Protein AF-0000000072479530 (afdb_homodimer)

Sequence (568 aa):
MLFSSVISYLTLASSVSAIYIDSSFDYGTLELKRDSVELDTSFFRIPDNATKDDYFDANKNWATNLNKTESLVLETSGKGQKPHTLVITCSDSRVSSAAFGVYPGEIFEHKDIANVIVPTDINSQAVIQYAVENLKVKKIIVVGHTGCGGVNAAMESTPVGGVLDLWLNPVRSLRVSHFDDFKKIKSKDDRARHLSELNAVQSAQVVKTLPPVAKALNSKDIEVWAFLYDTATGLMSDLEIPETKHSAIYLLNGDNDKDEEKKEKEKKEKEKKERKEKKEKEKKMLFSSVISYLTLASSVSAIYIDSSFDYGTLELKRDSVELDTSFFRIPDNATKDDYFDANKNWATNLNKTESLVLETSGKGQKPHTLVITCSDSRVSSAAFGVYPGEIFEHKDIANVIVPTDINSQAVIQYAVENLKVKKIIVVGHTGCGGVNAAMESTPVGGVLDLWLNPVRSLRVSHFDDFKKIKSKDDRARHLSELNAVQSAQVVKTLPPVAKALNSKDIEVWAFLYDTATGLMSDLEIPETKHSAIYLLNGDNDKDEEKKEKEKKEKEKKERKEKKEKEKK

Secondary structure (DSSP, 8-state):
----------------------TT-----------------TT-SS-TT--HHHHHHHHHHHHHHHHHH-THHHHHHTT----SEEEEEES-TT--GGGGTPPTTSEEEEEEGGG---TT-HHHHHHHHIIIIIS--SEEEEEEETT-HHHHHHHSSS---THHHHHTHHHHHHHHHTHHHHHT---HHHHHHHHHHHHHHHHHHHHHHSHHHHHHHHTT--EEEEEEE-TTT--EEEEPPPPPTTGGGGG-SS-HHHHHHHHHHHHHHHHHHHHHHHHHHHH-/----------------------TT-----------------TT-SS-TT--HHHHHHHHHHHHHHHHHH-THHHHHHTT----SEEEEEES-TT--GGGGTPPTTSEEEEEEGGG---TT-HHHHHHHHIIIIIS--SEEEEEEETT-HHHHHHHSSS---HHHHHHTHHHHHHHHHTHHHHHT---HHHHHHHHHHHHHHHHHHHHHHSHHHHHHHHTT--EEEEEEE-TTT--EEEEPPPPPTTGGGGG-SS-HHHHHHHHHHHHHHHHHHHHHHHHHHHH-

Radius of gyration: 27.33 Å; Cα contacts (8 Å, |Δi|>4): 852; chains: 2; bounding box: 67×108×103 Å

Solvent-accessible surface area (backbone atoms only — not comparable to full-atom values): 31601 Å² total; per-residue (Å²): 138,79,87,70,77,74,78,77,76,78,76,77,76,74,79,73,73,75,75,71,71,68,79,73,63,71,74,61,78,69,61,77,72,59,77,72,67,82,74,77,63,83,81,56,75,70,60,72,85,58,51,70,65,53,48,45,51,32,12,47,52,32,32,53,51,44,42,72,75,42,56,60,47,35,61,39,36,52,75,50,80,66,24,35,28,38,38,34,24,29,21,50,28,66,54,61,75,63,48,44,57,55,58,66,29,44,46,28,38,38,25,32,64,62,30,70,58,57,95,85,41,58,64,65,49,29,40,51,42,44,38,50,75,71,49,55,26,34,32,36,36,22,34,24,42,44,87,39,65,55,50,50,49,44,72,47,93,61,85,83,53,78,58,42,52,64,69,39,40,68,57,33,51,49,48,60,75,41,44,75,65,49,69,72,45,81,49,69,67,57,39,44,39,50,49,25,49,52,41,16,35,51,21,38,53,46,50,50,49,37,55,68,43,25,47,33,46,72,70,63,56,40,48,80,43,26,31,38,34,34,39,47,70,48,41,64,44,84,45,86,68,79,82,67,79,74,58,38,65,36,51,72,76,88,48,45,70,64,42,42,52,51,50,54,51,50,49,51,49,48,51,49,48,53,50,48,55,53,52,57,55,68,74,96,138,79,86,70,77,77,79,78,78,78,76,78,77,75,78,72,74,74,76,74,72,67,79,75,62,70,73,59,79,68,61,77,73,58,77,71,66,80,72,75,63,84,81,55,74,68,60,71,83,58,52,71,66,53,50,46,50,33,12,46,51,33,33,53,52,43,45,72,76,43,56,61,48,36,62,38,37,53,76,52,80,66,26,35,28,36,38,36,23,29,20,50,27,66,54,61,74,63,50,43,56,54,57,67,28,44,46,28,39,39,26,33,64,62,29,70,58,57,96,83,41,59,64,63,47,29,40,51,44,44,39,48,74,71,51,54,25,35,32,36,36,22,35,24,40,46,89,40,66,54,51,50,49,43,72,46,93,62,84,83,53,78,60,42,52,64,69,39,40,68,56,32,50,52,48,61,77,40,42,75,65,48,67,73,44,83,48,67,66,56,40,42,39,51,48,25,50,51,42,16,35,51,22,38,53,47,52,49,47,36,54,69,42,24,47,32,46,72,71,64,54,38,48,81,44,26,31,36,34,34,38,48,70,47,42,64,42,85,46,85,66,79,83,67,79,73,58,37,65,38,50,74,75,87,47,46,72,65,44,42,51,51,51,53,51,51,49,52,49,48,53,50,48,52,51,50,56,52,52,55,55,68,73,96

Foldseek 3Di:
DPCPPPPPPPPPPPPPPPPPPPPPPPPPPPPVPPVCPPDPPVVPPADPPHDPVSVVVVVVVVVVVCCVVPVVQVVVVVVHAQAQEEEQEEPDPLDDPCLVVDGPRHYHYHYHQLSADDQPPVVVVVSLCCCCPPNLHAEYEYEFEFPRPLLLQLVDPDDPDDCSNVVSVVLVVQCVVCVVVLVVPDDPRVSSQVSSLVRQLVRQVNSCLAQSNVQCVLVSSYYYFYWYAYSVPSDIDGRDRDDDQLSLVSNPPPCSVVVNVVVVVVVVVVVVVVVVVVVVVVVD/DPCPPPPPPPPPPPPPPPPPPPPPPPLPPPPVPPVCPPDDPVVPPADPPHDPVSVVVVVVVVVVVCCVVPVVQVVVVVVHAQAQEEEQEEPDPLDDPCLVVDGPRHYHYHYHQLSADDQPPVVVVVSLCCCCPPNLHAEYEYEFEFPRPLLLQLVDPRDPDDCSNVVSVVLVVQCVVCVVVLVVPDDPRVSSQVSSLVRQLVRQVNSCLAQSNVQCVLVSSYYYFYWYAYSVPSDIDGRDRDDDQLSLVSNPPPPSVVVNVVVVVVVVVVVVVVVVVVVVVVVD

Structure (mmCIF, N/CA/C/O backbone):
data_AF-0000000072479530-model_v1
#
loop_
_entity.id
_entity.type
_entity.pdbx_description
1 polymer 'Carbonic anhydrase'
#
loop_
_atom_site.group_PDB
_atom_site.id
_atom_site.type_symbol
_atom_site.label_atom_id
_atom_site.label_alt_id
_atom_site.label_comp_id
_atom_site.label_asym_id
_atom_site.label_entity_id
_atom_site.label_seq_id
_atom_site.pdbx_PDB_ins_code
_atom_site.Cartn_x
_atom_site.Cartn_y
_atom_site.Cartn_z
_atom_site.occupancy
_atom_site.B_iso_or_equiv
_atom_site.auth_seq_id
_atom_site.auth_comp_id
_atom_site.auth_asym_id
_atom_site.auth_atom_id
_atom_site.pdbx_PDB_model_num
ATOM 1 N N . MET A 1 1 ? 8.133 4.512 68.688 1 27.66 1 MET A N 1
ATOM 2 C CA . MET A 1 1 ? 6.707 4.789 68.562 1 27.66 1 MET A CA 1
ATOM 3 C C . MET A 1 1 ? 6.34 4.926 67.062 1 27.66 1 MET A C 1
ATOM 5 O O . MET A 1 1 ? 6.676 5.93 66.438 1 27.66 1 MET A O 1
ATOM 9 N N . LEU A 1 2 ? 6.402 3.84 66.25 1 30.53 2 LEU A N 1
ATOM 10 C CA . LEU A 1 2 ? 6.336 3.502 64.875 1 30.53 2 LEU A CA 1
ATOM 11 C C . LEU A 1 2 ? 4.977 3.871 64.25 1 30.53 2 LEU A C 1
ATOM 13 O O . LEU A 1 2 ? 3.938 3.6 64.875 1 30.53 2 LEU A O 1
ATOM 17 N N . PHE A 1 3 ? 4.867 5.031 63.469 1 29.8 3 PHE A N 1
ATOM 18 C CA . PHE A 1 3 ? 3.734 5.727 62.875 1 29.8 3 PHE A CA 1
ATOM 19 C C . PHE A 1 3 ? 2.832 4.75 62.125 1 29.8 3 PHE A C 1
ATOM 21 O O . PHE A 1 3 ? 3.227 4.188 61.094 1 29.8 3 PHE A O 1
ATOM 28 N N . SER A 1 4 ? 1.941 3.98 62.75 1 28.3 4 SER A N 1
ATOM 29 C CA . SER A 1 4 ? 0.88 3.053 62.375 1 28.3 4 SER A CA 1
ATOM 30 C C . SER A 1 4 ? -0.164 3.732 61.469 1 28.3 4 SER A C 1
ATOM 32 O O . SER A 1 4 ? -1.355 3.713 61.812 1 28.3 4 SER A O 1
ATOM 34 N N . SER A 1 5 ? 0.08 4.945 61 1 30 5 SER A N 1
ATOM 35 C CA . SER A 1 5 ? -1.13 5.531 60.406 1 30 5 SER A CA 1
ATOM 36 C C . SER A 1 5 ? -1.768 4.594 59.406 1 30 5 SER A C 1
ATOM 38 O O . SER A 1 5 ? -1.107 4.152 58.438 1 30 5 SER A O 1
ATOM 40 N N . VAL A 1 6 ? -2.758 3.799 59.781 1 28.25 6 VAL A N 1
ATOM 41 C CA . VAL A 1 6 ? -3.701 2.914 59.125 1 28.25 6 VAL A CA 1
ATOM 42 C C . VAL A 1 6 ? -4.359 3.65 57.938 1 28.25 6 VAL A C 1
ATOM 44 O O . VAL A 1 6 ? -5.02 4.672 58.156 1 28.25 6 VAL A O 1
ATOM 47 N N . ILE A 1 7 ? -3.762 3.787 56.781 1 27.02 7 ILE A N 1
ATOM 48 C CA . ILE A 1 7 ? -4.316 4.312 55.531 1 27.02 7 ILE A CA 1
ATOM 49 C C . ILE A 1 7 ? -5.668 3.662 55.25 1 27.02 7 ILE A C 1
ATOM 51 O O . ILE A 1 7 ? -5.762 2.441 55.094 1 27.02 7 ILE A O 1
ATOM 55 N N . SER A 1 8 ? -6.773 4.141 55.812 1 25.08 8 SER A N 1
ATOM 56 C CA . SER A 1 8 ? -8.156 3.775 55.531 1 25.08 8 SER A CA 1
ATOM 57 C C . SER A 1 8 ? -8.414 3.689 54.031 1 25.08 8 SER A C 1
ATOM 59 O O . SER A 1 8 ? -8.227 4.672 53.312 1 25.08 8 SER A O 1
ATOM 61 N N . TYR A 1 9 ? -8.258 2.572 53.438 1 26.41 9 TYR A N 1
ATOM 62 C CA . TYR A 1 9 ? -8.656 2.164 52.094 1 26.41 9 TYR A CA 1
ATOM 63 C C . TYR A 1 9 ? -10.133 2.436 51.844 1 26.41 9 TYR A C 1
ATOM 65 O O . TYR A 1 9 ? -10.992 1.788 52.438 1 26.41 9 TYR A O 1
ATOM 73 N N . LEU A 1 10 ? -10.602 3.719 51.812 1 25.47 10 LEU A N 1
ATOM 74 C CA . LEU A 1 10 ? -11.961 3.99 51.375 1 25.47 10 LEU A CA 1
ATOM 75 C C . LEU A 1 10 ? -12.312 3.154 50.125 1 25.47 10 LEU A C 1
ATOM 77 O O . LEU A 1 10 ? -11.648 3.254 49.094 1 25.47 10 LEU A O 1
ATOM 81 N N . THR A 1 11 ? -12.969 2.018 50.281 1 25.61 11 THR A N 1
ATOM 82 C CA . THR A 1 11 ? -13.664 1.129 49.344 1 25.61 11 THR A CA 1
ATOM 83 C C . THR A 1 11 ? -14.68 1.907 48.531 1 25.61 11 THR A C 1
ATOM 85 O O . THR A 1 11 ? -15.719 2.328 49.031 1 25.61 11 THR A O 1
ATOM 88 N N . LEU A 1 12 ? -14.352 2.971 47.844 1 24.98 12 LEU A N 1
ATOM 89 C CA . LEU A 1 12 ? -15.344 3.51 46.906 1 24.98 12 LEU A CA 1
ATOM 90 C C . LEU A 1 12 ? -16 2.393 46.125 1 24.98 12 LEU A C 1
ATOM 92 O O . LEU A 1 12 ? -15.336 1.706 45.344 1 24.98 12 LEU A O 1
ATOM 96 N N . ALA A 1 13 ? -16.984 1.69 46.594 1 25.91 13 ALA A N 1
ATOM 97 C CA . ALA A 1 13 ? -17.969 0.819 45.969 1 25.91 13 ALA A CA 1
ATOM 98 C C . ALA A 1 13 ? -18.531 1.459 44.688 1 25.91 13 ALA A C 1
ATOM 100 O O . ALA A 1 13 ? -19.266 2.443 44.75 1 25.91 13 ALA A O 1
ATOM 101 N N . SER A 1 14 ? -17.812 1.741 43.688 1 25.73 14 SER A N 1
ATOM 102 C CA . SER A 1 14 ? -18.359 2.195 42.406 1 25.73 14 SER A CA 1
ATOM 103 C C . SER A 1 14 ? -19.531 1.312 41.969 1 25.73 14 SER A C 1
ATOM 105 O O . SER A 1 14 ? -19.375 0.092 41.844 1 25.73 14 SER A O 1
ATOM 107 N N . SER A 1 15 ? -20.75 1.486 42.375 1 28.27 15 SER A N 1
ATOM 108 C CA . SER A 1 15 ? -21.969 0.954 41.781 1 28.27 15 SER A CA 1
ATOM 109 C C . SER A 1 15 ? -21.938 1.059 40.25 1 28.27 15 SER A C 1
ATOM 111 O O . SER A 1 15 ? -22.203 2.125 39.688 1 28.27 15 SER A O 1
ATOM 113 N N . VAL A 1 16 ? -21.047 0.522 39.531 1 28.78 16 VAL A N 1
ATOM 114 C CA . VAL A 1 16 ? -21.188 0.371 38.094 1 28.78 16 VAL A CA 1
ATOM 115 C C . VAL A 1 16 ? -22.5 -0.331 37.781 1 28.78 16 VAL A C 1
ATOM 117 O O . VAL A 1 16 ? -22.688 -1.503 38.094 1 28.78 16 VAL A O 1
ATOM 120 N N . SER A 1 17 ? -23.609 0.347 37.875 1 28.27 17 SER A N 1
ATOM 121 C CA . SER A 1 17 ? -24.812 -0.225 37.281 1 28.27 17 SER A CA 1
ATOM 122 C C . SER A 1 17 ? -24.516 -0.84 35.906 1 28.27 17 SER A C 1
ATOM 124 O O . SER A 1 17 ? -23.969 -0.179 35.031 1 28.27 17 SER A O 1
ATOM 126 N N . ALA A 1 18 ? -24.406 -2.08 35.844 1 29.31 18 ALA A N 1
ATOM 127 C CA . ALA A 1 18 ? -24.406 -2.887 34.625 1 29.31 18 ALA A CA 1
ATOM 128 C C . ALA A 1 18 ? -25.547 -2.484 33.688 1 29.31 18 ALA A C 1
ATOM 130 O O . ALA A 1 18 ? -26.719 -2.643 34.031 1 29.31 18 ALA A O 1
ATOM 131 N N . ILE A 1 19 ? -25.438 -1.38 33 1 29.94 19 ILE A N 1
ATOM 132 C CA . ILE A 1 19 ? -26.406 -1.204 31.922 1 29.94 19 ILE A CA 1
ATOM 133 C C . ILE A 1 19 ? -26.594 -2.518 31.172 1 29.94 19 ILE A C 1
ATOM 135 O O . ILE A 1 19 ? -25.641 -3.035 30.578 1 29.94 19 ILE A O 1
ATOM 139 N N . TYR A 1 20 ? -27.422 -3.35 31.641 1 28.27 20 TYR A N 1
ATOM 140 C CA . TYR A 1 20 ? -27.938 -4.48 30.891 1 28.27 20 TYR A CA 1
ATOM 141 C C . TYR A 1 20 ? -28.344 -4.055 29.484 1 28.27 20 TYR A C 1
ATOM 143 O O . TYR A 1 20 ? -29.281 -3.279 29.312 1 28.27 20 TYR A O 1
ATOM 151 N N . ILE A 1 21 ? -27.375 -3.838 28.641 1 29.64 21 ILE A N 1
ATOM 152 C CA . ILE A 1 21 ? -27.781 -3.77 27.234 1 29.64 21 ILE A CA 1
ATOM 153 C C . ILE A 1 21 ? -28.656 -4.969 26.891 1 29.64 21 ILE A C 1
ATOM 155 O O . ILE A 1 21 ? -28.266 -6.117 27.125 1 29.64 21 ILE A O 1
ATOM 159 N N . ASP A 1 22 ? -29.922 -4.797 26.969 1 30.83 22 ASP A N 1
ATOM 160 C CA . ASP A 1 22 ? -30.938 -5.734 26.516 1 30.83 22 ASP A CA 1
ATOM 161 C C . ASP A 1 22 ? -30.484 -6.488 25.266 1 30.83 22 ASP A C 1
ATOM 163 O O . ASP A 1 22 ? -30 -5.879 24.312 1 30.83 22 ASP A O 1
ATOM 167 N N . SER A 1 23 ? -30.156 -7.715 25.375 1 34.47 23 SER A N 1
ATOM 168 C CA . SER A 1 23 ? -29.781 -8.773 24.438 1 34.47 23 SER A CA 1
ATOM 169 C C . SER A 1 23 ? -30.734 -8.797 23.25 1 34.47 23 SER A C 1
ATOM 171 O O . SER A 1 23 ? -30.5 -9.547 22.281 1 34.47 23 SER A O 1
ATOM 173 N N . SER A 1 24 ? -31.953 -8.312 23.469 1 34 24 SER A N 1
ATOM 174 C CA . SER A 1 24 ? -32.906 -8.523 22.406 1 34 24 SER A CA 1
ATOM 175 C C . SER A 1 24 ? -32.625 -7.613 21.219 1 34 24 SER A C 1
ATOM 177 O O . SER A 1 24 ? -33.469 -7.457 20.328 1 34 24 SER A O 1
ATOM 179 N N . PHE A 1 25 ? -31.703 -6.668 21.453 1 30.47 25 PHE A N 1
ATOM 180 C CA . PHE A 1 25 ? -31.531 -5.898 20.219 1 30.47 25 PHE A CA 1
ATOM 181 C C . PHE A 1 25 ? -31.125 -6.805 19.062 1 30.47 25 PHE A C 1
ATOM 183 O O . PHE A 1 25 ? -30.109 -7.5 19.125 1 30.47 25 PHE A O 1
ATOM 190 N N . ASP A 1 26 ? -32.125 -7.324 18.406 1 30.38 26 ASP A N 1
ATOM 191 C CA . ASP A 1 26 ? -31.938 -7.938 17.094 1 30.38 26 ASP A CA 1
ATOM 192 C C . ASP A 1 26 ? -30.938 -7.145 16.25 1 30.38 26 ASP A C 1
ATOM 194 O O . ASP A 1 26 ? -31.188 -5.988 15.906 1 30.38 26 ASP A O 1
ATOM 198 N N . TYR A 1 27 ? -29.719 -7.27 16.625 1 29.73 27 TYR A N 1
ATOM 199 C CA . TYR A 1 27 ? -28.719 -6.727 15.727 1 29.73 27 TYR A CA 1
ATOM 200 C C . TYR A 1 27 ? -29.062 -7.027 14.273 1 29.73 27 TYR A C 1
ATOM 202 O O . TYR A 1 27 ? -28.812 -8.125 13.773 1 29.73 27 TYR A O 1
ATOM 210 N N . GLY A 1 28 ? -30.266 -6.641 13.875 1 29.77 28 GLY A N 1
ATOM 211 C CA . GLY A 1 28 ? -30.438 -6.715 12.43 1 29.77 28 GLY A CA 1
ATOM 212 C C . GLY A 1 28 ? -29.156 -6.414 11.664 1 29.77 28 GLY A C 1
ATOM 213 O O . GLY A 1 28 ? -28.328 -5.621 12.117 1 29.77 28 GLY A O 1
ATOM 214 N N . THR A 1 29 ? -28.609 -7.426 11.062 1 33.19 29 THR A N 1
ATOM 215 C CA . THR A 1 29 ? -27.562 -7.207 10.07 1 33.19 29 THR A CA 1
ATOM 216 C C . THR A 1 29 ? -27.734 -5.852 9.391 1 33.19 29 THR A C 1
ATOM 218 O O . THR A 1 29 ? -28.656 -5.668 8.586 1 33.19 29 THR A O 1
ATOM 221 N N . LEU A 1 30 ? -27.734 -4.836 10.141 1 29.19 30 LEU A N 1
ATOM 222 C CA . LEU A 1 30 ? -27.703 -3.59 9.383 1 29.19 30 LEU A CA 1
ATOM 223 C C . LEU A 1 30 ? -26.797 -3.725 8.156 1 29.19 30 LEU A C 1
ATOM 225 O O . LEU A 1 30 ? -25.578 -3.824 8.289 1 29.19 30 LEU A O 1
ATOM 229 N N . GLU A 1 31 ? -27.266 -4.418 7.215 1 33.91 31 GLU A N 1
ATOM 230 C CA . GLU A 1 31 ? -26.672 -4.16 5.906 1 33.91 31 GLU A CA 1
ATOM 231 C C . GLU A 1 31 ? -26.344 -2.68 5.734 1 33.91 31 GLU A C 1
ATOM 233 O O . GLU A 1 31 ? -27.188 -1.816 5.941 1 33.91 31 GLU A O 1
ATOM 238 N N . LEU A 1 32 ? -25.297 -2.211 6.207 1 35.81 32 LEU A N 1
ATOM 239 C CA . LEU A 1 32 ? -24.906 -0.891 5.723 1 35.81 32 LEU A CA 1
ATOM 240 C C . LEU A 1 32 ? -25.641 -0.552 4.43 1 35.81 32 LEU A C 1
ATOM 242 O O . LEU A 1 32 ? -25.359 -1.14 3.381 1 35.81 32 LEU A O 1
ATOM 246 N N . LYS A 1 33 ? -26.938 -0.365 4.598 1 34.97 33 LYS A N 1
ATOM 247 C CA . LYS A 1 33 ? -27.688 0.136 3.443 1 34.97 33 LYS A CA 1
ATOM 248 C C . LYS A 1 33 ? -26.953 1.295 2.779 1 34.97 33 LYS A C 1
ATOM 250 O O . LYS A 1 33 ? -27.078 2.445 3.205 1 34.97 33 LYS A O 1
ATOM 255 N N . ARG A 1 34 ? -25.719 1.114 2.404 1 37.81 34 ARG A N 1
ATOM 256 C CA . ARG A 1 34 ? -25.281 2.145 1.47 1 37.81 34 ARG A CA 1
ATOM 257 C C . ARG A 1 34 ? -26.297 2.338 0.347 1 37.81 34 ARG A C 1
ATOM 259 O O . ARG A 1 34 ? -26.734 1.367 -0.27 1 37.81 34 ARG A O 1
ATOM 266 N N . ASP A 1 35 ? -27.172 3.127 0.474 1 39.19 35 ASP A N 1
ATOM 267 C CA . ASP A 1 35 ? -27.859 3.543 -0.74 1 39.19 35 ASP A CA 1
ATOM 268 C C . ASP A 1 35 ? -27 3.303 -1.977 1 39.19 35 ASP A C 1
ATOM 270 O O . ASP A 1 35 ? -25.922 3.893 -2.115 1 39.19 35 ASP A O 1
ATOM 274 N N . SER A 1 36 ? -26.859 2.127 -2.428 1 48.03 36 SER A N 1
ATOM 275 C CA . SER A 1 36 ? -26.109 1.656 -3.584 1 48.03 36 SER A CA 1
ATOM 276 C C . SER A 1 36 ? -26.203 2.641 -4.746 1 48.03 36 SER A C 1
ATOM 278 O O . SER A 1 36 ? -27.188 2.654 -5.477 1 48.03 36 SER A O 1
ATOM 280 N N . VAL A 1 37 ? -26 3.902 -4.516 1 55.91 37 VAL A N 1
ATOM 281 C CA . VAL A 1 37 ? -25.891 4.695 -5.738 1 55.91 37 VAL A CA 1
ATOM 282 C C . VAL A 1 37 ? -25.125 3.912 -6.801 1 55.91 37 VAL A C 1
ATOM 284 O O . VAL A 1 37 ? -24.047 3.377 -6.531 1 55.91 37 VAL A O 1
ATOM 287 N N . GLU A 1 38 ? -25.828 3.471 -7.727 1 76.44 38 GLU A N 1
ATOM 288 C CA . GLU A 1 38 ? -25.219 2.811 -8.875 1 76.44 38 GLU A CA 1
ATOM 289 C C . GLU A 1 38 ? -24.078 3.646 -9.453 1 76.44 38 GLU A C 1
ATOM 291 O O . GLU A 1 38 ? -24.312 4.762 -9.93 1 76.44 38 GLU A O 1
ATOM 296 N N . LEU A 1 39 ? -22.875 3.309 -9.102 1 88 39 LEU A N 1
ATOM 297 C CA . LEU A 1 39 ? -21.719 4.004 -9.641 1 88 39 LEU A CA 1
ATOM 298 C C . LEU A 1 39 ? -21.516 3.658 -11.117 1 88 39 LEU A C 1
ATOM 300 O O . LEU A 1 39 ? -21.547 2.486 -11.492 1 88 39 LEU A O 1
ATOM 304 N N . ASP A 1 40 ? -21.453 4.676 -11.914 1 88.5 40 ASP A N 1
ATOM 305 C CA . ASP A 1 40 ? -21.109 4.457 -13.32 1 88.5 40 ASP A CA 1
ATOM 306 C C . ASP A 1 40 ? -19.641 4.086 -13.469 1 88.5 40 ASP A C 1
ATOM 308 O O . ASP A 1 40 ? -18.75 4.926 -13.281 1 88.5 40 ASP A O 1
ATOM 312 N N . THR A 1 41 ? -19.359 2.846 -13.789 1 90.56 41 THR A N 1
ATOM 313 C CA . THR A 1 41 ? -17.984 2.383 -13.93 1 90.56 41 THR A CA 1
ATOM 314 C C . THR A 1 41 ? -17.672 2.002 -15.375 1 90.56 41 THR A C 1
ATOM 316 O O . THR A 1 41 ? -16.781 1.197 -15.641 1 90.56 41 THR A O 1
ATOM 319 N N . SER A 1 42 ? -18.438 2.559 -16.312 1 91.56 42 SER A N 1
ATOM 320 C CA . SER A 1 42 ? -18.312 2.201 -17.719 1 91.56 42 SER A CA 1
ATOM 321 C C . SER A 1 42 ? -16.969 2.621 -18.281 1 91.56 42 SER A C 1
ATOM 323 O O . SER A 1 42 ? -16.531 2.109 -19.312 1 91.56 42 SER A O 1
ATOM 325 N N . PHE A 1 43 ? -16.25 3.561 -17.609 1 93.75 43 PHE A N 1
ATOM 326 C CA . PHE A 1 43 ? -14.984 4.066 -18.094 1 93.75 43 PHE A CA 1
ATOM 327 C C . PHE A 1 43 ? -13.836 3.168 -17.656 1 93.75 43 PHE A C 1
ATOM 329 O O . PHE A 1 43 ? -12.688 3.363 -18.078 1 93.75 43 PHE A O 1
ATOM 336 N N . PHE A 1 44 ? -14.109 2.123 -16.875 1 95.94 44 PHE A N 1
ATOM 337 C CA . PHE A 1 44 ? -13.047 1.233 -16.406 1 95.94 44 PHE A CA 1
ATOM 338 C C . PHE A 1 44 ? -12.312 0.607 -17.578 1 95.94 44 PHE A C 1
ATOM 340 O O . PHE A 1 44 ? -12.93 0.224 -18.578 1 95.94 44 PHE A O 1
ATOM 347 N N . ARG A 1 45 ? -11.023 0.493 -17.453 1 96.38 45 ARG A N 1
ATOM 348 C CA . ARG A 1 45 ? -10.188 -0.034 -18.531 1 96.38 45 ARG A CA 1
ATOM 349 C C . ARG A 1 45 ? -10.195 -1.56 -18.516 1 96.38 45 ARG A C 1
ATOM 351 O O . ARG A 1 45 ? -10.109 -2.188 -19.578 1 96.38 45 ARG A O 1
ATOM 358 N N . ILE A 1 46 ? -10.195 -2.133 -17.328 1 96.62 46 ILE A N 1
ATOM 359 C CA . ILE A 1 46 ? -10.273 -3.582 -17.188 1 96.62 46 ILE A CA 1
ATOM 360 C C . ILE A 1 46 ? -11.648 -3.975 -16.656 1 96.62 46 ILE A C 1
ATOM 362 O O . ILE A 1 46 ? -12.062 -3.5 -15.594 1 96.62 46 ILE A O 1
ATOM 366 N N . PRO A 1 47 ? -12.344 -4.789 -17.328 1 93.75 47 PRO A N 1
ATOM 367 C CA . PRO A 1 47 ? -13.68 -5.172 -16.875 1 93.75 47 PRO A CA 1
ATOM 368 C C . PRO A 1 47 ? -13.641 -6.137 -15.688 1 93.75 47 PRO A C 1
ATOM 370 O O . PRO A 1 47 ? -12.602 -6.75 -15.422 1 93.75 47 PRO A O 1
ATOM 373 N N . ASP A 1 48 ? -14.75 -6.273 -15.016 1 90.81 48 ASP A N 1
ATOM 374 C CA . ASP A 1 48 ? -14.844 -7.086 -13.805 1 90.81 48 ASP A CA 1
ATOM 375 C C . ASP A 1 48 ? -14.672 -8.57 -14.125 1 90.81 48 ASP A C 1
ATOM 377 O O . ASP A 1 48 ? -14.258 -9.352 -13.266 1 90.81 48 ASP A O 1
ATOM 381 N N . ASN A 1 49 ? -15.023 -8.977 -15.344 1 93.75 49 ASN A N 1
ATOM 382 C CA . ASN A 1 49 ? -14.914 -10.383 -15.719 1 93.75 49 ASN A CA 1
ATOM 383 C C . ASN A 1 49 ? -13.656 -10.648 -16.547 1 93.75 49 ASN A C 1
ATOM 385 O O . ASN A 1 49 ? -13.578 -11.641 -17.266 1 93.75 49 ASN A O 1
ATOM 389 N N . ALA A 1 50 ? -12.688 -9.766 -16.422 1 96.81 50 ALA A N 1
ATOM 390 C CA . ALA A 1 50 ? -11.453 -9.875 -17.188 1 96.81 50 ALA A CA 1
ATOM 391 C C . ALA A 1 50 ? -10.688 -11.148 -16.828 1 96.81 50 ALA A C 1
ATOM 393 O O . ALA A 1 50 ? -10.695 -11.578 -15.672 1 96.81 50 ALA A O 1
ATOM 394 N N . THR A 1 51 ? -9.984 -11.719 -17.797 1 97.5 51 THR A N 1
ATOM 395 C CA . THR A 1 51 ? -9.133 -12.883 -17.625 1 97.5 51 THR A CA 1
ATOM 396 C C . THR A 1 51 ? -7.695 -12.469 -17.312 1 97.5 51 THR A C 1
ATOM 398 O O . THR A 1 51 ? -7.371 -11.281 -17.344 1 97.5 51 THR A O 1
ATOM 401 N N . LYS A 1 52 ? -6.875 -13.438 -17.016 1 97.94 52 LYS A N 1
ATOM 402 C CA . LYS A 1 52 ? -5.457 -13.156 -16.812 1 97.94 52 LYS A CA 1
ATOM 403 C C . LYS A 1 52 ? -4.848 -12.5 -18.047 1 97.94 52 LYS A C 1
ATOM 405 O O . LYS A 1 52 ? -4.047 -11.57 -17.938 1 97.94 52 LYS A O 1
ATOM 410 N N . ASP A 1 53 ? -5.254 -13.031 -19.188 1 97.69 53 ASP A N 1
ATOM 411 C CA . ASP A 1 53 ? -4.723 -12.5 -20.438 1 97.69 53 ASP A CA 1
ATOM 412 C C . ASP A 1 53 ? -5.07 -11.023 -20.594 1 97.69 53 ASP A C 1
ATOM 414 O O . ASP A 1 53 ? -4.266 -10.242 -21.125 1 97.69 53 ASP A O 1
ATOM 418 N N . ASP A 1 54 ? -6.23 -10.641 -20.203 1 97.94 54 ASP A N 1
ATOM 419 C CA . ASP A 1 54 ? -6.625 -9.234 -20.266 1 97.94 54 ASP A CA 1
ATOM 420 C C . ASP A 1 54 ? -5.699 -8.375 -19.406 1 97.94 54 ASP A C 1
ATOM 422 O O . ASP A 1 54 ? -5.305 -7.281 -19.812 1 97.94 54 ASP A O 1
ATOM 426 N N . TYR A 1 55 ? -5.348 -8.828 -18.25 1 98.38 55 TYR A N 1
ATOM 427 C CA . TYR A 1 55 ? -4.441 -8.102 -17.359 1 98.38 55 TYR A CA 1
ATOM 428 C C . TYR A 1 55 ? -3.043 -8.016 -17.969 1 98.38 55 TYR A C 1
ATOM 430 O O . TYR A 1 55 ? -2.389 -6.969 -17.875 1 98.38 55 TYR A O 1
ATOM 438 N N . PHE A 1 56 ? -2.598 -9.109 -18.578 1 98.5 56 PHE A N 1
ATOM 439 C CA . PHE A 1 56 ? -1.273 -9.109 -19.188 1 98.5 56 PHE A CA 1
ATOM 440 C C . PHE A 1 56 ? -1.229 -8.164 -20.375 1 98.5 56 PHE A C 1
ATOM 442 O O . PHE A 1 56 ? -0.227 -7.48 -20.594 1 98.5 56 PHE A O 1
ATOM 449 N N . ASP A 1 57 ? -2.291 -8.164 -21.172 1 98.31 57 ASP A N 1
ATOM 450 C CA . ASP A 1 57 ? -2.363 -7.23 -22.297 1 98.31 57 ASP A CA 1
ATOM 451 C C . ASP A 1 57 ? -2.322 -5.785 -21.797 1 98.31 57 ASP A C 1
ATOM 453 O O . ASP A 1 57 ? -1.626 -4.945 -22.375 1 98.31 57 ASP A O 1
ATOM 457 N N . ALA A 1 58 ? -3.084 -5.516 -20.781 1 98.31 58 ALA A N 1
ATOM 458 C CA . ALA A 1 58 ? -3.08 -4.18 -20.188 1 98.31 58 ALA A CA 1
ATOM 459 C C . ALA A 1 58 ? -1.686 -3.801 -19.703 1 98.31 58 ALA A C 1
ATOM 461 O O . ALA A 1 58 ? -1.224 -2.682 -19.938 1 98.31 58 ALA A O 1
ATOM 462 N N . ASN A 1 59 ? -1.032 -4.68 -19.062 1 98.69 59 ASN A N 1
ATOM 463 C CA . ASN A 1 59 ? 0.326 -4.465 -18.578 1 98.69 59 ASN A CA 1
ATOM 464 C C . ASN A 1 59 ? 1.298 -4.207 -19.719 1 98.69 59 ASN A C 1
ATOM 466 O O . ASN A 1 59 ? 2.133 -3.303 -19.641 1 98.69 59 ASN A O 1
ATOM 470 N N . LYS A 1 60 ? 1.188 -5.02 -20.703 1 98.5 60 LYS A N 1
ATOM 471 C CA . LYS A 1 60 ? 2.057 -4.863 -21.859 1 98.5 60 LYS A CA 1
ATOM 472 C C . LYS A 1 60 ? 1.877 -3.488 -22.5 1 98.5 60 LYS A C 1
ATOM 474 O O . LYS A 1 60 ? 2.855 -2.834 -22.859 1 98.5 60 LYS A O 1
ATOM 479 N N . ASN A 1 61 ? 0.682 -3.09 -22.688 1 98.44 61 ASN A N 1
ATOM 480 C CA . ASN A 1 61 ? 0.4 -1.765 -23.219 1 98.44 61 ASN A CA 1
ATOM 481 C C . ASN A 1 61 ? 0.988 -0.665 -22.344 1 98.44 61 ASN A C 1
ATOM 483 O O . ASN A 1 61 ? 1.564 0.299 -22.859 1 98.44 61 ASN A O 1
ATOM 487 N N . TRP A 1 62 ? 0.791 -0.802 -21.078 1 98.06 62 TRP A N 1
ATOM 488 C CA . TRP A 1 62 ? 1.334 0.169 -20.125 1 98.06 62 TRP A CA 1
ATOM 489 C C . TRP A 1 62 ? 2.852 0.259 -20.25 1 98.06 62 TRP A C 1
ATOM 491 O O . TRP A 1 62 ? 3.408 1.355 -20.328 1 98.06 62 TRP A O 1
ATOM 501 N N . ALA A 1 63 ? 3.486 -0.882 -20.234 1 98.31 63 ALA A N 1
ATOM 502 C CA . ALA A 1 63 ? 4.945 -0.923 -20.297 1 98.31 63 ALA A CA 1
ATOM 503 C C . ALA A 1 63 ? 5.453 -0.298 -21.594 1 98.31 63 ALA A C 1
ATOM 505 O O . ALA A 1 63 ? 6.434 0.451 -21.594 1 98.31 63 ALA A O 1
ATOM 506 N N . THR A 1 64 ? 4.809 -0.61 -22.672 1 98.12 64 THR A N 1
ATOM 507 C CA . THR A 1 64 ? 5.172 -0.054 -23.969 1 98.12 64 THR A CA 1
ATOM 508 C C . THR A 1 64 ? 5.043 1.467 -23.953 1 98.12 64 THR A C 1
ATOM 510 O O . THR A 1 64 ? 5.945 2.174 -24.406 1 98.12 64 THR A O 1
ATOM 513 N N . ASN A 1 65 ? 3.947 1.965 -23.438 1 97.31 65 ASN A N 1
ATOM 514 C CA . ASN A 1 65 ? 3.709 3.402 -23.391 1 97.31 65 ASN A CA 1
ATOM 515 C C . ASN A 1 65 ? 4.707 4.098 -22.469 1 97.31 65 ASN A C 1
ATOM 517 O O . ASN A 1 65 ? 5.148 5.215 -22.75 1 97.31 65 ASN A O 1
ATOM 521 N N . LEU A 1 66 ? 5.031 3.465 -21.375 1 97 66 LEU A N 1
ATOM 522 C CA . LEU A 1 66 ? 6.02 4.012 -20.453 1 97 66 LEU A CA 1
ATOM 523 C C . LEU A 1 66 ? 7.375 4.164 -21.141 1 97 66 LEU A C 1
ATOM 525 O O . LEU A 1 66 ? 8.023 5.203 -21.016 1 97 66 LEU A O 1
ATOM 529 N N . ASN A 1 67 ? 7.75 3.137 -21.797 1 96.38 67 ASN A N 1
ATOM 530 C CA . ASN A 1 67 ? 9.031 3.164 -22.5 1 96.38 67 ASN A CA 1
ATOM 531 C C . ASN A 1 67 ? 9.062 4.23 -23.594 1 96.38 67 ASN A C 1
ATOM 533 O O . ASN A 1 67 ? 10.094 4.855 -23.828 1 96.38 67 ASN A O 1
ATOM 537 N N . LYS A 1 68 ? 7.98 4.438 -24.281 1 96.75 68 LYS A N 1
ATOM 538 C CA . LYS A 1 68 ? 7.871 5.473 -25.297 1 96.75 68 LYS A CA 1
ATOM 539 C C . LYS A 1 68 ? 7.953 6.867 -24.672 1 96.75 68 LYS A C 1
ATOM 541 O O . LYS A 1 68 ? 8.562 7.773 -25.25 1 96.75 68 LYS A O 1
ATOM 546 N N . THR A 1 69 ? 7.332 7.004 -23.547 1 95.62 69 THR A N 1
ATOM 547 C CA . THR A 1 69 ? 7.262 8.305 -22.891 1 95.62 69 THR A CA 1
ATOM 548 C C . THR A 1 69 ? 8.594 8.648 -22.219 1 95.62 69 THR A C 1
ATOM 550 O O . THR A 1 69 ? 9.047 9.789 -22.297 1 95.62 69 THR A O 1
ATOM 553 N N . GLU A 1 70 ? 9.172 7.656 -21.516 1 96.5 70 GLU A N 1
ATOM 554 C CA . GLU A 1 70 ? 10.453 7.848 -20.844 1 96.5 70 GLU A CA 1
ATOM 555 C C . GLU A 1 70 ? 11.242 6.543 -20.781 1 96.5 70 GLU A C 1
ATOM 557 O O . GLU A 1 70 ? 11.094 5.766 -19.828 1 96.5 70 GLU A O 1
ATOM 562 N N . SER A 1 71 ? 12.18 6.367 -21.609 1 94.06 71 SER A N 1
ATOM 563 C CA . SER A 1 71 ? 12.883 5.102 -21.797 1 94.06 71 SER A CA 1
ATOM 564 C C . SER A 1 71 ? 13.836 4.824 -20.625 1 94.06 71 SER A C 1
ATOM 566 O O . SER A 1 71 ? 14.203 3.672 -20.391 1 94.06 71 SER A O 1
ATOM 568 N N . LEU A 1 72 ? 14.188 5.832 -19.922 1 95.81 72 LEU A N 1
ATOM 569 C CA . LEU A 1 72 ? 15.148 5.668 -18.844 1 95.81 72 LEU A CA 1
ATOM 570 C C . LEU A 1 72 ? 14.508 4.996 -17.625 1 95.81 72 LEU A C 1
ATOM 572 O O . LEU A 1 72 ? 15.203 4.477 -16.75 1 95.81 72 LEU A O 1
ATOM 576 N N . VAL A 1 73 ? 13.188 5.02 -17.531 1 96.81 73 VAL A N 1
ATOM 577 C CA . VAL A 1 73 ? 12.5 4.539 -16.344 1 96.81 73 VAL A CA 1
ATOM 578 C C . VAL A 1 73 ? 12.766 3.049 -16.156 1 96.81 73 VAL A C 1
ATOM 580 O O . VAL A 1 73 ? 13.273 2.631 -15.109 1 96.81 73 VAL A O 1
ATOM 583 N N . LEU A 1 74 ? 12.484 2.256 -17.141 1 96.06 74 LEU A N 1
ATOM 584 C CA . LEU A 1 74 ? 12.633 0.81 -17 1 96.06 74 LEU A CA 1
ATOM 585 C C . LEU A 1 74 ? 14.109 0.416 -16.969 1 96.06 74 LEU A C 1
ATOM 587 O O . LEU A 1 74 ? 14.492 -0.514 -16.25 1 96.06 74 LEU A O 1
ATOM 591 N N . GLU A 1 75 ? 14.922 1.156 -17.703 1 94.38 75 GLU A N 1
ATOM 592 C CA . GLU A 1 75 ? 16.359 0.917 -17.688 1 94.38 75 GLU A CA 1
ATOM 593 C C . GLU A 1 75 ? 16.922 1.089 -16.281 1 94.38 75 GLU A C 1
ATOM 595 O O . GLU A 1 75 ? 17.719 0.263 -15.812 1 94.38 75 GLU A O 1
ATOM 600 N N . THR A 1 76 ? 16.531 2.111 -15.664 1 95.75 76 THR A N 1
ATOM 601 C CA . THR A 1 76 ? 17 2.406 -14.312 1 95.75 76 THR A CA 1
ATOM 602 C C . THR A 1 76 ? 16.359 1.449 -13.305 1 95.75 76 THR A C 1
ATOM 604 O O . THR A 1 76 ? 17.016 1.001 -12.367 1 95.75 76 THR A O 1
ATOM 607 N N . SER A 1 77 ? 15.102 1.078 -13.523 1 96.25 77 SER A N 1
ATOM 608 C CA . SER A 1 77 ? 14.352 0.223 -12.609 1 96.25 77 SER A CA 1
ATOM 609 C C . SER A 1 77 ? 14.984 -1.16 -12.5 1 96.25 77 SER A C 1
ATOM 611 O O . SER A 1 77 ? 14.914 -1.796 -11.445 1 96.25 77 SER A O 1
ATOM 613 N N . GLY A 1 78 ? 15.555 -1.625 -13.531 1 94.75 78 GLY A N 1
ATOM 614 C CA . GLY A 1 78 ? 16.203 -2.926 -13.508 1 94.75 78 GLY A CA 1
ATOM 615 C C . GLY A 1 78 ? 17.453 -2.957 -12.648 1 94.75 78 GLY A C 1
ATOM 616 O O . GLY A 1 78 ? 17.906 -4.027 -12.242 1 94.75 78 GLY A O 1
ATOM 617 N N . LYS A 1 79 ? 17.984 -1.787 -12.281 1 94.62 79 LYS A N 1
ATOM 618 C CA . LYS A 1 79 ? 19.266 -1.696 -11.57 1 94.62 79 LYS A CA 1
ATOM 619 C C . LYS A 1 79 ? 19.047 -1.449 -10.086 1 94.62 79 LYS A C 1
ATOM 621 O O . LYS A 1 79 ? 19.969 -1.651 -9.273 1 94.62 79 LYS A O 1
ATOM 626 N N . GLY A 1 80 ? 17.906 -0.958 -9.742 1 95.56 80 GLY A N 1
ATOM 627 C CA . GLY A 1 80 ? 17.609 -0.666 -8.352 1 95.56 80 GLY A CA 1
ATOM 628 C C . GLY A 1 80 ? 16.594 0.449 -8.18 1 95.56 80 GLY A C 1
ATOM 629 O O . GLY A 1 80 ? 15.859 0.77 -9.109 1 95.56 80 GLY A O 1
ATOM 630 N N . GLN A 1 81 ? 16.5 0.92 -6.922 1 96.69 81 GLN A N 1
ATOM 631 C CA . GLN A 1 81 ? 15.578 2.018 -6.633 1 96.69 81 GLN A CA 1
ATOM 632 C C . GLN A 1 81 ? 16.219 3.025 -5.68 1 96.69 81 GLN A C 1
ATOM 634 O O . GLN A 1 81 ? 17.047 2.66 -4.84 1 96.69 81 GLN A O 1
ATOM 639 N N . LYS A 1 82 ? 15.773 4.281 -5.852 1 96.88 82 LYS A N 1
ATOM 640 C CA . LYS A 1 82 ? 16.172 5.367 -4.965 1 96.88 82 LYS A CA 1
ATOM 641 C C . LYS A 1 82 ? 15.062 6.398 -4.824 1 96.88 82 LYS A C 1
ATOM 643 O O . LYS A 1 82 ? 15.242 7.57 -5.168 1 96.88 82 LYS A O 1
ATOM 648 N N . PRO A 1 83 ? 13.914 5.973 -4.316 1 98.31 83 PRO A N 1
ATOM 649 C CA . PRO A 1 83 ? 12.82 6.93 -4.141 1 98.31 83 PRO A CA 1
ATOM 650 C C . PRO A 1 83 ? 13.188 8.07 -3.193 1 98.31 83 PRO A C 1
ATOM 652 O O . PRO A 1 83 ? 13.922 7.867 -2.227 1 98.31 83 PRO A O 1
ATOM 655 N N . HIS A 1 84 ? 12.625 9.211 -3.48 1 97.94 84 HIS A N 1
ATOM 656 C CA . HIS A 1 84 ? 12.914 10.375 -2.654 1 97.94 84 HIS A CA 1
ATOM 657 C C . HIS A 1 84 ? 11.875 10.547 -1.552 1 97.94 84 HIS A C 1
ATOM 659 O O . HIS A 1 84 ? 12.086 11.312 -0.609 1 97.94 84 HIS A O 1
ATOM 665 N N . THR A 1 85 ? 10.742 9.812 -1.633 1 98.69 85 THR A N 1
ATOM 666 C CA . THR A 1 85 ? 9.625 10.047 -0.724 1 98.69 85 THR A CA 1
ATOM 667 C C . THR A 1 85 ? 8.938 8.734 -0.365 1 98.69 85 THR A C 1
ATOM 669 O O . THR A 1 85 ? 8.766 7.863 -1.22 1 98.69 85 THR A O 1
ATOM 672 N N . LEU A 1 86 ? 8.586 8.523 0.879 1 98.88 86 LEU A N 1
ATOM 673 C CA . LEU A 1 86 ? 7.609 7.52 1.308 1 98.88 86 LEU A CA 1
ATOM 674 C C . LEU A 1 86 ? 6.223 8.133 1.442 1 98.88 86 LEU A C 1
ATOM 676 O O . LEU A 1 86 ? 6.043 9.133 2.146 1 98.88 86 LEU A O 1
ATOM 680 N N . VAL A 1 87 ? 5.27 7.555 0.737 1 98.94 87 VAL A N 1
ATOM 681 C CA . VAL A 1 87 ? 3.879 7.977 0.882 1 98.94 87 VAL A CA 1
ATOM 682 C C . VAL A 1 87 ? 3.076 6.875 1.569 1 98.94 87 VAL A C 1
ATOM 684 O O . VAL A 1 87 ? 3.182 5.699 1.204 1 98.94 87 VAL A O 1
ATOM 687 N N . ILE A 1 88 ? 2.355 7.23 2.596 1 98.88 88 ILE A N 1
ATOM 688 C CA . ILE A 1 88 ? 1.44 6.348 3.312 1 98.88 88 ILE A CA 1
ATOM 689 C C . ILE A 1 88 ? -0.001 6.789 3.061 1 98.88 88 ILE A C 1
ATOM 691 O O . ILE A 1 88 ? -0.379 7.914 3.393 1 98.88 88 ILE A O 1
ATOM 695 N N . THR A 1 89 ? -0.766 5.965 2.434 1 98.56 89 THR A N 1
ATOM 696 C CA . THR A 1 89 ? -2.152 6.312 2.143 1 98.56 89 THR A CA 1
ATOM 697 C C . THR A 1 89 ? -3.062 5.102 2.316 1 98.56 89 THR A C 1
ATOM 699 O O . THR A 1 89 ? -2.6 4.02 2.688 1 98.56 89 THR A O 1
ATOM 702 N N . CYS A 1 90 ? -4.344 5.324 2.188 1 98.81 90 CYS A N 1
ATOM 703 C CA . CYS A 1 90 ? -5.328 4.258 2.332 1 98.81 90 CYS A CA 1
ATOM 704 C C . CYS A 1 90 ? -5.266 3.295 1.153 1 98.81 90 CYS A C 1
ATOM 706 O O . CYS A 1 90 ? -4.949 3.697 0.033 1 98.81 90 CYS A O 1
ATOM 708 N N . SER A 1 91 ? -5.617 2.068 1.373 1 98.81 91 SER A N 1
ATOM 709 C CA . SER A 1 91 ? -5.738 1.06 0.326 1 98.81 91 SER A CA 1
ATOM 710 C C . SER A 1 91 ? -6.789 1.458 -0.707 1 98.81 91 SER A C 1
ATOM 712 O O . SER A 1 91 ? -6.859 0.865 -1.785 1 98.81 91 SER A O 1
ATOM 714 N N . ASP A 1 92 ? -7.559 2.48 -0.504 1 98.75 92 ASP A N 1
ATOM 715 C CA . ASP A 1 92 ? -8.648 2.971 -1.341 1 98.75 92 ASP A CA 1
ATOM 716 C C . ASP A 1 92 ? -8.227 3.035 -2.807 1 98.75 92 ASP A C 1
ATOM 718 O O . ASP A 1 92 ? -7.113 3.455 -3.121 1 98.75 92 ASP A O 1
ATOM 722 N N . SER A 1 93 ? -9.102 2.6 -3.666 1 98.56 93 SER A N 1
ATOM 723 C CA . SER A 1 93 ? -8.797 2.492 -5.09 1 98.56 93 SER A CA 1
ATOM 724 C C . SER A 1 93 ? -8.672 3.869 -5.734 1 98.56 93 SER A C 1
ATOM 726 O O . SER A 1 93 ? -8.148 3.996 -6.844 1 98.56 93 SER A O 1
ATOM 728 N N . ARG A 1 94 ? -9.164 4.887 -5.141 1 97.94 94 ARG A N 1
ATOM 729 C CA . ARG A 1 94 ? -9.266 6.215 -5.738 1 97.94 94 ARG A CA 1
ATOM 730 C C . ARG A 1 94 ? -8.031 7.051 -5.418 1 97.94 94 ARG A C 1
ATOM 732 O O . ARG A 1 94 ? -7.789 8.078 -6.055 1 97.94 94 ARG A O 1
ATOM 739 N N . VAL A 1 95 ? -7.184 6.594 -4.438 1 96.88 95 VAL A N 1
ATOM 740 C CA . VAL A 1 95 ? -6.055 7.414 -4.008 1 96.88 95 VAL A CA 1
ATOM 741 C C . VAL A 1 95 ? -4.777 6.578 -4.023 1 96.88 95 VAL A C 1
ATOM 743 O O . VAL A 1 95 ? -4.758 5.449 -3.525 1 96.88 95 VAL A O 1
ATOM 746 N N . SER A 1 96 ? -3.695 7.09 -4.637 1 96.56 96 SER A N 1
ATOM 747 C CA . SER A 1 96 ? -2.357 6.504 -4.656 1 96.56 96 SER A CA 1
ATOM 748 C C . SER A 1 96 ? -1.298 7.562 -4.953 1 96.56 96 SER A C 1
ATOM 750 O O . SER A 1 96 ? -1.626 8.711 -5.246 1 96.56 96 SER A O 1
ATOM 752 N N . SER A 1 97 ? -0.09 7.18 -4.883 1 95.69 97 SER A N 1
ATOM 753 C CA . SER A 1 97 ? 1.015 8.086 -5.191 1 95.69 97 SER A CA 1
ATOM 754 C C . SER A 1 97 ? 0.969 8.531 -6.648 1 95.69 97 SER A C 1
ATOM 756 O O . SER A 1 97 ? 1.604 9.523 -7.02 1 95.69 97 SER A O 1
ATOM 758 N N . ALA A 1 98 ? 0.211 7.812 -7.488 1 95.5 98 ALA A N 1
ATOM 759 C CA . ALA A 1 98 ? 0.043 8.219 -8.883 1 95.5 98 ALA A CA 1
ATOM 760 C C . ALA A 1 98 ? -0.542 9.625 -8.977 1 95.5 98 ALA A C 1
ATOM 762 O O . ALA A 1 98 ? -0.363 10.312 -9.984 1 95.5 98 ALA A O 1
ATOM 763 N N . ALA A 1 99 ? -1.146 10.07 -7.938 1 97.94 99 ALA A N 1
ATOM 764 C CA . ALA A 1 99 ? -1.81 11.375 -7.926 1 97.94 99 ALA A CA 1
ATOM 765 C C . ALA A 1 99 ? -0.791 12.508 -7.934 1 97.94 99 ALA A C 1
ATOM 767 O O . ALA A 1 99 ? -1.148 13.672 -8.141 1 97.94 99 ALA A O 1
ATOM 768 N N . PHE A 1 100 ? 0.447 12.133 -7.746 1 98 100 PHE A N 1
ATOM 769 C CA . PHE A 1 100 ? 1.509 13.125 -7.871 1 98 100 PHE A CA 1
ATOM 770 C C . PHE A 1 100 ? 2.07 13.148 -9.289 1 98 100 PHE A C 1
ATOM 772 O O . PHE A 1 100 ? 2.963 13.938 -9.594 1 98 100 PHE A O 1
ATOM 779 N N . GLY A 1 101 ? 1.638 12.242 -10.172 1 96.12 101 GLY A N 1
ATOM 780 C CA . GLY A 1 101 ? 2.078 12.203 -11.555 1 96.12 101 GLY A CA 1
ATOM 781 C C . GLY A 1 101 ? 3.521 11.758 -11.711 1 96.12 101 GLY A C 1
ATOM 782 O O . GLY A 1 101 ? 4.227 12.227 -12.609 1 96.12 101 GLY A O 1
ATOM 783 N N . VAL A 1 102 ? 3.957 10.906 -10.859 1 97 102 VAL A N 1
ATOM 784 C CA . VAL A 1 102 ? 5.367 10.531 -10.828 1 97 102 VAL A CA 1
ATOM 785 C C . VAL A 1 102 ? 5.59 9.266 -11.648 1 97 102 VAL A C 1
ATOM 787 O O . VAL A 1 102 ? 4.641 8.539 -11.953 1 97 102 VAL A O 1
ATOM 790 N N . TYR A 1 103 ? 6.844 9.023 -12.047 1 97 103 TYR A N 1
ATOM 791 C CA . TYR A 1 103 ? 7.242 7.77 -12.672 1 97 103 TYR A CA 1
ATOM 792 C C . TYR A 1 103 ? 7.512 6.699 -11.625 1 97 103 TYR A C 1
ATOM 794 O O . TYR A 1 103 ? 7.82 7.012 -10.477 1 97 103 TYR A O 1
ATOM 802 N N . PRO A 1 104 ? 7.359 5.379 -12.039 1 97.25 104 PRO A N 1
ATOM 803 C CA . PRO A 1 104 ? 7.871 4.328 -11.164 1 97.25 104 PRO A CA 1
ATOM 804 C C . PRO A 1 104 ? 9.312 4.578 -10.719 1 97.25 104 PRO A C 1
ATOM 806 O O . PRO A 1 104 ? 10.141 5 -11.531 1 97.25 104 PRO A O 1
ATOM 809 N N . GLY A 1 105 ? 9.562 4.453 -9.445 1 97.5 105 GLY A N 1
ATOM 810 C CA . GLY A 1 105 ? 10.898 4.652 -8.906 1 97.5 105 GLY A CA 1
ATOM 811 C C . GLY A 1 105 ? 11.008 5.859 -7.996 1 97.5 105 GLY A C 1
ATOM 812 O O . GLY A 1 105 ? 11.945 5.969 -7.207 1 97.5 105 GLY A O 1
ATOM 813 N N . GLU A 1 106 ? 10.023 6.777 -8 1 98 106 GLU A N 1
ATOM 814 C CA . GLU A 1 106 ? 10.148 8.055 -7.301 1 98 106 GLU A CA 1
ATOM 815 C C . GLU A 1 106 ? 9.609 7.957 -5.879 1 98 106 GLU A C 1
ATOM 817 O O . GLU A 1 106 ? 10.078 8.656 -4.98 1 98 106 GLU A O 1
ATOM 822 N N . ILE A 1 107 ? 8.539 7.156 -5.746 1 98.56 107 ILE A N 1
ATOM 823 C CA . ILE A 1 107 ? 7.852 7.145 -4.461 1 98.56 107 ILE A CA 1
ATOM 824 C C . ILE A 1 107 ? 7.723 5.711 -3.955 1 98.56 107 ILE A C 1
ATOM 826 O O . ILE A 1 107 ? 7.254 4.832 -4.68 1 98.56 107 ILE A O 1
ATOM 830 N N . PHE A 1 108 ? 8.328 5.457 -2.771 1 98.81 108 PHE A N 1
ATOM 831 C CA . PHE A 1 108 ? 8.023 4.273 -1.972 1 98.81 108 PHE A CA 1
ATOM 832 C C . PHE A 1 108 ? 6.672 4.414 -1.286 1 98.81 108 PHE A C 1
ATOM 834 O O . PHE A 1 108 ? 6.332 5.484 -0.778 1 98.81 108 PHE A O 1
ATOM 841 N N . GLU A 1 109 ? 5.77 3.314 -1.283 1 98.88 109 GLU A N 1
ATOM 842 C CA . GLU A 1 109 ? 4.391 3.541 -0.861 1 98.88 109 GLU A CA 1
ATOM 843 C C . GLU A 1 109 ? 3.906 2.43 0.065 1 98.88 109 GLU A C 1
ATOM 845 O O . GLU A 1 109 ? 4.184 1.251 -0.173 1 98.88 109 GLU A O 1
ATOM 850 N N . HIS A 1 110 ? 3.264 2.785 1.144 1 98.88 110 HIS A N 1
ATOM 851 C CA . HIS A 1 110 ? 2.525 1.885 2.021 1 98.88 110 HIS A CA 1
ATOM 852 C C . HIS A 1 110 ? 1.028 2.172 1.974 1 98.88 110 HIS A C 1
ATOM 854 O O . HIS A 1 110 ? 0.612 3.332 2.041 1 98.88 110 HIS A O 1
ATOM 860 N N . LYS A 1 111 ? 0.222 1.119 1.78 1 98.88 111 LYS A N 1
ATOM 861 C CA . LYS A 1 111 ? -1.227 1.28 1.696 1 98.88 111 LYS A CA 1
ATOM 862 C C . LYS A 1 111 ? -1.943 0.302 2.623 1 98.88 111 LYS A C 1
ATOM 864 O O . LYS A 1 111 ? -1.74 -0.91 2.529 1 98.88 111 LYS A O 1
ATOM 869 N N . ASP A 1 112 ? -2.75 0.844 3.477 1 98.75 112 ASP A N 1
ATOM 870 C CA . ASP A 1 112 ? -3.6 0.063 4.371 1 98.75 112 ASP A CA 1
ATOM 871 C C . ASP A 1 112 ? -4.969 0.721 4.539 1 98.75 112 ASP A C 1
ATOM 873 O O . ASP A 1 112 ? -5.332 1.617 3.775 1 98.75 112 ASP A O 1
ATOM 877 N N . ILE A 1 113 ? -5.797 0.163 5.469 1 98.81 113 ILE A N 1
ATOM 878 C CA . ILE A 1 113 ? -7.125 0.734 5.672 1 98.81 113 ILE A CA 1
ATOM 879 C C . ILE A 1 113 ? -7.012 2.047 6.445 1 98.81 113 ILE A C 1
ATOM 881 O O . ILE A 1 113 ? -6.547 2.062 7.586 1 98.81 113 ILE A O 1
ATOM 885 N N . ALA A 1 114 ? -7.312 3.205 5.789 1 98.81 114 ALA A N 1
ATOM 886 C CA . ALA A 1 114 ? -7.496 4.52 6.402 1 98.81 114 ALA A CA 1
ATOM 887 C C . ALA A 1 114 ? -6.156 5.117 6.82 1 98.81 114 ALA A C 1
ATOM 889 O O . ALA A 1 114 ? -6.105 5.988 7.695 1 98.81 114 ALA A O 1
ATOM 890 N N . ASN A 1 115 ? -5.074 4.547 6.254 1 98.75 115 ASN A N 1
ATOM 891 C CA . ASN A 1 115 ? -3.748 5.094 6.52 1 98.75 115 ASN A CA 1
ATOM 892 C C . ASN A 1 115 ? -3.465 5.172 8.016 1 98.75 115 ASN A C 1
ATOM 894 O O . ASN A 1 115 ? -2.934 6.176 8.5 1 98.75 115 ASN A O 1
ATOM 898 N N . VAL A 1 116 ? -3.814 4.164 8.727 1 98.75 116 VAL A N 1
ATOM 899 C CA . VAL A 1 116 ? -3.592 4.109 10.164 1 98.75 116 VAL A CA 1
ATOM 900 C C . VAL A 1 116 ? -2.174 3.623 10.453 1 98.75 116 VAL A C 1
ATOM 902 O O . VAL A 1 116 ? -1.729 2.617 9.891 1 98.75 116 VAL A O 1
ATOM 905 N N . ILE A 1 117 ? -1.472 4.352 11.305 1 98.62 117 ILE A N 1
ATOM 906 C CA . ILE A 1 117 ? -0.158 3.93 11.781 1 98.62 117 ILE A CA 1
ATOM 907 C C . ILE A 1 117 ? -0.188 3.762 13.297 1 98.62 117 ILE A C 1
ATOM 909 O O . ILE A 1 117 ? -0.552 4.691 14.023 1 98.62 117 ILE A O 1
ATOM 913 N N . VAL A 1 118 ? 0.145 2.582 13.719 1 96.62 118 VAL A N 1
ATOM 914 C CA . VAL A 1 118 ? 0.285 2.291 15.148 1 96.62 118 VAL A CA 1
ATOM 915 C C . VAL A 1 118 ? 1.666 1.699 15.422 1 96.62 118 VAL A C 1
ATOM 917 O O . VAL A 1 118 ? 2.186 0.923 14.609 1 96.62 118 VAL A O 1
ATOM 920 N N . PRO A 1 119 ? 2.266 2.039 16.531 1 94.75 119 PRO A N 1
ATOM 921 C CA . PRO A 1 119 ? 3.656 1.664 16.797 1 94.75 119 PRO A CA 1
ATOM 922 C C . PRO A 1 119 ? 3.855 0.152 16.875 1 94.75 119 PRO A C 1
ATOM 924 O O . PRO A 1 119 ? 4.961 -0.342 16.641 1 94.75 119 PRO A O 1
ATOM 927 N N . THR A 1 120 ? 2.848 -0.622 17.141 1 94.56 120 THR A N 1
ATOM 928 C CA . THR A 1 120 ? 3.014 -2.055 17.359 1 94.56 120 THR A CA 1
ATOM 929 C C . THR A 1 120 ? 2.682 -2.84 16.094 1 94.56 120 THR A C 1
ATOM 931 O O . THR A 1 120 ? 2.725 -4.07 16.094 1 94.56 120 THR A O 1
ATOM 934 N N . ASP A 1 121 ? 2.281 -2.168 15.047 1 97.5 121 ASP A N 1
ATOM 935 C CA . ASP A 1 121 ? 2.047 -2.822 13.766 1 97.5 121 ASP A CA 1
ATOM 936 C C . ASP A 1 121 ? 3.363 -3.102 13.047 1 97.5 121 ASP A C 1
ATOM 938 O O . ASP A 1 121 ? 3.918 -2.219 12.383 1 97.5 121 ASP A O 1
ATOM 942 N N . ILE A 1 122 ? 3.832 -4.289 13 1 97.38 122 ILE A N 1
ATOM 943 C CA . ILE A 1 122 ? 5.125 -4.668 12.438 1 97.38 122 ILE A CA 1
ATOM 944 C C . ILE A 1 122 ? 5.113 -4.441 10.93 1 97.38 122 ILE A C 1
ATOM 946 O O . ILE A 1 122 ? 6.133 -4.062 10.344 1 97.38 122 ILE A O 1
ATOM 950 N N . ASN A 1 123 ? 3.977 -4.57 10.297 1 98.56 123 ASN A N 1
ATOM 951 C CA . ASN A 1 123 ? 3.826 -4.371 8.859 1 98.56 123 ASN A CA 1
ATOM 952 C C . ASN A 1 123 ? 4.238 -2.963 8.445 1 98.56 123 ASN A C 1
ATOM 954 O O . ASN A 1 123 ? 5.246 -2.783 7.762 1 98.56 123 ASN A O 1
ATOM 958 N N . SER A 1 124 ? 3.596 -1.935 8.969 1 98.69 124 SER A N 1
ATOM 959 C CA . SER A 1 124 ? 3.922 -0.555 8.625 1 98.69 124 SER A CA 1
ATOM 960 C C . SER A 1 124 ? 5.301 -0.164 9.148 1 98.69 124 SER A C 1
ATOM 962 O O . SER A 1 124 ? 6.008 0.621 8.516 1 98.69 124 SER A O 1
ATOM 964 N N . GLN A 1 125 ? 5.727 -0.742 10.289 1 98.25 125 GLN A N 1
ATOM 965 C CA . GLN A 1 125 ? 7.039 -0.421 10.844 1 98.25 125 GLN A CA 1
ATOM 966 C C . GLN A 1 125 ? 8.156 -0.909 9.93 1 98.25 125 GLN A C 1
ATOM 968 O O . GLN A 1 125 ? 9.18 -0.24 9.781 1 98.25 125 GLN A O 1
ATOM 973 N N . ALA A 1 126 ? 7.957 -2.074 9.398 1 98.56 126 ALA A N 1
ATOM 974 C CA . ALA A 1 126 ? 8.953 -2.605 8.469 1 98.56 126 ALA A CA 1
ATOM 975 C C . ALA A 1 126 ? 9.109 -1.697 7.25 1 98.56 126 ALA A C 1
ATOM 977 O O . ALA A 1 126 ? 10.227 -1.44 6.797 1 98.56 126 ALA A O 1
ATOM 978 N N . VAL A 1 127 ? 7.988 -1.203 6.758 1 98.81 127 VAL A N 1
ATOM 979 C CA . VAL A 1 127 ? 7.996 -0.312 5.602 1 98.81 127 VAL A CA 1
ATOM 980 C C . VAL A 1 127 ? 8.742 0.975 5.945 1 98.81 127 VAL A C 1
ATOM 982 O O . VAL A 1 127 ? 9.625 1.407 5.199 1 98.81 127 VAL A O 1
ATOM 985 N N . ILE A 1 128 ? 8.414 1.525 7.066 1 98.81 128 ILE A N 1
ATOM 986 C CA . ILE A 1 128 ? 8.977 2.811 7.473 1 98.81 128 ILE A CA 1
ATOM 987 C C . ILE A 1 128 ? 10.469 2.654 7.762 1 98.81 128 ILE A C 1
ATOM 989 O O . ILE A 1 128 ? 11.281 3.484 7.344 1 98.81 128 ILE A O 1
ATOM 993 N N . GLN A 1 129 ? 10.875 1.607 8.414 1 98.31 129 GLN A N 1
ATOM 994 C CA . GLN A 1 129 ? 12.281 1.354 8.688 1 98.31 129 GLN A CA 1
ATOM 995 C C . GLN A 1 129 ? 13.086 1.255 7.395 1 98.31 129 GLN A C 1
ATOM 997 O O . GLN A 1 129 ? 14.133 1.896 7.254 1 98.31 129 GLN A O 1
ATOM 1002 N N . TYR A 1 130 ? 12.578 0.449 6.508 1 98.62 130 TYR A N 1
ATOM 1003 C CA . TYR A 1 130 ? 13.297 0.264 5.25 1 98.62 130 TYR A CA 1
ATOM 1004 C C . TYR A 1 130 ? 13.422 1.583 4.496 1 98.62 130 TYR A C 1
ATOM 1006 O O . TYR A 1 130 ? 14.492 1.899 3.965 1 98.62 130 TYR A O 1
ATOM 1014 N N . ALA A 1 131 ? 12.336 2.318 4.43 1 98.69 131 ALA A N 1
ATOM 1015 C CA . ALA A 1 131 ? 12.32 3.59 3.711 1 98.69 131 ALA A CA 1
ATOM 1016 C C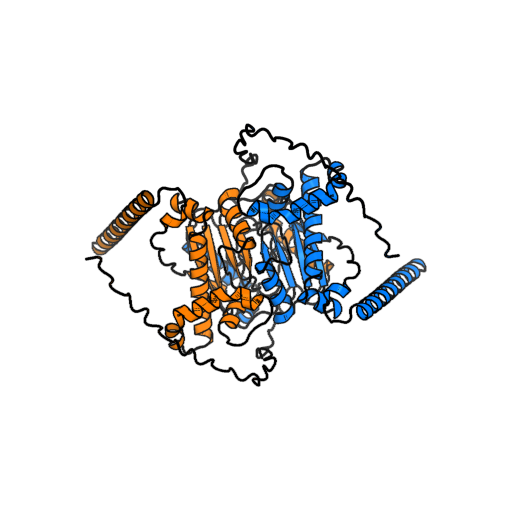 . ALA A 1 131 ? 13.352 4.559 4.285 1 98.69 131 ALA A C 1
ATOM 1018 O O . ALA A 1 131 ? 14.078 5.215 3.537 1 98.69 131 ALA A O 1
ATOM 1019 N N . VAL A 1 132 ? 13.445 4.625 5.582 1 98.44 132 VAL A N 1
ATOM 1020 C CA . VAL A 1 132 ? 14.258 5.641 6.242 1 98.44 132 VAL A CA 1
ATOM 1021 C C . VAL A 1 132 ? 15.703 5.172 6.328 1 98.44 132 VAL A C 1
ATOM 1023 O O . VAL A 1 132 ? 16.625 5.914 5.977 1 98.44 132 VAL A O 1
ATOM 1026 N N . GLU A 1 133 ? 15.945 3.932 6.668 1 96.94 133 GLU A N 1
ATOM 1027 C CA . GLU A 1 133 ? 17.297 3.479 6.984 1 96.94 133 GLU A CA 1
ATOM 1028 C C . GLU A 1 133 ? 17.984 2.908 5.75 1 96.94 133 GLU A C 1
ATOM 1030 O O . GLU A 1 133 ? 19.219 2.998 5.625 1 96.94 133 GLU A O 1
ATOM 1035 N N . ASN A 1 134 ? 17.234 2.344 4.855 1 95.81 134 ASN A N 1
ATOM 1036 C CA . ASN A 1 134 ? 17.844 1.677 3.719 1 95.81 134 ASN A CA 1
ATOM 1037 C C . ASN A 1 134 ? 17.75 2.518 2.449 1 95.81 134 ASN A C 1
ATOM 1039 O O . ASN A 1 134 ? 18.734 2.674 1.722 1 95.81 134 ASN A O 1
ATOM 1043 N N . LEU A 1 135 ? 16.578 3.082 2.223 1 97.12 135 LEU A N 1
ATOM 1044 C CA . LEU A 1 135 ? 16.375 3.854 1 1 97.12 135 LEU A CA 1
ATOM 1045 C C . LEU A 1 135 ? 16.734 5.32 1.219 1 97.12 135 LEU A C 1
ATOM 1047 O O . LEU A 1 135 ? 16.938 6.062 0.256 1 97.12 135 LEU A O 1
ATOM 1051 N N . LYS A 1 136 ? 16.75 5.777 2.494 1 97.38 136 LYS A N 1
ATOM 1052 C CA . LYS A 1 136 ? 17.125 7.133 2.879 1 97.38 136 LYS A CA 1
ATOM 1053 C C . LYS A 1 136 ? 16.234 8.164 2.203 1 97.38 136 LYS A C 1
ATOM 1055 O O . LYS A 1 136 ? 16.719 9.148 1.634 1 97.38 136 LYS A O 1
ATOM 1060 N N . VAL A 1 137 ? 14.953 7.918 2.232 1 98.38 137 VAL A N 1
ATOM 1061 C CA . VAL A 1 137 ? 14 8.883 1.697 1 98.38 137 VAL A CA 1
ATOM 1062 C C . VAL A 1 137 ? 14.156 10.219 2.42 1 98.38 137 VAL A C 1
ATOM 1064 O O . VAL A 1 137 ? 14.617 10.266 3.562 1 98.38 137 VAL A O 1
ATOM 1067 N N . LYS A 1 138 ? 13.664 11.25 1.762 1 98.25 138 LYS A N 1
ATOM 1068 C CA . LYS A 1 138 ? 13.836 12.594 2.299 1 98.25 138 LYS A CA 1
ATOM 1069 C C . LYS A 1 138 ? 12.531 13.125 2.877 1 98.25 138 LYS A C 1
ATOM 1071 O O . LYS A 1 138 ? 12.539 14.07 3.672 1 98.25 138 LYS A O 1
ATOM 1076 N N . LYS A 1 139 ? 11.445 12.492 2.432 1 98.56 139 LYS A N 1
ATOM 1077 C CA . LYS A 1 139 ? 10.125 12.906 2.893 1 98.56 139 LYS A CA 1
ATOM 1078 C C . LYS A 1 139 ? 9.25 11.695 3.201 1 98.56 139 LYS A C 1
ATOM 1080 O O . LYS A 1 139 ? 9.344 10.664 2.529 1 98.56 139 LYS A O 1
ATOM 1085 N N . ILE A 1 140 ? 8.484 11.867 4.219 1 98.81 140 ILE A N 1
ATOM 1086 C CA . ILE A 1 140 ? 7.352 10.984 4.457 1 98.81 140 ILE A CA 1
ATOM 1087 C C . ILE A 1 140 ? 6.055 11.781 4.422 1 98.81 140 ILE A C 1
ATOM 1089 O O . ILE A 1 140 ? 5.918 12.789 5.121 1 98.81 140 ILE A O 1
ATOM 1093 N N . ILE A 1 141 ? 5.16 11.367 3.586 1 98.94 141 ILE A N 1
ATOM 1094 C CA . ILE A 1 141 ? 3.879 12.055 3.471 1 98.94 141 ILE A CA 1
ATOM 1095 C C . ILE A 1 141 ? 2.746 11.086 3.816 1 98.94 141 ILE A C 1
ATOM 1097 O O . ILE A 1 141 ? 2.588 10.047 3.17 1 98.94 141 ILE A O 1
ATOM 1101 N N . VAL A 1 142 ? 1.963 11.398 4.816 1 98.94 142 VAL A N 1
ATOM 1102 C CA . VAL A 1 142 ? 0.734 10.664 5.109 1 98.94 142 VAL A CA 1
ATOM 1103 C C . VAL A 1 142 ? -0.448 11.344 4.422 1 98.94 142 VAL A C 1
ATOM 1105 O O . VAL A 1 142 ? -0.69 12.539 4.621 1 98.94 142 VAL A O 1
ATOM 1108 N N . VAL A 1 143 ? -1.175 10.586 3.646 1 98.94 143 VAL A N 1
ATOM 1109 C CA . VAL A 1 143 ? -2.264 11.164 2.869 1 98.94 143 VAL A CA 1
ATOM 1110 C C . VAL A 1 143 ? -3.588 10.516 3.266 1 98.94 143 VAL A C 1
ATOM 1112 O O . VAL A 1 143 ? -3.818 9.336 2.98 1 98.94 143 VAL A O 1
ATOM 1115 N N . GLY A 1 144 ? -4.457 11.297 3.984 1 98.88 144 GLY A N 1
ATOM 1116 C CA . GLY A 1 144 ? -5.852 10.898 4.125 1 98.88 144 GLY A CA 1
ATOM 1117 C C . GLY A 1 144 ? -6.691 11.234 2.908 1 98.88 144 GLY A C 1
ATOM 1118 O O . GLY A 1 144 ? -6.195 11.812 1.941 1 98.88 144 GLY A O 1
ATOM 1119 N N . HIS A 1 145 ? -7.941 10.867 2.939 1 98.88 145 HIS A N 1
ATOM 1120 C CA . HIS A 1 145 ? -8.773 11.211 1.789 1 98.88 145 HIS A CA 1
ATOM 1121 C C . HIS A 1 145 ? -10.234 11.328 2.184 1 98.88 145 HIS A C 1
ATOM 1123 O O . HIS A 1 145 ? -10.672 10.727 3.17 1 98.88 145 HIS A O 1
ATOM 1129 N N . THR A 1 146 ? -10.953 12.086 1.454 1 98.44 146 THR A N 1
ATOM 1130 C CA . THR A 1 146 ? -12.391 12.195 1.659 1 98.44 146 THR A CA 1
ATOM 1131 C C . THR A 1 146 ? -13.102 10.922 1.213 1 98.44 146 THR A C 1
ATOM 1133 O O . THR A 1 146 ? -12.609 10.203 0.347 1 98.44 146 THR A O 1
ATOM 1136 N N . GLY A 1 147 ? -14.25 10.656 1.845 1 96.88 147 GLY A N 1
ATOM 1137 C CA . GLY A 1 147 ? -15.023 9.477 1.476 1 96.88 147 GLY A CA 1
ATOM 1138 C C . GLY A 1 147 ? -14.336 8.18 1.847 1 96.88 147 GLY A C 1
ATOM 1139 O O . GLY A 1 147 ? -14.539 7.152 1.189 1 96.88 147 GLY A O 1
ATOM 1140 N N . CYS A 1 148 ? -13.539 8.195 2.826 1 98.12 148 CYS A N 1
ATOM 1141 C CA . CYS A 1 148 ? -12.828 7 3.268 1 98.12 148 CYS A CA 1
ATOM 1142 C C . CYS A 1 148 ? -13.773 6.035 3.975 1 98.12 148 CYS A C 1
ATOM 1144 O O . CYS A 1 148 ? -14.344 6.367 5.012 1 98.12 148 CYS A O 1
ATOM 1146 N N . GLY A 1 149 ? -13.891 4.824 3.477 1 96.75 149 GLY A N 1
ATOM 1147 C CA . GLY A 1 149 ? -14.758 3.83 4.086 1 96.75 149 GLY A CA 1
ATOM 1148 C C . GLY A 1 149 ? -14.383 3.506 5.52 1 96.75 149 GLY A C 1
ATOM 1149 O O . GLY A 1 149 ? -15.25 3.305 6.367 1 96.75 149 GLY A O 1
ATOM 1150 N N . GLY A 1 150 ? -13.078 3.396 5.82 1 97.56 150 GLY A N 1
ATOM 1151 C CA . GLY A 1 150 ? -12.625 3.15 7.18 1 97.56 150 GLY A CA 1
ATOM 1152 C C . GLY A 1 150 ? -13.039 4.238 8.148 1 97.56 150 GLY A C 1
ATOM 1153 O O . GLY A 1 150 ? -13.508 3.945 9.258 1 97.56 150 GLY A O 1
ATOM 1154 N N . VAL A 1 151 ? -12.898 5.473 7.754 1 97.75 151 VAL A N 1
ATOM 1155 C CA . VAL A 1 151 ? -13.281 6.605 8.586 1 97.75 151 VAL A CA 1
ATOM 1156 C C . VAL A 1 151 ? -14.797 6.613 8.773 1 97.75 151 VAL A C 1
ATOM 1158 O O . VAL A 1 151 ? -15.289 6.828 9.891 1 97.75 151 VAL A O 1
ATOM 1161 N N . ASN A 1 152 ? -15.523 6.383 7.648 1 95.75 152 ASN A N 1
ATOM 1162 C CA . ASN A 1 152 ? -16.969 6.309 7.75 1 95.75 152 ASN A CA 1
ATOM 1163 C C . ASN A 1 152 ? -17.406 5.227 8.734 1 95.75 152 ASN A C 1
ATOM 1165 O O . ASN A 1 152 ? -18.312 5.441 9.539 1 95.75 152 ASN A O 1
ATOM 1169 N N . ALA A 1 153 ? -16.75 4.117 8.648 1 95.56 153 ALA A N 1
ATOM 1170 C CA . ALA A 1 153 ? -17.062 3.033 9.578 1 95.56 153 ALA A CA 1
ATOM 1171 C C . ALA A 1 153 ? -16.797 3.455 11.016 1 95.56 153 ALA A C 1
ATOM 1173 O O . ALA A 1 153 ? -17.562 3.109 11.922 1 95.56 153 ALA A O 1
ATOM 1174 N N . ALA A 1 154 ? -15.75 4.164 11.227 1 95.38 154 ALA A N 1
ATOM 1175 C CA . ALA A 1 154 ? -15.383 4.609 12.562 1 95.38 154 ALA A CA 1
ATOM 1176 C C . ALA A 1 154 ? -16.391 5.629 13.094 1 95.38 154 ALA A C 1
ATOM 1178 O O . ALA A 1 154 ? -16.469 5.863 14.305 1 95.38 154 ALA A O 1
ATOM 1179 N N . MET A 1 155 ? -17.125 6.273 12.227 1 92.44 155 MET A N 1
ATOM 1180 C CA . MET A 1 155 ? -18.109 7.27 12.625 1 92.44 155 MET A CA 1
ATOM 1181 C C . MET A 1 155 ? -19.422 6.602 13.016 1 92.44 155 MET A C 1
ATOM 1183 O O . MET A 1 155 ? -20.266 7.219 13.664 1 92.44 155 MET A O 1
ATOM 1187 N N . GLU A 1 156 ? -19.516 5.391 12.617 1 89.94 156 GLU A N 1
ATOM 1188 C CA . GLU A 1 156 ? -20.766 4.668 12.891 1 89.94 156 GLU A CA 1
ATOM 1189 C C . GLU A 1 156 ? -20.703 3.955 14.234 1 89.94 156 GLU A C 1
ATOM 1191 O O . GLU A 1 156 ? -19.609 3.779 14.797 1 89.94 156 GLU A O 1
ATOM 1196 N N . SER A 1 157 ? -21.859 3.561 14.742 1 87.06 157 SER A N 1
ATOM 1197 C CA . SER A 1 157 ? -21.953 2.867 16.016 1 87.06 157 SER A CA 1
ATOM 1198 C C . SER A 1 157 ? -22.25 1.386 15.828 1 87.06 157 SER A C 1
ATOM 1200 O O . SER A 1 157 ? -22.453 0.657 16.812 1 87.06 157 SER A O 1
ATOM 1202 N N . THR A 1 158 ? -22.234 0.969 14.641 1 88.31 158 THR A N 1
ATOM 1203 C CA . THR A 1 158 ? -22.469 -0.437 14.336 1 88.31 158 THR A CA 1
ATOM 1204 C C . THR A 1 158 ? -21.172 -1.147 14.008 1 88.31 158 THR A C 1
ATOM 1206 O O . THR A 1 158 ? -20.344 -0.628 13.25 1 88.31 158 THR A O 1
ATOM 1209 N N . PRO A 1 159 ? -21.016 -2.275 14.609 1 89.69 159 PRO A N 1
ATOM 1210 C CA . PRO A 1 159 ? -19.797 -3.014 14.297 1 89.69 159 PRO A CA 1
ATOM 1211 C C . PRO A 1 159 ? -19.719 -3.438 12.828 1 89.69 159 PRO A C 1
ATOM 1213 O O . PRO A 1 159 ? -20.75 -3.785 12.234 1 89.69 159 PRO A O 1
ATOM 1216 N N . VAL A 1 160 ? -18.578 -3.346 12.25 1 89 160 VAL A N 1
ATOM 1217 C CA . VAL A 1 160 ? -18.328 -3.881 10.914 1 89 160 VAL A CA 1
ATOM 1218 C C . VAL A 1 160 ? -18.062 -5.383 11 1 89 160 VAL A C 1
ATOM 1220 O O . VAL A 1 160 ? -18.422 -6.133 10.086 1 89 160 VAL A O 1
ATOM 1223 N N . GLY A 1 161 ? -17.516 -5.801 12.172 1 90.38 161 GLY A N 1
ATOM 1224 C CA . GLY A 1 161 ? -17.203 -7.199 12.383 1 90.38 161 GLY A CA 1
ATOM 1225 C C . GLY A 1 161 ? -15.773 -7.547 11.992 1 90.38 161 GLY A C 1
ATOM 1226 O O . GLY A 1 161 ? -15.109 -6.773 11.297 1 90.38 161 GLY A O 1
ATOM 1227 N N . GLY A 1 162 ? -15.25 -8.648 12.562 1 91.88 162 GLY A N 1
ATOM 1228 C CA . GLY A 1 162 ? -13.938 -9.164 12.195 1 91.88 162 GLY A CA 1
ATOM 1229 C C . GLY A 1 162 ? -12.805 -8.297 12.703 1 91.88 162 GLY A C 1
ATOM 1230 O O . GLY A 1 162 ? -12.93 -7.621 13.727 1 91.88 162 GLY A O 1
ATOM 1231 N N . VAL A 1 163 ? -11.695 -8.297 11.984 1 95.06 163 VAL A N 1
ATOM 1232 C CA . VAL A 1 163 ? -10.484 -7.625 12.438 1 95.06 163 VAL A CA 1
ATOM 1233 C C . VAL A 1 163 ? -10.578 -6.129 12.156 1 95.06 163 VAL A C 1
ATOM 1235 O O . VAL A 1 163 ? -9.844 -5.332 12.742 1 95.06 163 VAL A O 1
ATOM 1238 N N . LEU A 1 164 ? -11.508 -5.703 11.344 1 95.62 164 LEU A N 1
ATOM 1239 C CA . LEU A 1 164 ? -11.656 -4.301 10.969 1 95.62 164 LEU A CA 1
ATOM 1240 C C . LEU A 1 164 ? -12.008 -3.447 12.188 1 95.62 164 LEU A C 1
ATOM 1242 O O . LEU A 1 164 ? -11.547 -2.311 12.305 1 95.62 164 LEU A O 1
ATOM 1246 N N . ASP A 1 165 ? -12.844 -3.984 13.031 1 94.62 165 ASP A N 1
ATOM 1247 C CA . ASP A 1 165 ? -13.227 -3.219 14.211 1 94.62 165 ASP A CA 1
ATOM 1248 C C . ASP A 1 165 ? -12.023 -2.969 15.117 1 94.62 165 ASP A C 1
ATOM 1250 O O . ASP A 1 165 ? -11.922 -1.913 15.75 1 94.62 165 ASP A O 1
ATOM 1254 N N . LEU A 1 166 ? -11.148 -3.965 15.211 1 94.81 166 LEU A N 1
ATOM 1255 C CA . LEU A 1 166 ? -9.922 -3.789 15.992 1 94.81 166 LEU A CA 1
ATOM 1256 C C . LEU A 1 166 ? -8.977 -2.807 15.305 1 94.81 166 LEU A C 1
ATOM 1258 O O . LEU A 1 166 ? -8.391 -1.944 15.961 1 94.81 166 LEU A O 1
ATOM 1262 N N . TRP A 1 167 ? -8.828 -2.934 14.008 1 97.75 167 TRP A N 1
ATOM 1263 C CA . TRP A 1 167 ? -7.918 -2.109 13.219 1 97.75 167 TRP A CA 1
ATOM 1264 C C . TRP A 1 167 ? -8.297 -0.635 13.32 1 97.75 167 TRP A C 1
ATOM 1266 O O . TRP A 1 167 ? -7.426 0.234 13.383 1 97.75 167 TRP A O 1
ATOM 1276 N N . LEU A 1 168 ? -9.602 -0.338 13.375 1 97.62 168 LEU A N 1
ATOM 1277 C CA . LEU A 1 168 ? -10.094 1.031 13.266 1 97.62 168 LEU A CA 1
ATOM 1278 C C . LEU A 1 168 ? -10.234 1.667 14.648 1 97.62 168 LEU A C 1
ATOM 1280 O O . LEU A 1 168 ? -10.656 2.818 14.766 1 97.62 168 LEU A O 1
ATOM 1284 N N . ASN A 1 169 ? -9.82 0.99 15.703 1 96.56 169 ASN A N 1
ATOM 1285 C CA . ASN A 1 169 ? -9.945 1.496 17.062 1 96.56 169 ASN A CA 1
ATOM 1286 C C . ASN A 1 169 ? -9.219 2.826 17.234 1 96.56 169 ASN A C 1
ATOM 1288 O O . ASN A 1 169 ? -9.734 3.736 17.891 1 96.56 169 ASN A O 1
ATOM 1292 N N . PRO A 1 170 ? -8.016 2.992 16.688 1 97.44 170 PRO A N 1
ATOM 1293 C CA . PRO A 1 170 ? -7.352 4.289 16.828 1 97.44 170 PRO A CA 1
ATOM 1294 C C . PRO A 1 170 ? -8.164 5.438 16.234 1 97.44 170 PRO A C 1
ATOM 1296 O O . PRO A 1 170 ? -8.141 6.555 16.75 1 97.44 170 PRO A O 1
ATOM 1299 N N . VAL A 1 171 ? -8.828 5.211 15.117 1 97.94 171 VAL A N 1
ATOM 1300 C CA . VAL A 1 171 ? -9.648 6.238 14.484 1 97.94 171 VAL A CA 1
ATOM 1301 C C . VAL A 1 171 ? -10.859 6.547 15.359 1 97.94 171 VAL A C 1
ATOM 1303 O O . VAL A 1 171 ? -11.227 7.707 15.531 1 97.94 171 VAL A O 1
ATOM 1306 N N . ARG A 1 172 ? -11.477 5.535 15.914 1 96.44 172 ARG A N 1
ATOM 1307 C CA . ARG A 1 172 ? -12.594 5.723 16.828 1 96.44 172 ARG A CA 1
ATOM 1308 C C . ARG A 1 172 ? -12.164 6.496 18.078 1 96.44 172 ARG A C 1
ATOM 1310 O O . ARG A 1 172 ? -12.898 7.359 18.562 1 96.44 172 ARG A O 1
ATOM 1317 N N . SER A 1 173 ? -11 6.145 18.594 1 96.5 173 SER A N 1
ATOM 1318 C CA . SER A 1 173 ? -10.469 6.844 19.75 1 96.5 173 SER A CA 1
ATOM 1319 C C . SER A 1 173 ? -10.266 8.328 19.453 1 96.5 173 SER A C 1
ATOM 1321 O O . SER A 1 173 ? -10.484 9.172 20.328 1 96.5 173 SER A O 1
ATOM 1323 N N . LEU A 1 174 ? -9.82 8.586 18.266 1 96.12 174 LEU A N 1
ATOM 1324 C CA . LEU A 1 174 ? -9.648 9.969 17.844 1 96.12 174 LEU A CA 1
ATOM 1325 C C . LEU A 1 174 ? -10.984 10.703 17.828 1 96.12 174 LEU A C 1
ATOM 1327 O O . LEU A 1 174 ? -11.078 11.859 18.25 1 96.12 174 LEU A O 1
ATOM 1331 N N . ARG A 1 175 ? -11.992 10.055 17.312 1 94.56 175 ARG A N 1
ATOM 1332 C CA . ARG A 1 175 ? -13.344 10.609 17.328 1 94.56 175 ARG A CA 1
ATOM 1333 C C . ARG A 1 175 ? -13.789 10.945 18.75 1 94.56 175 ARG A C 1
ATOM 1335 O O . ARG A 1 175 ? -14.32 12.031 19 1 94.56 175 ARG A O 1
ATOM 1342 N N . VAL A 1 176 ? -13.539 10.062 19.672 1 93.75 176 VAL A N 1
ATOM 1343 C CA . VAL A 1 176 ? -13.922 10.234 21.078 1 93.75 176 VAL A CA 1
ATOM 1344 C C . VAL A 1 176 ? -13.188 11.438 21.672 1 93.75 176 VAL A C 1
ATOM 1346 O O . VAL A 1 176 ? -13.789 12.25 22.359 1 93.75 176 VAL A O 1
ATOM 1349 N N . SER A 1 177 ? -11.93 11.539 21.359 1 95.06 177 SER A N 1
ATOM 1350 C CA . SER A 1 177 ? -11.109 12.617 21.906 1 95.06 177 SER A CA 1
ATOM 1351 C C . SER A 1 177 ? -11.57 13.977 21.406 1 95.06 177 SER A C 1
ATOM 1353 O O . SER A 1 177 ? -11.305 15 22.031 1 95.06 177 SER A O 1
ATOM 1355 N N . HIS A 1 178 ? -12.258 14.016 20.234 1 94.12 178 HIS A N 1
ATOM 1356 C CA . HIS A 1 178 ? -12.742 15.258 19.656 1 94.12 178 HIS A CA 1
ATOM 1357 C C . HIS A 1 178 ? -14.266 15.312 19.641 1 94.12 178 HIS A C 1
ATOM 1359 O O . HIS A 1 178 ? -14.852 15.977 18.781 1 94.12 178 HIS A O 1
ATOM 1365 N N . PHE A 1 179 ? -14.891 14.602 20.438 1 90.75 179 PHE A N 1
ATOM 1366 C CA . PHE A 1 179 ? -16.328 14.352 20.438 1 90.75 179 PHE A CA 1
ATOM 1367 C C . PHE A 1 179 ? -17.109 15.656 20.406 1 90.75 179 PHE A C 1
ATOM 1369 O O . PHE A 1 179 ? -18.031 15.812 19.594 1 90.75 179 PHE A O 1
ATOM 1376 N N . ASP A 1 180 ? -16.766 16.641 21.234 1 91.69 180 ASP A N 1
ATOM 1377 C CA . ASP A 1 180 ? -17.516 17.906 21.344 1 91.69 180 ASP A CA 1
ATOM 1378 C C . ASP A 1 180 ? -17.359 18.734 20.078 1 91.69 180 ASP A C 1
ATOM 1380 O O . ASP A 1 180 ? -18.297 19.438 19.688 1 91.69 180 ASP A O 1
ATOM 1384 N N . ASP A 1 181 ? -16.156 18.641 19.484 1 91.06 181 ASP A N 1
ATOM 1385 C CA . ASP A 1 181 ? -15.938 19.359 18.234 1 91.06 181 ASP A CA 1
ATOM 1386 C C . ASP A 1 181 ? -16.812 18.812 17.125 1 91.06 181 ASP A C 1
ATOM 1388 O O . ASP A 1 181 ? -17.328 19.562 16.297 1 91.06 181 ASP A O 1
ATOM 1392 N N . PHE A 1 182 ? -16.984 17.531 17.125 1 90.19 182 PHE A N 1
ATOM 1393 C CA . PHE A 1 182 ? -17.734 16.875 16.062 1 90.19 182 PHE A CA 1
ATOM 1394 C C . PHE A 1 182 ? -19.234 17.156 16.203 1 90.19 182 PHE A C 1
ATOM 1396 O O . PHE A 1 182 ? -19.953 17.234 15.211 1 90.19 182 PHE A O 1
ATOM 1403 N N . LYS A 1 183 ? -19.703 17.406 17.344 1 88.12 183 LYS A N 1
ATOM 1404 C CA . LYS A 1 183 ? -21.109 17.719 17.594 1 88.12 183 LYS A CA 1
ATOM 1405 C C . LYS A 1 183 ? -21.516 19.047 16.938 1 88.12 183 LYS A C 1
ATOM 1407 O O . LYS A 1 183 ? -22.672 19.234 16.578 1 88.12 183 LYS A O 1
ATOM 1412 N N . LYS A 1 184 ? -20.547 19.844 16.781 1 92.31 184 LYS A N 1
ATOM 1413 C CA . LYS A 1 184 ? -20.797 21.172 16.234 1 92.31 184 LYS A CA 1
ATOM 1414 C C . LYS A 1 184 ? -20.922 21.141 14.719 1 92.31 184 LYS A C 1
ATOM 1416 O O . LYS A 1 184 ? -21.406 22.094 14.102 1 92.31 184 LYS A O 1
ATOM 1421 N N . ILE A 1 185 ? -20.453 20.047 14.164 1 92.94 185 ILE A N 1
ATOM 1422 C CA . ILE A 1 185 ? -20.5 19.891 12.711 1 92.94 185 ILE A CA 1
ATOM 1423 C C . ILE A 1 185 ? -21.797 19.172 12.32 1 92.94 185 ILE A C 1
ATOM 1425 O O . ILE A 1 185 ? -22 18.016 12.688 1 92.94 185 ILE A O 1
ATOM 1429 N N . LYS A 1 186 ? -22.625 19.781 11.531 1 90.31 186 LYS A N 1
ATOM 1430 C CA . LYS A 1 186 ? -23.969 19.266 11.242 1 90.31 186 LYS A CA 1
ATOM 1431 C C . LYS A 1 186 ? -23.922 18.203 10.133 1 90.31 186 LYS A C 1
ATOM 1433 O O . LYS A 1 186 ? -24.578 17.172 10.234 1 90.31 186 LYS A O 1
ATOM 1438 N N . SER A 1 187 ? -23.141 18.438 9.133 1 93.69 187 SER A N 1
ATOM 1439 C CA . SER A 1 187 ? -23.078 17.547 7.977 1 93.69 187 SER A CA 1
ATOM 1440 C C . SER A 1 187 ? -22.266 16.297 8.281 1 93.69 187 SER A C 1
ATOM 1442 O O . SER A 1 187 ? -21.125 16.391 8.75 1 93.69 187 SER A O 1
ATOM 1444 N N . LYS A 1 188 ? -22.906 15.148 8 1 91.12 188 LYS A N 1
ATOM 1445 C CA . LYS A 1 188 ? -22.203 13.883 8.188 1 91.12 188 LYS A CA 1
ATOM 1446 C C . LYS A 1 188 ? -20.938 13.828 7.34 1 91.12 188 LYS A C 1
ATOM 1448 O O . LYS A 1 188 ? -19.891 13.359 7.801 1 91.12 188 LYS A O 1
ATOM 1453 N N . ASP A 1 189 ? -21.016 14.289 6.164 1 92.75 189 ASP A N 1
ATOM 1454 C CA . ASP A 1 189 ? -19.875 14.297 5.254 1 92.75 189 ASP A CA 1
ATOM 1455 C C . ASP A 1 189 ? -18.766 15.195 5.773 1 92.75 189 ASP A C 1
ATOM 1457 O O . ASP A 1 189 ? -17.578 14.867 5.652 1 92.75 189 ASP A O 1
ATOM 1461 N N . ASP A 1 190 ? -19.156 16.312 6.324 1 95.88 190 ASP A N 1
ATOM 1462 C CA . ASP A 1 190 ? -18.172 17.234 6.875 1 95.88 190 ASP A CA 1
ATOM 1463 C C . ASP A 1 190 ? -17.5 16.641 8.109 1 95.88 190 ASP A C 1
ATOM 1465 O O . ASP A 1 190 ? -16.297 16.859 8.336 1 95.88 190 ASP A O 1
ATOM 1469 N N . ARG A 1 191 ? -18.266 15.922 8.891 1 95.88 191 ARG A N 1
ATOM 1470 C CA . ARG A 1 191 ? -17.688 15.242 10.047 1 95.88 191 ARG A CA 1
ATOM 1471 C C . ARG A 1 191 ? -16.672 14.188 9.602 1 95.88 191 ARG A C 1
ATOM 1473 O O . ARG A 1 191 ? -15.578 14.094 10.172 1 95.88 191 ARG A O 1
ATOM 1480 N N . ALA A 1 192 ? -17.031 13.445 8.602 1 96.44 192 ALA A N 1
ATOM 1481 C CA . ALA A 1 192 ? -16.141 12.414 8.086 1 96.44 192 ALA A CA 1
ATOM 1482 C C . ALA A 1 192 ? -14.883 13.023 7.492 1 96.44 192 ALA A C 1
ATOM 1484 O O . ALA A 1 192 ? -13.781 12.5 7.684 1 96.44 192 ALA A O 1
ATOM 1485 N N . ARG A 1 193 ? -15.062 14.109 6.785 1 97.31 193 ARG A N 1
ATOM 1486 C CA . ARG A 1 193 ? -13.906 14.82 6.234 1 97.31 193 ARG A CA 1
ATOM 1487 C C . ARG A 1 193 ? -12.969 15.273 7.344 1 97.31 193 ARG A C 1
ATOM 1489 O O . ARG A 1 193 ? -11.75 15.07 7.254 1 97.31 193 ARG A O 1
ATOM 1496 N N . HIS A 1 194 ? -13.523 15.859 8.305 1 97.62 194 HIS A N 1
ATOM 1497 C CA . HIS A 1 194 ? -12.711 16.359 9.414 1 97.62 194 HIS A CA 1
ATOM 1498 C C . HIS A 1 194 ? -12 15.227 10.133 1 97.62 194 HIS A C 1
ATOM 1500 O O . HIS A 1 194 ? -10.828 15.367 10.508 1 97.62 194 HIS A O 1
ATOM 1506 N N . LEU A 1 195 ? -12.688 14.133 10.359 1 98.19 195 LEU A N 1
ATOM 1507 C CA . LEU A 1 195 ? -12.055 12.992 11 1 98.19 195 LEU A CA 1
ATOM 1508 C C . LEU A 1 195 ? -10.938 12.43 10.133 1 98.19 195 LEU A C 1
ATOM 1510 O O . LEU A 1 195 ? -9.914 11.961 10.648 1 98.19 195 LEU A O 1
ATOM 1514 N N . SER A 1 196 ? -11.109 12.398 8.828 1 98.69 196 SER A N 1
ATOM 1515 C CA . SER A 1 196 ? -10.047 11.992 7.918 1 98.69 196 SER A CA 1
ATOM 1516 C C . SER A 1 196 ? -8.812 12.875 8.07 1 98.69 196 SER A C 1
ATOM 1518 O O . SER A 1 196 ? -7.684 12.383 8.047 1 98.69 196 SER A O 1
ATOM 1520 N N . GLU A 1 197 ? -9.031 14.156 8.18 1 98.62 197 GLU A N 1
ATOM 1521 C CA . GLU A 1 197 ? -7.934 15.094 8.406 1 98.62 197 GLU A CA 1
ATOM 1522 C C . GLU A 1 197 ? -7.199 14.789 9.703 1 98.62 197 GLU A C 1
ATOM 1524 O O . GLU A 1 197 ? -5.973 14.688 9.727 1 98.62 197 GLU A O 1
ATOM 1529 N N . LEU A 1 198 ? -7.973 14.68 10.75 1 98.25 198 LEU A N 1
ATOM 1530 C CA . LEU A 1 198 ? -7.391 14.406 12.055 1 98.25 198 LEU A CA 1
ATOM 1531 C C . LEU A 1 198 ? -6.629 13.086 12.047 1 98.25 198 LEU A C 1
ATOM 1533 O O . LEU A 1 198 ? -5.555 12.977 12.648 1 98.25 198 LEU A O 1
ATOM 1537 N N . ASN A 1 199 ? -7.203 12.117 11.406 1 98.75 199 ASN A N 1
ATOM 1538 C CA . ASN A 1 199 ? -6.586 10.797 11.336 1 98.75 199 ASN A CA 1
ATOM 1539 C C . ASN A 1 199 ? -5.246 10.844 10.609 1 98.75 199 ASN A C 1
ATOM 1541 O O . ASN A 1 199 ? -4.281 10.211 11.031 1 98.75 199 ASN A O 1
ATOM 1545 N N . ALA A 1 200 ? -5.195 11.531 9.477 1 98.88 200 ALA A N 1
ATOM 1546 C CA . ALA A 1 200 ? -3.936 11.688 8.75 1 98.88 200 ALA A CA 1
ATOM 1547 C C . ALA A 1 200 ? -2.887 12.375 9.617 1 98.88 200 ALA A C 1
ATOM 1549 O O . ALA A 1 200 ? -1.728 11.953 9.656 1 98.88 200 ALA A O 1
ATOM 1550 N N . VAL A 1 201 ? -3.266 13.383 10.297 1 98.69 201 VAL A N 1
ATOM 1551 C CA . VAL A 1 201 ? -2.367 14.125 11.18 1 98.69 201 VAL A CA 1
ATOM 1552 C C . VAL A 1 201 ? -1.888 13.219 12.312 1 98.69 201 VAL A C 1
ATOM 1554 O O . VAL A 1 201 ? -0.698 13.195 12.633 1 98.69 201 VAL A O 1
ATOM 1557 N N . GLN A 1 202 ? -2.805 12.5 12.914 1 98 202 GLN A N 1
ATOM 1558 C CA . GLN A 1 202 ? -2.436 11.594 13.992 1 98 202 GLN A CA 1
ATOM 1559 C C . GLN A 1 202 ? -1.436 10.547 13.508 1 98 202 GLN A C 1
ATOM 1561 O O . GLN A 1 202 ? -0.46 10.242 14.203 1 98 202 GLN A O 1
ATOM 1566 N N . SER A 1 203 ? -1.723 9.945 12.383 1 98.69 203 SER A N 1
ATOM 1567 C CA . SER A 1 203 ? -0.796 8.969 11.82 1 98.69 203 SER A CA 1
ATOM 1568 C C . SER A 1 203 ? 0.582 9.578 11.594 1 98.69 203 SER A C 1
ATOM 1570 O O . SER A 1 203 ? 1.603 8.953 11.875 1 98.69 203 SER A O 1
ATOM 1572 N N . ALA A 1 204 ? 0.629 10.805 11.078 1 98.62 204 ALA A N 1
ATOM 1573 C CA . ALA A 1 204 ? 1.896 11.5 10.875 1 98.62 204 ALA A CA 1
ATOM 1574 C C . ALA A 1 204 ? 2.619 11.727 12.195 1 98.62 204 ALA A C 1
ATOM 1576 O O . ALA A 1 204 ? 3.844 11.602 12.273 1 98.62 204 ALA A O 1
ATOM 1577 N N . GLN A 1 205 ? 1.892 12.062 13.172 1 97.62 205 GLN A N 1
ATOM 1578 C CA . GLN A 1 205 ? 2.484 12.281 14.484 1 97.62 205 GLN A CA 1
ATOM 1579 C C . GLN A 1 205 ? 3.096 10.992 15.031 1 97.62 205 GLN A C 1
ATOM 1581 O O . GLN A 1 205 ? 4.188 11.008 15.594 1 97.62 205 GLN A O 1
ATOM 1586 N N . VAL A 1 206 ? 2.385 9.914 14.891 1 97.62 206 VAL A N 1
ATOM 1587 C CA . VAL A 1 206 ? 2.918 8.625 15.328 1 97.62 206 VAL A CA 1
ATOM 1588 C C . VAL A 1 206 ? 4.188 8.305 14.547 1 97.62 206 VAL A C 1
ATOM 1590 O O . VAL A 1 206 ? 5.188 7.863 15.125 1 97.62 206 VAL A O 1
ATOM 1593 N N . VAL A 1 207 ? 4.16 8.523 13.258 1 98.5 207 VAL A N 1
ATOM 1594 C CA . VAL A 1 207 ? 5.324 8.281 12.406 1 98.5 207 VAL A CA 1
ATOM 1595 C C . VAL A 1 207 ? 6.535 9.023 12.969 1 98.5 207 VAL A C 1
ATOM 1597 O O . VAL A 1 207 ? 7.633 8.461 13.047 1 98.5 207 VAL A O 1
ATOM 1600 N N . LYS A 1 208 ? 6.387 10.227 13.406 1 97.5 208 LYS A N 1
ATOM 1601 C CA . LYS A 1 208 ? 7.469 11.07 13.898 1 97.5 208 LYS A CA 1
ATOM 1602 C C . LYS A 1 208 ? 8.086 10.5 15.172 1 97.5 208 LYS A C 1
ATOM 1604 O O . LYS A 1 208 ? 9.234 10.805 15.5 1 97.5 208 LYS A O 1
ATOM 1609 N N . THR A 1 209 ? 7.336 9.68 15.867 1 95.81 209 THR A N 1
ATOM 1610 C CA . THR A 1 209 ? 7.809 9.18 17.141 1 95.81 209 THR A CA 1
ATOM 1611 C C . THR A 1 209 ? 8.57 7.863 16.969 1 95.81 209 THR A C 1
ATOM 1613 O O . THR A 1 209 ? 9.203 7.375 17.906 1 95.81 209 THR A O 1
ATOM 1616 N N . LEU A 1 210 ? 8.43 7.242 15.867 1 96.19 210 LEU A N 1
ATOM 1617 C CA . LEU A 1 210 ? 9.094 5.965 15.633 1 96.19 210 LEU A CA 1
ATOM 1618 C C . LEU A 1 210 ? 10.609 6.133 15.617 1 96.19 210 LEU A C 1
ATOM 1620 O O . LEU A 1 210 ? 11.125 7.086 15.031 1 96.19 210 LEU A O 1
ATOM 1624 N N . PRO A 1 211 ? 11.367 5.246 16.125 1 93.5 211 PRO A N 1
ATOM 1625 C CA . PRO A 1 211 ? 12.797 5.453 16.359 1 93.5 211 PRO A CA 1
ATOM 1626 C C . PRO A 1 211 ? 13.555 5.805 15.086 1 93.5 211 PRO A C 1
ATOM 1628 O O . PRO A 1 211 ? 14.32 6.777 15.07 1 93.5 211 PRO A O 1
ATOM 1631 N N . PRO A 1 212 ? 13.359 5.062 14.008 1 95 212 PRO A N 1
ATOM 1632 C CA . PRO A 1 212 ? 14.117 5.445 12.812 1 95 212 PRO A CA 1
ATOM 1633 C C . PRO A 1 212 ? 13.773 6.848 12.32 1 95 212 PRO A C 1
ATOM 1635 O O . PRO A 1 212 ? 14.648 7.562 11.812 1 95 212 PRO A O 1
ATOM 1638 N N . VAL A 1 213 ? 12.555 7.277 12.484 1 97.56 213 VAL A N 1
ATOM 1639 C CA . VAL A 1 213 ? 12.109 8.57 11.984 1 97.56 213 VAL A CA 1
ATOM 1640 C C . VAL A 1 213 ? 12.547 9.672 12.945 1 97.56 213 VAL A C 1
ATOM 1642 O O . VAL A 1 213 ? 13.023 10.727 12.523 1 97.56 213 VAL A O 1
ATOM 1645 N N . ALA A 1 214 ? 12.406 9.43 14.219 1 95.25 214 ALA A N 1
ATOM 1646 C CA . ALA A 1 214 ? 12.828 10.406 15.219 1 95.25 214 ALA A CA 1
ATOM 1647 C C . ALA A 1 214 ? 14.305 10.758 15.062 1 95.25 214 ALA A C 1
ATOM 1649 O O . ALA A 1 214 ? 14.68 11.93 15.117 1 95.25 214 ALA A O 1
ATOM 1650 N N . LYS A 1 215 ? 15.125 9.758 14.844 1 94.19 215 LYS A N 1
ATOM 1651 C CA . LYS A 1 215 ? 16.562 9.977 14.641 1 94.19 215 LYS A CA 1
ATOM 1652 C C . LYS A 1 215 ? 16.828 10.797 13.383 1 94.19 215 LYS A C 1
ATOM 1654 O O . LYS A 1 215 ? 17.625 11.727 13.406 1 94.19 215 LYS A O 1
ATOM 1659 N N . ALA A 1 216 ? 16.141 10.391 12.352 1 96.44 216 ALA A N 1
ATOM 1660 C CA . ALA A 1 216 ? 16.328 11.086 11.078 1 96.44 216 ALA A CA 1
ATOM 1661 C C . ALA A 1 216 ? 15.82 12.523 11.148 1 96.44 216 ALA A C 1
ATOM 1663 O O . ALA A 1 216 ? 16.391 13.422 10.523 1 96.44 216 ALA A O 1
ATOM 1664 N N . LEU A 1 217 ? 14.742 12.789 11.891 1 95.31 217 LEU A N 1
ATOM 1665 C CA . LEU A 1 217 ? 14.234 14.133 12.102 1 95.31 217 LEU A CA 1
ATOM 1666 C C . LEU A 1 217 ? 15.242 14.984 12.859 1 95.31 217 LEU A C 1
ATOM 1668 O O . LEU A 1 217 ? 15.445 16.156 12.531 1 95.31 217 LEU A O 1
ATOM 1672 N N . ASN A 1 218 ? 15.852 14.383 13.773 1 91.69 218 ASN A N 1
ATOM 1673 C CA . ASN A 1 218 ? 16.828 15.086 14.602 1 91.69 218 ASN A CA 1
ATOM 1674 C C . ASN A 1 218 ? 18.047 15.523 13.789 1 91.69 218 ASN A C 1
ATOM 1676 O O . ASN A 1 218 ? 18.609 16.594 14.031 1 91.69 218 ASN A O 1
ATOM 1680 N N . SER A 1 219 ? 18.453 14.742 12.906 1 93.38 219 SER A N 1
ATOM 1681 C CA . SER A 1 219 ? 19.594 15.062 12.062 1 93.38 219 SER A CA 1
ATOM 1682 C C . SER A 1 219 ? 19.172 15.875 10.844 1 93.38 219 SER A C 1
ATOM 1684 O O . SER A 1 219 ? 20 16.172 9.977 1 93.38 219 SER A O 1
ATOM 1686 N N . LYS A 1 220 ? 17.875 16.141 10.703 1 93.06 220 LYS A N 1
ATOM 1687 C CA . LYS A 1 220 ? 17.312 16.938 9.625 1 93.06 220 LYS A CA 1
ATOM 1688 C C . LYS A 1 220 ? 17.484 16.266 8.273 1 93.06 220 LYS A C 1
ATOM 1690 O O . LYS A 1 220 ? 17.719 16.922 7.262 1 93.06 220 LYS A O 1
ATOM 1695 N N . ASP A 1 221 ? 17.422 14.961 8.312 1 94.75 221 ASP A N 1
ATOM 1696 C CA . ASP A 1 221 ? 17.578 14.164 7.102 1 94.75 221 ASP A CA 1
ATOM 1697 C C . ASP A 1 221 ? 16.234 13.93 6.414 1 94.75 221 ASP A C 1
ATOM 1699 O O . ASP A 1 221 ? 16.188 13.555 5.238 1 94.75 221 ASP A O 1
ATOM 1703 N N . ILE A 1 222 ? 15.156 14.156 7.188 1 97.56 222 ILE A N 1
ATOM 1704 C CA . ILE A 1 222 ? 13.836 13.859 6.641 1 97.56 222 ILE A CA 1
ATOM 1705 C C . ILE A 1 222 ? 12.836 14.922 7.105 1 97.56 222 ILE A C 1
ATOM 1707 O O . ILE A 1 222 ? 13.102 15.656 8.062 1 97.56 222 ILE A O 1
ATOM 1711 N N . GLU A 1 223 ? 11.766 15.062 6.348 1 98 223 GLU A N 1
ATOM 1712 C CA . GLU A 1 223 ? 10.57 15.805 6.727 1 98 223 GLU A CA 1
ATOM 1713 C C . GLU A 1 223 ? 9.336 14.906 6.723 1 98 223 GLU A C 1
ATOM 1715 O O . GLU A 1 223 ? 9.25 13.977 5.926 1 98 223 GLU A O 1
ATOM 1720 N N . VAL A 1 224 ? 8.422 15.211 7.629 1 98.44 224 VAL A N 1
ATOM 1721 C CA . VAL A 1 224 ? 7.168 14.469 7.684 1 98.44 224 VAL A CA 1
ATOM 1722 C C . VAL A 1 224 ? 5.996 15.43 7.453 1 98.44 224 VAL A C 1
ATOM 1724 O O . VAL A 1 224 ? 5.863 16.438 8.148 1 98.44 224 VAL A O 1
ATOM 1727 N N . TRP A 1 225 ? 5.23 15.094 6.434 1 98.81 225 TRP A N 1
ATOM 1728 C CA . TRP A 1 225 ? 4.094 15.93 6.047 1 98.81 225 TRP A CA 1
ATOM 1729 C C . TRP A 1 225 ? 2.793 15.133 6.102 1 98.81 225 TRP A C 1
ATOM 1731 O O . TRP A 1 225 ? 2.812 13.898 6.133 1 98.81 225 TRP A O 1
ATOM 1741 N N . ALA A 1 226 ? 1.648 15.844 6.168 1 98.88 226 ALA A N 1
ATOM 1742 C CA . ALA A 1 226 ? 0.307 15.273 6.082 1 98.88 226 ALA A CA 1
ATOM 1743 C C . ALA A 1 226 ? -0.547 16.031 5.07 1 98.88 226 ALA A C 1
ATOM 1745 O O . ALA A 1 226 ? -0.506 17.266 5.012 1 98.88 226 ALA A O 1
ATOM 1746 N N . PHE A 1 227 ? -1.196 15.281 4.195 1 98.94 227 PHE A N 1
ATOM 1747 C CA . PHE A 1 227 ? -2.08 15.859 3.189 1 98.94 227 PHE A CA 1
ATOM 1748 C C . PHE A 1 227 ? -3.463 15.219 3.256 1 98.94 227 PHE A C 1
ATOM 1750 O O . PHE A 1 227 ? -3.631 14.148 3.838 1 98.94 227 PHE A O 1
ATOM 1757 N N . LEU A 1 228 ? -4.469 15.953 2.762 1 98.88 228 LEU A N 1
ATOM 1758 C CA . LEU A 1 228 ? -5.785 15.398 2.48 1 98.88 228 LEU A CA 1
ATOM 1759 C C . LEU A 1 228 ? -6.051 15.359 0.98 1 98.88 228 LEU A C 1
ATOM 1761 O O . LEU A 1 228 ? -5.906 16.375 0.293 1 98.88 228 LEU A O 1
ATOM 1765 N N . TYR A 1 229 ? -6.367 14.25 0.464 1 98.88 229 TYR A N 1
ATOM 1766 C CA . TYR A 1 229 ? -6.785 14.07 -0.923 1 98.88 229 TYR A CA 1
ATOM 1767 C C . TYR A 1 229 ? -8.305 14.133 -1.048 1 98.88 229 TYR A C 1
ATOM 1769 O O . TYR A 1 229 ? -9.016 13.398 -0.361 1 98.88 229 TYR A O 1
ATOM 1777 N N . ASP A 1 230 ? -8.766 15.008 -1.868 1 98.69 230 ASP A N 1
ATOM 1778 C CA . ASP A 1 230 ? -10.195 15.102 -2.162 1 98.69 230 ASP A CA 1
ATOM 1779 C C . ASP A 1 230 ? -10.57 14.211 -3.346 1 98.69 230 ASP A C 1
ATOM 1781 O O . ASP A 1 230 ? -10.227 14.516 -4.488 1 98.69 230 ASP A O 1
ATOM 1785 N N . THR A 1 231 ? -11.391 13.203 -3.094 1 97.94 231 THR A N 1
ATOM 1786 C CA . THR A 1 231 ? -11.688 12.195 -4.109 1 97.94 231 THR A CA 1
ATOM 1787 C C . THR A 1 231 ? -12.555 12.781 -5.215 1 97.94 231 THR A C 1
ATOM 1789 O O . THR A 1 231 ? -12.547 12.297 -6.348 1 97.94 231 THR A O 1
ATOM 1792 N N . ALA A 1 232 ? -13.281 13.836 -4.969 1 97.06 232 ALA A N 1
ATOM 1793 C CA . ALA A 1 232 ? -14.18 14.422 -5.961 1 97.06 232 ALA A CA 1
ATOM 1794 C C . ALA A 1 232 ? -13.406 15.312 -6.934 1 97.06 232 ALA A C 1
ATOM 1796 O O . ALA A 1 232 ? -13.75 15.391 -8.117 1 97.06 232 ALA A O 1
ATOM 1797 N N . THR A 1 233 ? -12.344 15.953 -6.453 1 97.94 233 THR A N 1
ATOM 1798 C CA . THR A 1 233 ? -11.641 16.922 -7.285 1 97.94 233 THR A CA 1
ATOM 1799 C C . THR A 1 233 ? -10.289 16.359 -7.723 1 97.94 233 THR A C 1
ATOM 1801 O O . THR A 1 233 ? -9.695 16.859 -8.688 1 97.94 233 THR A O 1
ATOM 1804 N N . GLY A 1 234 ? -9.727 15.438 -6.977 1 98.25 234 GLY A N 1
ATOM 1805 C CA . GLY A 1 234 ? -8.398 14.898 -7.246 1 98.25 234 GLY A CA 1
ATOM 1806 C C . GLY A 1 234 ? -7.285 15.758 -6.68 1 98.25 234 GLY A C 1
ATOM 1807 O O . GLY A 1 234 ? -6.105 15.484 -6.922 1 98.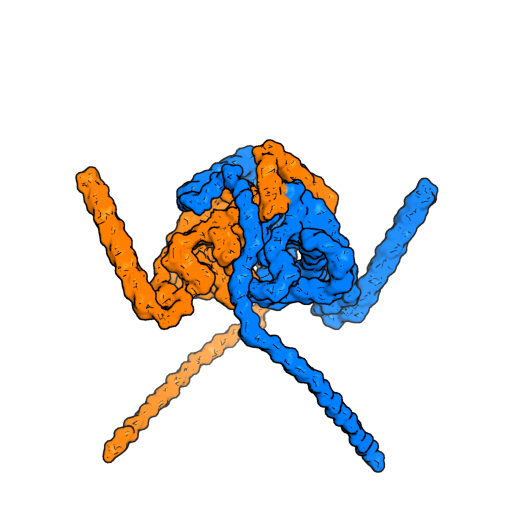25 234 GLY A O 1
ATOM 1808 N N . LEU A 1 235 ? -7.652 16.734 -5.879 1 98.69 235 LEU A N 1
ATOM 1809 C CA . LEU A 1 235 ? -6.656 17.688 -5.387 1 98.69 235 LEU A CA 1
ATOM 1810 C C . LEU A 1 235 ? -6.266 17.375 -3.949 1 98.69 235 LEU A C 1
ATOM 1812 O O . LEU A 1 235 ? -7.074 16.828 -3.186 1 98.69 235 LEU A O 1
ATOM 1816 N N . MET A 1 236 ? -4.996 17.719 -3.627 1 98.69 236 MET A N 1
ATOM 1817 C CA . MET A 1 236 ? -4.48 17.547 -2.271 1 98.69 236 MET A CA 1
ATOM 1818 C C . MET A 1 236 ? -4.332 18.906 -1.579 1 98.69 236 MET A C 1
ATOM 1820 O O . MET A 1 236 ? -4.105 19.922 -2.236 1 98.69 236 MET A O 1
ATOM 1824 N N . SER A 1 237 ? -4.484 18.906 -0.338 1 98.56 237 SER A N 1
ATOM 1825 C CA . SER A 1 237 ? -4.266 20.094 0.488 1 98.56 237 SER A CA 1
ATOM 1826 C C . SER A 1 237 ? -3.408 19.766 1.706 1 98.56 237 SER A C 1
ATOM 1828 O O . SER A 1 237 ? -3.377 18.609 2.162 1 98.56 237 SER A O 1
ATOM 1830 N N . ASP A 1 238 ? -2.783 20.75 2.191 1 98.69 238 ASP A N 1
ATOM 1831 C CA . ASP A 1 238 ? -1.864 20.609 3.316 1 98.69 238 ASP A CA 1
ATOM 1832 C C . ASP A 1 238 ? -2.625 20.484 4.637 1 98.69 238 ASP A C 1
ATOM 1834 O O . ASP A 1 238 ? -3.676 21.109 4.809 1 98.69 238 ASP A O 1
ATOM 1838 N N . LEU A 1 239 ? -2.16 19.609 5.5 1 98.75 239 LEU A N 1
ATOM 1839 C CA . LEU A 1 239 ? -2.635 19.531 6.875 1 98.75 239 LEU A CA 1
ATOM 1840 C C . LEU A 1 239 ? -1.527 19.906 7.855 1 98.75 239 LEU A C 1
ATOM 1842 O O . LEU A 1 239 ? -0.423 19.359 7.789 1 98.75 239 LEU A O 1
ATOM 1846 N N . GLU A 1 240 ? -1.758 20.781 8.742 1 97.69 240 GLU A N 1
ATOM 1847 C CA . GLU A 1 240 ? -0.77 21.172 9.742 1 97.69 240 GLU A CA 1
ATOM 1848 C C . GLU A 1 240 ? -0.618 20.094 10.82 1 97.69 240 GLU A C 1
ATOM 1850 O O . GLU A 1 240 ? -1.607 19.656 11.406 1 97.69 240 GLU A O 1
ATOM 1855 N N . ILE A 1 241 ? 0.563 19.719 11.023 1 97.25 241 ILE A N 1
ATOM 1856 C CA . ILE A 1 241 ? 0.875 18.781 12.109 1 97.25 241 ILE A CA 1
ATOM 1857 C C . ILE A 1 241 ? 1.337 19.562 13.336 1 97.25 241 ILE A C 1
ATOM 1859 O O . ILE A 1 241 ? 2.379 20.219 13.305 1 97.25 241 ILE A O 1
ATOM 1863 N N . PRO A 1 242 ? 0.622 19.453 14.375 1 93.69 242 PRO A N 1
ATOM 1864 C CA . PRO A 1 242 ? 1.069 20.156 15.586 1 93.69 242 PRO A CA 1
ATOM 1865 C C . PRO A 1 242 ? 2.43 19.672 16.078 1 93.69 242 PRO A C 1
ATOM 1867 O O . PRO A 1 242 ? 2.768 18.5 15.906 1 93.69 242 PRO A O 1
ATOM 1870 N N . GLU A 1 243 ? 3.145 20.531 16.672 1 88.25 243 GLU A N 1
ATOM 1871 C CA . GLU A 1 243 ? 4.453 20.156 17.203 1 88.25 243 GLU A CA 1
ATOM 1872 C C . GLU A 1 243 ? 4.312 19.203 18.391 1 88.25 243 GLU A C 1
ATOM 1874 O O . GLU A 1 243 ? 3.416 19.359 19.219 1 88.25 243 GLU A O 1
ATOM 1879 N N . THR A 1 244 ? 5.098 18.25 18.344 1 82.56 244 THR A N 1
ATOM 1880 C CA . THR A 1 244 ? 5.129 17.328 19.469 1 82.56 244 THR A CA 1
ATOM 1881 C C . THR A 1 244 ? 6.027 17.844 20.578 1 82.56 244 THR A C 1
ATOM 1883 O O . THR A 1 244 ? 7.23 18.031 20.375 1 82.56 244 THR A O 1
ATOM 1886 N N . LYS A 1 245 ? 5.445 18 21.703 1 81.25 245 LYS A N 1
ATOM 1887 C CA . LYS A 1 245 ? 6.227 18.422 22.859 1 81.25 245 LYS A CA 1
ATOM 1888 C C . LYS A 1 245 ? 7.145 17.312 23.359 1 81.25 245 LYS A C 1
ATOM 1890 O O . LYS A 1 245 ? 6.773 16.141 23.312 1 81.25 245 LYS A O 1
ATOM 1895 N N . HIS A 1 246 ? 8.344 17.609 23.781 1 84.25 246 HIS A N 1
ATOM 1896 C CA . HIS A 1 246 ? 9.312 16.703 24.375 1 84.25 246 HIS A CA 1
ATOM 1897 C C . HIS A 1 246 ? 9.656 15.57 23.406 1 84.25 246 HIS A C 1
ATOM 1899 O O . HIS A 1 246 ? 9.75 14.406 23.797 1 84.25 246 HIS A O 1
ATOM 1905 N N . SER A 1 247 ? 9.727 15.898 22.141 1 84.69 247 SER A N 1
ATOM 1906 C CA . SER A 1 247 ? 9.977 14.914 21.094 1 84.69 247 SER A CA 1
ATOM 1907 C C . SER A 1 247 ? 11.328 14.234 21.297 1 84.69 247 SER A C 1
ATOM 1909 O O . SER A 1 247 ? 11.578 13.156 20.75 1 84.69 247 SER A O 1
ATOM 1911 N N . ALA A 1 248 ? 12.211 14.781 22.094 1 82.5 248 ALA A N 1
ATOM 1912 C CA . ALA A 1 248 ? 13.539 14.227 22.328 1 82.5 248 ALA A CA 1
ATOM 1913 C C . ALA A 1 248 ? 13.461 12.867 23.016 1 82.5 248 ALA A C 1
ATOM 1915 O O . ALA A 1 248 ? 14.375 12.055 22.906 1 82.5 248 ALA A O 1
ATOM 1916 N N . ILE A 1 249 ? 12.383 12.641 23.688 1 84.12 249 ILE A N 1
ATOM 1917 C CA . ILE A 1 249 ? 12.211 11.383 24.406 1 84.12 249 ILE A CA 1
ATOM 1918 C C . ILE A 1 249 ? 12.242 10.219 23.406 1 84.12 249 ILE A C 1
ATOM 1920 O O . ILE A 1 249 ? 12.672 9.117 23.75 1 84.12 249 ILE A O 1
ATOM 1924 N N . TYR A 1 250 ? 11.867 10.508 22.203 1 85.94 250 TYR A N 1
ATOM 1925 C CA . TYR A 1 250 ? 11.734 9.445 21.203 1 85.94 250 TYR A CA 1
ATOM 1926 C C . TYR A 1 250 ? 13.078 9.148 20.547 1 85.94 250 TYR A C 1
ATOM 1928 O O . TYR A 1 250 ? 13.203 8.188 19.781 1 85.94 250 TYR A O 1
ATOM 1936 N N . LEU A 1 251 ? 14.117 9.875 20.859 1 82.75 251 LEU A N 1
ATOM 1937 C CA . LEU A 1 251 ? 15.43 9.656 20.281 1 82.75 251 LEU A CA 1
ATOM 1938 C C . LEU A 1 251 ? 16.094 8.414 20.875 1 82.75 251 LEU A C 1
ATOM 1940 O O . LEU A 1 251 ? 16.859 7.73 20.188 1 82.75 251 LEU A O 1
ATOM 1944 N N . LEU A 1 252 ? 15.828 8.109 22.062 1 80.19 252 LEU A N 1
ATOM 1945 C CA . LEU A 1 252 ? 16.328 6.945 22.781 1 80.19 252 LEU A CA 1
ATOM 1946 C C . LEU A 1 252 ? 17.844 6.902 22.766 1 80.19 252 LEU A C 1
ATOM 1948 O O . LEU A 1 252 ? 18.438 5.84 22.547 1 80.19 252 LEU A O 1
ATOM 1952 N N . ASN A 1 253 ? 18.484 8.031 22.891 1 78.31 253 ASN A N 1
ATOM 1953 C CA . ASN A 1 253 ? 19.938 8.086 22.844 1 78.31 253 ASN A CA 1
ATOM 1954 C C . ASN A 1 253 ? 20.547 8.18 24.234 1 78.31 253 ASN A C 1
ATOM 1956 O O . ASN A 1 253 ? 21.75 8.406 24.375 1 78.31 253 ASN A O 1
ATOM 1960 N N . GLY A 1 254 ? 19.828 7.922 25.266 1 72.62 254 GLY A N 1
ATOM 1961 C CA . GLY A 1 254 ? 20.344 7.859 26.625 1 72.62 254 GLY A CA 1
ATOM 1962 C C . GLY A 1 254 ? 20.531 9.227 27.25 1 72.62 254 GLY A C 1
ATOM 1963 O O . GLY A 1 254 ? 20.938 9.328 28.422 1 72.62 254 GLY A O 1
ATOM 1964 N N . ASP A 1 255 ? 20.406 10.312 26.5 1 71.19 255 ASP A N 1
ATOM 1965 C CA . ASP A 1 255 ? 20.656 11.656 27.016 1 71.19 255 ASP A CA 1
ATOM 1966 C C . ASP A 1 255 ? 19.453 12.57 26.766 1 71.19 255 ASP A C 1
ATOM 1968 O O . ASP A 1 255 ? 19.594 13.641 26.172 1 71.19 255 ASP A O 1
ATOM 1972 N N . ASN A 1 256 ? 18.438 12.266 27.203 1 68.62 256 ASN A N 1
ATOM 1973 C CA . ASN A 1 256 ? 17.203 12.977 26.906 1 68.62 256 ASN A CA 1
ATOM 1974 C C . ASN A 1 256 ? 17.25 14.422 27.406 1 68.62 256 ASN A C 1
ATOM 1976 O O . ASN A 1 256 ? 16.75 15.328 26.75 1 68.62 256 ASN A O 1
ATOM 1980 N N . ASP A 1 257 ? 17.797 14.648 28.562 1 70.62 257 ASP A N 1
ATOM 1981 C CA . ASP A 1 257 ? 17.828 16 29.109 1 70.62 257 ASP A CA 1
ATOM 1982 C C . ASP A 1 257 ? 18.609 16.938 28.219 1 70.62 257 ASP A C 1
ATOM 1984 O O . ASP A 1 257 ? 18.188 18.078 27.969 1 70.62 257 ASP A O 1
ATOM 1988 N N . LYS A 1 258 ? 19.719 16.516 27.734 1 67.5 258 LYS A N 1
ATOM 1989 C CA . LYS A 1 258 ? 20.516 17.328 26.828 1 67.5 258 LYS A CA 1
ATOM 1990 C C . LYS A 1 258 ? 19.812 17.578 25.516 1 67.5 258 LYS A C 1
ATOM 1992 O O . LYS A 1 258 ? 19.875 18.672 24.953 1 67.5 258 LYS A O 1
ATOM 1997 N N . ASP A 1 259 ? 19.062 16.562 25.156 1 70.69 259 ASP A N 1
ATOM 1998 C CA . ASP A 1 259 ? 18.375 16.656 23.875 1 70.69 259 ASP A CA 1
ATOM 1999 C C . ASP A 1 259 ? 17.188 17.609 23.938 1 70.69 259 ASP A C 1
ATOM 2001 O O . ASP A 1 259 ? 16.922 18.359 23 1 70.69 259 ASP A O 1
ATOM 2005 N N . GLU A 1 260 ? 16.547 17.688 25 1 71.38 260 GLU A N 1
ATOM 2006 C CA . GLU A 1 260 ? 15.414 18.578 25.219 1 71.38 260 GLU A CA 1
ATOM 2007 C C . GLU A 1 260 ? 15.867 20.047 25.266 1 71.38 260 GLU A C 1
ATOM 2009 O O . GLU A 1 260 ? 15.203 20.922 24.703 1 71.38 260 GLU A O 1
ATOM 2014 N N . GLU A 1 261 ? 16.922 20.25 25.906 1 72.06 261 GLU A N 1
ATOM 2015 C CA . GLU A 1 261 ? 17.469 21.609 25.984 1 72.06 261 GLU A CA 1
ATOM 2016 C C . GLU A 1 261 ? 17.844 22.125 24.594 1 72.06 261 GLU A C 1
ATOM 2018 O O . GLU A 1 261 ? 17.578 23.281 24.266 1 72.06 261 GLU A O 1
ATOM 2023 N N . LYS A 1 262 ? 18.469 21.281 23.891 1 72.81 262 LYS A N 1
ATOM 2024 C CA . LYS A 1 262 ? 18.859 21.656 22.531 1 72.81 262 LYS A CA 1
ATOM 2025 C C . LYS A 1 262 ? 17.641 22 21.688 1 72.81 262 LYS A C 1
ATOM 2027 O O . LYS A 1 262 ? 17.641 22.984 20.938 1 72.81 262 LYS A O 1
ATOM 2032 N N . LYS A 1 263 ? 16.641 21.25 21.812 1 75.06 263 LYS A N 1
ATOM 2033 C CA . LYS A 1 263 ? 15.43 21.453 21.016 1 75.06 263 LYS A CA 1
ATOM 2034 C C . LYS A 1 263 ? 14.711 22.734 21.453 1 75.06 263 LYS A C 1
ATOM 2036 O O . LYS A 1 263 ? 14.141 23.438 20.625 1 75.06 263 LYS A O 1
ATOM 2041 N N . GLU A 1 264 ? 14.727 22.984 22.656 1 70.56 264 GLU A N 1
ATOM 2042 C CA . GLU A 1 264 ? 14.141 24.219 23.156 1 70.56 264 GLU A CA 1
ATOM 2043 C C . GLU A 1 264 ? 14.898 25.438 22.641 1 70.56 264 GLU A C 1
ATOM 2045 O O . GLU A 1 264 ? 14.289 26.453 22.297 1 70.56 264 GLU A O 1
ATOM 2050 N N . LYS A 1 265 ? 16.234 25.359 22.562 1 74.94 265 LYS A N 1
ATOM 2051 C CA . LYS A 1 265 ? 17.062 26.438 22.031 1 74.94 265 LYS A CA 1
ATOM 2052 C C . LYS A 1 265 ? 16.797 26.672 20.547 1 74.94 265 LYS A C 1
ATOM 2054 O O . LYS A 1 265 ? 16.703 27.812 20.094 1 74.94 265 LYS A O 1
ATOM 2059 N N . GLU A 1 266 ? 16.672 25.484 19.812 1 75.19 266 GLU A N 1
ATOM 2060 C CA . GLU A 1 266 ? 16.406 25.578 18.391 1 75.19 266 GLU A CA 1
ATOM 2061 C C . GLU A 1 266 ? 15.047 26.234 18.125 1 75.19 266 GLU A C 1
ATOM 2063 O O . GLU A 1 266 ? 14.906 27.016 17.188 1 75.19 266 GLU A O 1
ATOM 2068 N N . LYS A 1 267 ? 14.094 25.859 18.875 1 74.69 267 LYS A N 1
ATOM 2069 C CA . LYS A 1 267 ? 12.758 26.438 18.766 1 74.69 267 LYS A CA 1
ATOM 2070 C C . LYS A 1 267 ? 12.781 27.938 19.062 1 74.69 267 LYS A C 1
ATOM 2072 O O . LYS A 1 267 ? 12.141 28.719 18.359 1 74.69 267 LYS A O 1
ATOM 2077 N N . LYS A 1 268 ? 13.492 28.344 20.031 1 73.94 268 LYS A N 1
ATOM 2078 C CA . LYS A 1 268 ? 13.609 29.766 20.391 1 73.94 268 LYS A CA 1
ATOM 2079 C C . LYS A 1 268 ? 14.312 30.547 19.297 1 73.94 268 LYS A C 1
ATOM 2081 O O . LYS A 1 268 ? 13.93 31.688 18.984 1 73.94 268 LYS A O 1
ATOM 2086 N N . GLU A 1 269 ? 15.227 29.891 18.703 1 75.06 269 GLU A N 1
ATOM 2087 C CA . GLU A 1 269 ? 15.961 30.531 17.609 1 75.06 269 GLU A CA 1
ATOM 2088 C C . GLU A 1 269 ? 15.078 30.703 16.375 1 75.06 269 GLU A C 1
ATOM 2090 O O . GLU A 1 269 ? 15.141 31.719 15.688 1 75.06 269 GLU A O 1
ATOM 2095 N N . LYS A 1 270 ? 14.336 29.609 16.141 1 74.94 270 LYS A N 1
ATOM 2096 C CA . LYS A 1 270 ? 13.414 29.688 15.008 1 74.94 270 LYS A CA 1
ATOM 2097 C C . LYS A 1 270 ? 12.344 30.75 15.242 1 74.94 270 LYS A C 1
ATOM 2099 O O . LYS A 1 270 ? 11.992 31.5 14.32 1 74.94 270 LYS A O 1
ATOM 2104 N N . GLU A 1 271 ? 11.789 30.75 16.375 1 74.94 271 GLU A N 1
ATOM 2105 C CA . GLU A 1 271 ? 10.789 31.75 16.734 1 74.94 271 GLU A CA 1
ATOM 2106 C C . GLU A 1 271 ? 11.367 33.156 16.625 1 74.94 271 GLU A C 1
ATOM 2108 O O . GLU A 1 271 ? 10.695 34.094 16.156 1 74.94 271 GLU A O 1
ATOM 2113 N N . LYS A 1 272 ? 12.594 33.375 17.031 1 74.5 272 LYS A N 1
ATOM 2114 C CA . LYS A 1 272 ? 13.281 34.656 16.922 1 74.5 272 LYS A CA 1
ATOM 2115 C C . LYS A 1 272 ? 13.492 35.062 15.469 1 74.5 272 LYS A C 1
ATOM 2117 O O . LYS A 1 272 ? 13.297 36.219 15.109 1 74.5 272 LYS A O 1
ATOM 2122 N N . LYS A 1 273 ? 13.898 34 14.703 1 71.81 273 LYS A N 1
ATOM 2123 C CA . LYS A 1 273 ? 14.117 34.281 13.289 1 71.81 273 LYS A CA 1
ATOM 2124 C C . LYS A 1 273 ? 12.812 34.625 12.586 1 71.81 273 LYS A C 1
ATOM 2126 O O . LYS A 1 273 ? 12.781 35.531 11.75 1 71.81 273 LYS A O 1
ATOM 2131 N N . GLU A 1 274 ? 11.711 33.844 12.922 1 73.94 274 GLU A N 1
ATOM 2132 C CA . GLU A 1 274 ? 10.398 34.125 12.359 1 73.94 274 GLU A CA 1
ATOM 2133 C C . GLU A 1 274 ? 9.898 35.531 12.789 1 73.94 274 GLU A C 1
ATOM 2135 O O . GLU A 1 274 ? 9.289 36.25 11.992 1 73.94 274 GLU A O 1
ATOM 2140 N N . ARG A 1 275 ? 10.133 35.906 13.922 1 74.69 275 ARG A N 1
ATOM 2141 C CA . ARG A 1 275 ? 9.781 37.25 14.43 1 74.69 275 ARG A CA 1
ATOM 2142 C C . ARG A 1 275 ? 10.586 38.344 13.734 1 74.69 275 ARG A C 1
ATOM 2144 O O . ARG A 1 275 ? 10.039 39.375 13.398 1 74.69 275 ARG A O 1
ATOM 2151 N N . LYS A 1 276 ? 11.828 38.062 13.492 1 76.5 276 LYS A N 1
ATOM 2152 C CA . LYS A 1 276 ? 12.688 39 12.789 1 76.5 276 LYS A CA 1
ATOM 2153 C C . LYS A 1 276 ? 12.25 39.188 11.344 1 76.5 276 LYS A C 1
ATOM 2155 O O . LYS A 1 276 ? 12.234 40.281 10.82 1 76.5 276 LYS A O 1
ATOM 2160 N N . GLU A 1 277 ? 12 37.938 10.688 1 73.88 277 GLU A N 1
ATOM 2161 C CA . GLU A 1 277 ? 11.539 38 9.305 1 73.88 277 GLU A CA 1
ATOM 2162 C C . GLU A 1 277 ? 10.219 38.75 9.18 1 73.88 277 GLU A C 1
ATOM 2164 O O . GLU A 1 277 ? 10.008 39.5 8.227 1 73.88 277 GLU A O 1
ATOM 2169 N N . LYS A 1 278 ? 9.305 38.656 10.117 1 76.25 278 LYS A N 1
ATOM 2170 C CA . LYS A 1 278 ? 8.031 39.344 10.164 1 76.25 278 LYS A CA 1
ATOM 2171 C C . LYS A 1 278 ? 8.242 40.844 10.391 1 76.25 278 LYS A C 1
ATOM 2173 O O . LYS A 1 278 ? 7.586 41.688 9.758 1 76.25 278 LYS A O 1
ATOM 2178 N N . LYS A 1 279 ? 9.172 41.281 11.18 1 73.88 279 LYS A N 1
ATOM 2179 C CA . LYS A 1 279 ? 9.477 42.656 11.445 1 73.88 279 LYS A CA 1
ATOM 2180 C C . LYS A 1 279 ? 10.102 43.344 10.219 1 73.88 279 LYS A C 1
ATOM 2182 O O . LYS A 1 279 ? 9.805 44.5 9.922 1 73.88 279 LYS A O 1
ATOM 2187 N N . GLU A 1 280 ? 10.938 42.531 9.555 1 73.94 280 GLU A N 1
ATOM 2188 C CA . GLU A 1 280 ? 11.586 43.062 8.359 1 73.94 280 GLU A CA 1
ATOM 2189 C C . GLU A 1 280 ? 10.578 43.25 7.234 1 73.94 280 GLU A C 1
ATOM 2191 O O . GLU A 1 280 ? 10.695 44.219 6.457 1 73.94 280 GLU A O 1
ATOM 2196 N N . LYS A 1 281 ? 9.562 42.469 7.129 1 77.56 281 LYS A N 1
ATOM 2197 C CA . LYS A 1 281 ? 8.508 42.625 6.129 1 77.56 281 LYS A CA 1
ATOM 2198 C C . LYS A 1 281 ? 7.574 43.781 6.465 1 77.56 281 LYS A C 1
ATOM 2200 O O . LYS A 1 281 ? 7.055 44.438 5.566 1 77.56 281 LYS A O 1
ATOM 2205 N N . GLU A 1 282 ? 7.352 44.031 7.672 1 68.56 282 GLU A N 1
ATOM 2206 C CA . GLU A 1 282 ? 6.516 45.156 8.109 1 68.56 282 GLU A CA 1
ATOM 2207 C C . GLU A 1 282 ? 7.215 46.469 7.902 1 68.56 282 GLU A C 1
ATOM 2209 O O . GLU A 1 282 ? 6.562 47.531 7.766 1 68.56 282 GLU A O 1
ATOM 2214 N N . LYS A 1 283 ? 8.516 46.594 7.906 1 71.5 283 LYS A N 1
ATOM 2215 C CA . LYS A 1 283 ? 9.266 47.812 7.688 1 71.5 283 LYS A CA 1
ATOM 2216 C C . LYS A 1 283 ? 9.32 48.156 6.203 1 71.5 283 LYS A C 1
ATOM 2218 O O . LYS A 1 283 ? 9.672 49.281 5.844 1 71.5 283 LYS A O 1
ATOM 2223 N N . LYS A 1 284 ? 9.055 47.219 5.418 1 59.5 284 LYS A N 1
ATOM 2224 C CA . LYS A 1 284 ? 9 47.562 4.008 1 59.5 284 LYS A CA 1
ATOM 2225 C C . LYS A 1 284 ? 7.59 47.969 3.594 1 59.5 284 LYS A C 1
ATOM 2227 O O . LYS A 1 284 ? 6.613 47.344 4.035 1 59.5 284 LYS A O 1
ATOM 2232 N N . MET B 1 1 ? -2.924 -60.594 36.656 1 28.05 1 MET B N 1
ATOM 2233 C CA . MET B 1 1 ? -1.532 -60.469 36.219 1 28.05 1 MET B CA 1
ATOM 2234 C C . MET B 1 1 ? -1.364 -59.281 35.281 1 28.05 1 MET B C 1
ATOM 2236 O O . MET B 1 1 ? -1.799 -59.344 34.125 1 28.05 1 MET B O 1
ATOM 2240 N N . LEU B 1 2 ? -1.488 -58.031 35.781 1 30.69 2 LEU B N 1
ATOM 2241 C CA . LEU B 1 2 ? -1.544 -56.625 35.312 1 30.69 2 LEU B CA 1
ATOM 2242 C C . LEU B 1 2 ? -0.262 -56.25 34.594 1 30.69 2 LEU B C 1
ATOM 2244 O O . LEU B 1 2 ? 0.839 -56.5 35.094 1 30.69 2 LEU B O 1
ATOM 2248 N N . PHE B 1 3 ? -0.269 -56.25 33.156 1 30.23 3 PHE B N 1
ATOM 2249 C CA . PHE B 1 3 ? 0.79 -56.031 32.188 1 30.23 3 PHE B CA 1
ATOM 2250 C C . PHE B 1 3 ? 1.576 -54.781 32.5 1 30.23 3 PHE B C 1
ATOM 2252 O O . PHE B 1 3 ? 1.048 -53.656 32.406 1 30.23 3 PHE B O 1
ATOM 2259 N N . SER B 1 4 ? 2.518 -54.75 33.438 1 29.16 4 SER B N 1
ATOM 2260 C CA . SER B 1 4 ? 3.508 -53.781 33.906 1 29.16 4 SER B CA 1
ATOM 2261 C C . SER B 1 4 ? 4.445 -53.375 32.781 1 29.16 4 SER B C 1
ATOM 2263 O O . SER B 1 4 ? 5.609 -53.75 32.75 1 29.16 4 SER B O 1
ATOM 2265 N N . SER B 1 5 ? 4.113 -53.625 31.516 1 30.39 5 SER B N 1
ATOM 2266 C CA . SER B 1 5 ? 5.223 -53.344 30.609 1 30.39 5 SER B CA 1
ATOM 2267 C C . SER B 1 5 ? 5.758 -51.938 30.812 1 30.39 5 SER B C 1
ATOM 2269 O O . SER B 1 5 ? 5.004 -50.969 30.734 1 30.39 5 SER B O 1
ATOM 2271 N N . VAL B 1 6 ? 6.812 -51.75 31.594 1 29.08 6 VAL B N 1
ATOM 2272 C CA . VAL B 1 6 ? 7.695 -50.625 31.891 1 29.08 6 VAL B CA 1
ATOM 2273 C C . VAL B 1 6 ? 8.164 -50 30.578 1 29.08 6 VAL B C 1
ATOM 2275 O O . VAL B 1 6 ? 8.805 -50.656 29.766 1 29.08 6 VAL B O 1
ATOM 2278 N N . ILE B 1 7 ? 7.426 -49.094 29.906 1 27.41 7 ILE B N 1
ATOM 2279 C CA . ILE B 1 7 ? 7.789 -48.25 28.766 1 27.41 7 ILE B CA 1
ATOM 2280 C C . ILE B 1 7 ? 9.125 -47.562 29.047 1 27.41 7 ILE B C 1
ATOM 2282 O O . ILE B 1 7 ? 9.242 -46.781 29.984 1 27.41 7 ILE B O 1
ATOM 2286 N N . SER B 1 8 ? 10.281 -48.25 28.859 1 25.39 8 SER B N 1
ATOM 2287 C CA . SER B 1 8 ? 11.625 -47.688 28.891 1 25.39 8 SER B CA 1
ATOM 2288 C C . SER B 1 8 ? 11.703 -46.375 28.125 1 25.39 8 SER B C 1
ATOM 2290 O O . SER B 1 8 ? 11.398 -46.312 26.922 1 25.39 8 SER B O 1
ATOM 2292 N N . TYR B 1 9 ? 11.5 -45.25 28.75 1 27.17 9 TYR B N 1
ATOM 2293 C CA . TYR B 1 9 ? 11.742 -43.875 28.328 1 27.17 9 TYR B CA 1
ATOM 2294 C C . TYR B 1 9 ? 13.18 -43.688 27.844 1 27.17 9 TYR B C 1
ATOM 2296 O O . TYR B 1 9 ? 14.125 -43.781 28.625 1 27.17 9 TYR B O 1
ATOM 2304 N N . LEU B 1 10 ? 13.594 -44.344 26.703 1 25.78 10 LEU B N 1
ATOM 2305 C CA . LEU B 1 10 ? 14.883 -44.031 26.109 1 25.78 10 LEU B CA 1
ATOM 2306 C C . LEU B 1 10 ? 15.102 -42.5 26.094 1 25.78 10 LEU B C 1
ATOM 2308 O O . LEU B 1 10 ? 14.32 -41.781 25.484 1 25.78 10 LEU B O 1
ATOM 2312 N N . THR B 1 11 ? 15.781 -41.938 27.078 1 25.62 11 THR B N 1
ATOM 2313 C CA . THR B 1 11 ? 16.391 -40.594 27.234 1 25.62 11 THR B CA 1
ATOM 2314 C C . THR B 1 11 ? 17.297 -40.281 26.047 1 25.62 11 THR B C 1
ATOM 2316 O O . THR B 1 11 ? 18.375 -40.875 25.922 1 25.62 11 THR B O 1
ATOM 2319 N N . LEU B 1 12 ? 16.859 -40.375 24.797 1 25.64 12 LEU B N 1
ATOM 2320 C CA . LEU B 1 12 ? 17.734 -39.844 23.75 1 25.64 12 LEU B CA 1
ATOM 2321 C C . LEU B 1 12 ? 18.328 -38.5 24.172 1 25.64 12 LEU B C 1
ATOM 2323 O O . LEU B 1 12 ? 17.609 -37.5 24.344 1 25.64 12 LEU B O 1
ATOM 2327 N N . ALA B 1 13 ? 19.375 -38.406 24.984 1 26 13 ALA B N 1
ATOM 2328 C CA . ALA B 1 13 ? 20.312 -37.344 25.281 1 26 13 ALA B CA 1
ATOM 2329 C C . ALA B 1 13 ? 20.75 -36.625 24 1 26 13 ALA B C 1
ATOM 2331 O O . ALA B 1 13 ? 21.469 -37.219 23.188 1 26 13 ALA B O 1
ATOM 2332 N N . SER B 1 14 ? 19.938 -35.906 23.281 1 25.94 14 SER B N 1
ATOM 2333 C CA . SER B 1 14 ? 20.312 -35.031 22.172 1 25.94 14 SER B CA 1
ATOM 2334 C C . SER B 1 14 ? 21.516 -34.188 22.5 1 25.94 14 SER B C 1
ATOM 2336 O O . SER B 1 14 ? 21.484 -33.406 23.453 1 25.94 14 SER B O 1
ATOM 2338 N N . SER B 1 15 ? 22.734 -34.625 22.484 1 27.98 15 SER B N 1
ATOM 2339 C CA . SER B 1 15 ? 23.953 -33.812 22.469 1 27.98 15 SER B CA 1
ATOM 2340 C C . SER B 1 15 ? 23.812 -32.656 21.5 1 27.98 15 SER B C 1
ATOM 2342 O O . SER B 1 15 ? 23.984 -32.812 20.297 1 27.98 15 SER B O 1
ATOM 2344 N N . VAL B 1 16 ? 22.938 -31.75 21.625 1 28.27 16 VAL B N 1
ATOM 2345 C CA . VAL B 1 16 ? 23 -30.469 20.922 1 28.27 16 VAL B CA 1
ATOM 2346 C C . VAL B 1 16 ? 24.328 -29.781 21.203 1 28.27 16 VAL B C 1
ATOM 2348 O O . VAL B 1 16 ? 24.594 -29.375 22.344 1 28.27 16 VAL B O 1
ATOM 2351 N N . SER B 1 17 ? 25.422 -30.266 20.656 1 28.25 17 SER B N 1
ATOM 2352 C CA . SER B 1 17 ? 26.625 -29.422 20.688 1 28.25 17 SER B CA 1
ATOM 2353 C C . SER B 1 17 ? 26.281 -27.969 20.406 1 28.25 17 SER B C 1
ATOM 2355 O O . SER B 1 17 ? 25.656 -27.656 19.391 1 28.25 17 SER B O 1
ATOM 2357 N N . ALA B 1 18 ? 26.203 -27.156 21.375 1 29.38 18 ALA B N 1
ATOM 2358 C CA . ALA B 1 18 ? 26.172 -25.703 21.312 1 29.38 18 ALA B CA 1
ATOM 2359 C C . ALA B 1 18 ? 27.25 -25.172 20.375 1 29.38 18 ALA B C 1
ATOM 2361 O O . ALA B 1 18 ? 28.453 -25.344 20.625 1 29.38 18 ALA B O 1
ATOM 2362 N N . ILE B 1 19 ? 27.062 -25.234 19.094 1 30.09 19 ILE B N 1
ATOM 2363 C CA . ILE B 1 19 ? 27.969 -24.453 18.25 1 30.09 19 ILE B CA 1
ATOM 2364 C C . ILE B 1 19 ? 28.172 -23.078 18.875 1 30.09 19 ILE B C 1
ATOM 2366 O O . ILE B 1 19 ? 27.219 -22.312 19.031 1 30.09 19 ILE B O 1
ATOM 2370 N N . TYR B 1 20 ? 29.078 -22.969 19.781 1 28.53 20 TYR B N 1
ATOM 2371 C CA . TYR B 1 20 ? 29.609 -21.688 20.219 1 28.53 20 TYR B CA 1
ATOM 2372 C C . TYR B 1 20 ? 29.922 -20.781 19.031 1 28.53 20 TYR B C 1
ATOM 2374 O O . TYR B 1 20 ? 30.812 -21.078 18.234 1 28.53 20 TYR B O 1
ATOM 2382 N N . ILE B 1 21 ? 28.922 -20.219 18.453 1 29.62 21 ILE B N 1
ATOM 2383 C CA . ILE B 1 21 ? 29.234 -19.109 17.562 1 29.62 21 ILE B CA 1
ATOM 2384 C C . ILE B 1 21 ? 30.141 -18.125 18.281 1 29.62 21 ILE B C 1
ATOM 2386 O O . ILE B 1 21 ? 29.828 -17.641 19.375 1 29.62 21 ILE B O 1
ATOM 2390 N N . ASP B 1 22 ? 31.406 -18.266 18.109 1 30.88 22 ASP B N 1
ATOM 2391 C CA . ASP B 1 22 ? 32.438 -17.344 18.531 1 30.88 22 ASP B CA 1
ATOM 2392 C C . ASP B 1 22 ? 31.969 -15.898 18.422 1 30.88 22 ASP B C 1
ATOM 2394 O O . ASP B 1 22 ? 31.422 -15.484 17.406 1 30.88 22 ASP B O 1
ATOM 2398 N N . SER B 1 23 ? 31.703 -15.266 19.5 1 34.5 23 SER B N 1
ATOM 2399 C CA . SER B 1 23 ? 31.344 -13.891 19.828 1 34.5 23 SER B CA 1
ATOM 2400 C C . SER B 1 23 ? 32.219 -12.891 19.078 1 34.5 23 SER B C 1
ATOM 2402 O O . SER B 1 23 ? 31.984 -11.688 19.125 1 34.5 23 SER B O 1
ATOM 2404 N N . SER B 1 24 ? 33.438 -13.344 18.766 1 34.16 24 SER B N 1
ATOM 2405 C CA . SER B 1 24 ? 34.375 -12.352 18.234 1 34.16 24 SER B CA 1
ATOM 2406 C C . SER B 1 24 ? 33.969 -11.938 16.812 1 34.16 24 SER B C 1
ATOM 2408 O O . SER B 1 24 ? 34.75 -11.312 16.109 1 34.16 24 SER B O 1
ATOM 2410 N N . PHE B 1 25 ? 33 -12.703 16.25 1 30.12 25 PHE B N 1
ATOM 2411 C CA . PHE B 1 25 ? 32.719 -12.164 14.922 1 30.12 25 PHE B CA 1
ATOM 2412 C C . PHE B 1 25 ? 32.344 -10.703 15 1 30.12 25 PHE B C 1
ATOM 2414 O O . PHE B 1 25 ? 31.328 -10.359 15.633 1 30.12 25 PHE B O 1
ATOM 2421 N N . ASP B 1 26 ? 33.312 -9.852 14.977 1 30.59 26 ASP B N 1
ATOM 2422 C CA . ASP B 1 26 ? 33.094 -8.438 14.703 1 30.59 26 ASP B CA 1
ATOM 2423 C C . ASP B 1 26 ? 32.031 -8.242 13.633 1 30.59 26 ASP B C 1
ATOM 2425 O O . ASP B 1 26 ? 32.219 -8.648 12.484 1 30.59 26 ASP B O 1
ATOM 2429 N N . TYR B 1 27 ? 30.844 -8.484 14.047 1 29.78 27 TYR B N 1
ATOM 2430 C CA . TYR B 1 27 ? 29.766 -8.086 13.156 1 29.78 27 TYR B CA 1
ATOM 2431 C C . TYR B 1 27 ? 30.062 -6.734 12.516 1 29.78 27 TYR B C 1
ATOM 2433 O O . TYR B 1 27 ? 29.828 -5.688 13.117 1 29.78 27 TYR B O 1
ATOM 2441 N N . GLY B 1 28 ? 31.234 -6.633 11.898 1 30.06 28 GLY B N 1
ATOM 2442 C CA . GLY B 1 28 ? 31.344 -5.422 11.094 1 30.06 28 GLY B CA 1
ATOM 2443 C C . GLY B 1 28 ? 30.031 -4.996 10.469 1 30.06 28 GLY B C 1
ATOM 2444 O O . GLY B 1 28 ? 29.172 -5.836 10.172 1 30.06 28 GLY B O 1
ATOM 2445 N N . THR B 1 29 ? 29.5 -3.898 10.961 1 33.19 29 THR B N 1
ATOM 2446 C CA . THR B 1 29 ? 28.406 -3.238 10.242 1 33.19 29 THR B CA 1
ATOM 2447 C C . THR B 1 29 ? 28.5 -3.512 8.742 1 33.19 29 THR B C 1
ATOM 2449 O O . THR B 1 29 ? 29.391 -2.979 8.062 1 33.19 29 THR B O 1
ATOM 2452 N N . LEU B 1 30 ? 28.5 -4.73 8.383 1 29.52 30 LEU B N 1
ATOM 2453 C CA . LEU B 1 30 ? 28.391 -4.883 6.934 1 29.52 30 LEU B CA 1
ATOM 2454 C C . LEU B 1 30 ? 27.453 -3.846 6.344 1 29.52 30 LEU B C 1
ATOM 2456 O O . LEU B 1 30 ? 26.234 -3.906 6.566 1 29.52 30 LEU B O 1
ATOM 2460 N N . GLU B 1 31 ? 27.906 -2.674 6.305 1 33.94 31 GLU B N 1
ATOM 2461 C CA . GLU B 1 31 ? 27.25 -1.802 5.328 1 33.94 31 GLU B CA 1
ATOM 2462 C C . GLU B 1 31 ? 26.859 -2.57 4.07 1 33.94 31 GLU B C 1
ATOM 2464 O O . GLU B 1 31 ? 27.703 -3.248 3.469 1 33.94 31 GLU B O 1
ATOM 2469 N N . LEU B 1 32 ? 25.844 -3.268 4.047 1 36.03 32 LEU B N 1
ATOM 2470 C CA . LEU B 1 32 ? 25.391 -3.682 2.723 1 36.03 32 LEU B CA 1
ATOM 2471 C C . LEU B 1 32 ? 26.047 -2.848 1.635 1 36.03 32 LEU B C 1
ATOM 2473 O O . LEU B 1 32 ? 25.75 -1.663 1.48 1 36.03 32 LEU B O 1
ATOM 2477 N N . LYS B 1 33 ? 27.359 -3.082 1.516 1 35.19 33 LYS B N 1
ATOM 2478 C CA . LYS B 1 33 ? 28.031 -2.473 0.365 1 35.19 33 LYS B CA 1
ATOM 2479 C C . LYS B 1 33 ? 27.203 -2.676 -0.909 1 35.19 33 LYS B C 1
ATOM 2481 O O . LYS B 1 33 ? 27.312 -3.721 -1.556 1 35.19 33 LYS B O 1
ATOM 2486 N N . ARG B 1 34 ? 25.984 -2.273 -0.902 1 37.38 34 ARG B N 1
ATOM 2487 C CA . ARG B 1 34 ? 25.438 -2.164 -2.254 1 37.38 34 ARG B CA 1
ATOM 2488 C C . ARG B 1 34 ? 26.406 -1.406 -3.166 1 37.38 34 ARG B C 1
ATOM 2490 O O . ARG B 1 34 ? 26.844 -0.304 -2.832 1 37.38 34 ARG B O 1
ATOM 2497 N N . ASP B 1 35 ? 27.281 -2.004 -3.75 1 39.31 35 ASP B N 1
ATOM 2498 C CA . ASP B 1 35 ? 27.906 -1.307 -4.867 1 39.31 35 ASP B CA 1
ATOM 2499 C C . ASP B 1 35 ? 27 -0.198 -5.402 1 39.31 35 ASP B C 1
ATOM 2501 O O . ASP B 1 35 ? 25.906 -0.468 -5.902 1 39.31 35 ASP B O 1
ATOM 2505 N N . SER B 1 36 ? 26.906 0.885 -4.746 1 48 36 SER B N 1
ATOM 2506 C CA . SER B 1 36 ? 26.109 2.072 -5.043 1 48 36 SER B CA 1
ATOM 2507 C C . SER B 1 36 ? 26.109 2.373 -6.539 1 48 36 SER B C 1
ATOM 2509 O O . SER B 1 36 ? 27.062 2.955 -7.062 1 48 36 SER B O 1
ATOM 2511 N N . VAL B 1 37 ? 25.875 1.399 -7.367 1 56.22 37 VAL B N 1
ATOM 2512 C CA . VAL B 1 37 ? 25.672 1.865 -8.734 1 56.22 37 VAL B CA 1
ATOM 2513 C C . VAL B 1 37 ? 24.875 3.164 -8.727 1 56.22 37 VAL B C 1
ATOM 2515 O O . VAL B 1 37 ? 23.828 3.248 -8.078 1 56.22 37 VAL B O 1
ATOM 2518 N N . GLU B 1 38 ? 25.562 4.172 -8.977 1 76.75 38 GLU B N 1
ATOM 2519 C CA . GLU B 1 38 ? 24.906 5.465 -9.133 1 76.75 38 GLU B CA 1
ATOM 2520 C C . GLU B 1 38 ? 23.719 5.371 -10.086 1 76.75 38 GLU B C 1
ATOM 2522 O O . GLU B 1 38 ? 23.891 5.066 -11.266 1 76.75 38 GLU B O 1
ATOM 2527 N N . LEU B 1 39 ? 22.547 5.281 -9.547 1 88.19 39 LEU B N 1
ATOM 2528 C CA . LEU B 1 39 ? 21.328 5.242 -10.359 1 88.19 39 LEU B CA 1
ATOM 2529 C C . LEU B 1 39 ? 21.062 6.605 -10.984 1 88.19 39 LEU B C 1
ATOM 2531 O O . LEU B 1 39 ? 21.094 7.629 -10.305 1 88.19 39 LEU B O 1
ATOM 2535 N N . ASP B 1 40 ? 20.938 6.594 -12.281 1 88.69 40 ASP B N 1
ATOM 2536 C CA . ASP B 1 40 ? 20.531 7.82 -12.953 1 88.69 40 ASP B CA 1
ATOM 2537 C C . ASP B 1 40 ? 19.062 8.133 -12.68 1 88.69 40 ASP B C 1
ATOM 2539 O O . ASP B 1 40 ? 18.172 7.441 -13.172 1 88.69 40 ASP B O 1
ATOM 2543 N N . THR B 1 41 ? 18.797 9.156 -11.898 1 90.88 41 THR B N 1
ATOM 2544 C CA . THR B 1 41 ? 17.422 9.516 -11.547 1 90.88 41 THR B CA 1
ATOM 2545 C C . THR B 1 41 ? 17.062 10.883 -12.133 1 90.88 41 THR B C 1
ATOM 2547 O O . THR B 1 41 ? 16.172 11.562 -11.617 1 90.88 41 THR B O 1
ATOM 2550 N N . SER B 1 42 ? 17.75 11.289 -13.18 1 91.94 42 SER B N 1
ATOM 2551 C CA . SER B 1 42 ? 17.578 12.617 -13.758 1 91.94 42 SER B CA 1
ATOM 2552 C C . SER B 1 42 ? 16.188 12.766 -14.367 1 91.94 42 SER B C 1
ATOM 2554 O O . SER B 1 42 ? 15.719 13.891 -14.586 1 91.94 42 SER B O 1
ATOM 2556 N N . PHE B 1 43 ? 15.492 11.633 -14.656 1 93.94 43 PHE B N 1
ATOM 2557 C CA . PHE B 1 43 ? 14.188 11.68 -15.297 1 93.94 43 PHE B CA 1
ATOM 2558 C C . PHE B 1 43 ? 13.078 11.867 -14.266 1 93.94 43 PHE B C 1
ATOM 2560 O O . PHE B 1 43 ? 11.914 12.062 -14.617 1 93.94 43 PHE B O 1
ATOM 2567 N N . PHE B 1 44 ? 13.43 11.898 -12.969 1 96.06 44 PHE B N 1
ATOM 2568 C CA . PHE B 1 44 ? 12.414 12.055 -11.93 1 96.06 44 PHE B CA 1
ATOM 2569 C C . PHE B 1 44 ? 11.633 13.352 -12.125 1 96.06 44 PHE B C 1
ATOM 2571 O O . PHE B 1 44 ? 12.211 14.383 -12.469 1 96.06 44 PHE B O 1
ATOM 2578 N N . ARG B 1 45 ? 10.359 13.289 -11.875 1 96.44 45 ARG B N 1
ATOM 2579 C CA . ARG B 1 45 ? 9.484 14.445 -12.086 1 96.44 45 ARG B CA 1
ATOM 2580 C C . ARG B 1 45 ? 9.523 15.383 -10.883 1 96.44 45 ARG B C 1
ATOM 2582 O O . ARG B 1 45 ? 9.391 16.594 -11.039 1 96.44 45 ARG B O 1
ATOM 2589 N N . ILE B 1 46 ? 9.594 14.805 -9.703 1 96.75 46 ILE B N 1
ATOM 2590 C CA . ILE B 1 46 ? 9.719 15.602 -8.484 1 96.75 46 ILE B CA 1
ATOM 2591 C C . ILE B 1 46 ? 11.125 15.453 -7.91 1 96.75 46 ILE B C 1
ATOM 2593 O O . ILE B 1 46 ? 11.578 14.336 -7.648 1 96.75 46 ILE B O 1
ATOM 2597 N N . PRO B 1 47 ? 11.805 16.516 -7.742 1 93.94 47 PRO B N 1
ATOM 2598 C CA . PRO B 1 47 ? 13.172 16.422 -7.223 1 93.94 47 PRO B CA 1
ATOM 2599 C C . PRO B 1 47 ? 13.211 16.078 -5.734 1 93.94 47 PRO B C 1
ATOM 2601 O O . PRO B 1 47 ? 12.211 16.234 -5.035 1 93.94 47 PRO B O 1
ATOM 2604 N N . ASP B 1 48 ? 14.367 15.672 -5.27 1 90.94 48 ASP B N 1
ATOM 2605 C CA . ASP B 1 48 ? 14.539 15.227 -3.891 1 90.94 48 ASP B CA 1
ATOM 2606 C C . ASP B 1 48 ? 14.383 16.391 -2.914 1 90.94 48 ASP B C 1
ATOM 2608 O O . ASP B 1 48 ? 14.023 16.188 -1.752 1 90.94 48 ASP B O 1
ATOM 2612 N N . ASN B 1 49 ? 14.688 17.609 -3.346 1 93.94 49 ASN B N 1
ATOM 2613 C CA . ASN B 1 49 ? 14.594 18.766 -2.467 1 93.94 49 ASN B CA 1
ATOM 2614 C C . ASN B 1 49 ? 13.297 19.547 -2.705 1 93.94 49 ASN B C 1
ATOM 2616 O O . ASN B 1 49 ? 13.203 20.719 -2.359 1 93.94 49 ASN B O 1
ATOM 2620 N N . ALA B 1 50 ? 12.312 18.875 -3.275 1 96.94 50 ALA B N 1
ATOM 2621 C CA . ALA B 1 50 ? 11.047 19.516 -3.605 1 96.94 50 ALA B CA 1
ATOM 2622 C C . ALA B 1 50 ? 10.328 20 -2.346 1 96.94 50 ALA B C 1
ATOM 2624 O O . ALA B 1 50 ? 10.406 19.344 -1.298 1 96.94 50 ALA B O 1
ATOM 2625 N N . THR B 1 51 ? 9.594 21.094 -2.461 1 97.56 51 THR B N 1
ATOM 2626 C CA . THR B 1 51 ? 8.781 21.656 -1.389 1 97.56 51 THR B CA 1
ATOM 2627 C C . THR B 1 51 ? 7.359 21.125 -1.451 1 97.56 51 THR B C 1
ATOM 2629 O O . THR B 1 51 ? 7 20.406 -2.389 1 97.56 51 THR B O 1
ATOM 2632 N N . LYS B 1 52 ? 6.566 21.469 -0.469 1 98 52 LYS B N 1
ATOM 2633 C CA . LYS B 1 52 ? 5.152 21.109 -0.498 1 98 52 LYS B CA 1
ATOM 2634 C C . LYS B 1 52 ? 4.469 21.656 -1.744 1 98 52 LYS B C 1
ATOM 2636 O O . LYS B 1 52 ? 3.652 20.969 -2.365 1 98 52 LYS B O 1
ATOM 2641 N N . ASP B 1 53 ? 4.844 22.875 -2.047 1 97.75 53 ASP B N 1
ATOM 2642 C CA . ASP B 1 53 ? 4.238 23.531 -3.207 1 97.75 53 ASP B CA 1
ATOM 2643 C C . ASP B 1 53 ? 4.535 22.75 -4.484 1 97.75 53 ASP B C 1
ATOM 2645 O O . ASP B 1 53 ? 3.689 22.656 -5.379 1 97.75 53 ASP B O 1
ATOM 2649 N N . ASP B 1 54 ? 5.703 22.219 -4.605 1 98 54 ASP B N 1
ATOM 2650 C CA . ASP B 1 54 ? 6.059 21.406 -5.762 1 98 54 ASP B CA 1
ATOM 2651 C C . ASP B 1 54 ? 5.156 20.188 -5.863 1 98 54 ASP B C 1
ATOM 2653 O O . ASP B 1 54 ? 4.711 19.812 -6.957 1 98 54 ASP B O 1
ATOM 2657 N N . TYR B 1 55 ? 4.871 19.547 -4.781 1 98.38 55 TYR B N 1
ATOM 2658 C CA . TYR B 1 55 ? 3.994 18.391 -4.758 1 98.38 55 TYR B CA 1
ATOM 2659 C C . TYR B 1 55 ? 2.564 18.766 -5.125 1 98.38 55 TYR B C 1
ATOM 2661 O O . TYR B 1 55 ? 1.889 18.047 -5.855 1 98.38 55 TYR B O 1
ATOM 2669 N N . PHE B 1 56 ? 2.117 19.906 -4.613 1 98.5 56 PHE B N 1
ATOM 2670 C CA . PHE B 1 56 ? 0.767 20.359 -4.922 1 98.5 56 PHE B CA 1
ATOM 2671 C C . PHE B 1 56 ? 0.64 20.719 -6.402 1 98.5 56 PHE B C 1
ATOM 2673 O O . PHE B 1 56 ? -0.388 20.438 -7.023 1 98.5 56 PHE B O 1
ATOM 2680 N N . ASP B 1 57 ? 1.655 21.375 -6.949 1 98.38 57 ASP B N 1
ATOM 2681 C CA . ASP B 1 57 ? 1.648 21.672 -8.383 1 98.38 57 ASP B CA 1
ATOM 2682 C C . ASP B 1 57 ? 1.598 20.391 -9.211 1 98.38 57 ASP B C 1
ATOM 2684 O O . ASP B 1 57 ? 0.853 20.312 -10.188 1 98.38 57 ASP B O 1
ATOM 2688 N N . ALA B 1 58 ? 2.402 19.438 -8.828 1 98.38 58 ALA B N 1
ATOM 2689 C CA . ALA B 1 58 ? 2.396 18.141 -9.508 1 98.38 58 ALA B CA 1
ATOM 2690 C C . ALA B 1 58 ? 1.019 17.484 -9.438 1 98.38 58 ALA B C 1
ATOM 2692 O O . ALA B 1 58 ? 0.518 16.969 -10.438 1 98.38 58 ALA B O 1
ATOM 2693 N N . ASN B 1 59 ? 0.422 17.516 -8.312 1 98.69 59 ASN B N 1
ATOM 2694 C CA . ASN B 1 59 ? -0.916 16.969 -8.117 1 98.69 59 ASN B CA 1
ATOM 2695 C C . ASN B 1 59 ? -1.949 17.688 -8.984 1 98.69 59 ASN B C 1
ATOM 2697 O O . ASN B 1 59 ? -2.801 17.047 -9.602 1 98.69 59 ASN B O 1
ATOM 2701 N N . LYS B 1 60 ? -1.87 18.969 -8.945 1 98.5 60 LYS B N 1
ATOM 2702 C CA . LYS B 1 60 ? -2.801 19.75 -9.75 1 98.5 60 LYS B CA 1
ATOM 2703 C C . LYS B 1 60 ? -2.686 19.406 -11.227 1 98.5 60 LYS B C 1
ATOM 2705 O O . LYS B 1 60 ? -3.695 19.266 -11.922 1 98.5 60 LYS B O 1
ATOM 2710 N N . ASN B 1 61 ? -1.511 19.328 -11.719 1 98.44 61 ASN B N 1
ATOM 2711 C CA . ASN B 1 61 ? -1.288 18.953 -13.102 1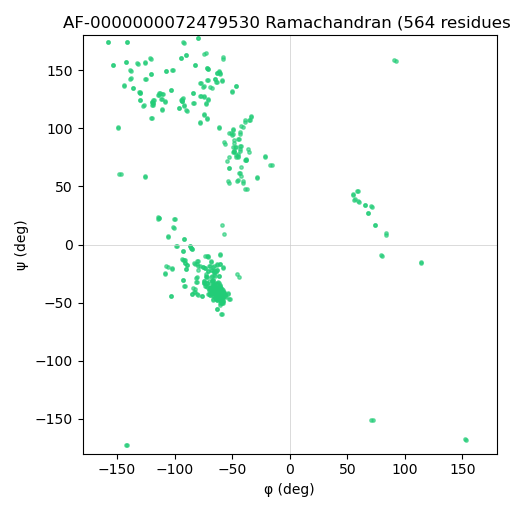 98.44 61 ASN B CA 1
ATOM 2712 C C . ASN B 1 61 ? -1.857 17.562 -13.398 1 98.44 61 ASN B C 1
ATOM 2714 O O . ASN B 1 61 ? -2.479 17.344 -14.438 1 98.44 61 ASN B O 1
ATOM 2718 N N . TRP B 1 62 ? -1.588 16.656 -12.516 1 98.12 62 TRP B N 1
ATOM 2719 C CA . TRP B 1 62 ? -2.107 15.297 -12.664 1 98.12 62 TRP B CA 1
ATOM 2720 C C . TRP B 1 62 ? -3.631 15.305 -12.742 1 98.12 62 TRP B C 1
ATOM 2722 O O . TRP B 1 62 ? -4.219 14.68 -13.625 1 98.12 62 TRP B O 1
ATOM 2732 N N . ALA B 1 63 ? -4.238 15.977 -11.805 1 98.38 63 ALA B N 1
ATOM 2733 C CA . ALA B 1 63 ? -5.699 16.031 -11.742 1 98.38 63 ALA B CA 1
ATOM 2734 C C . ALA B 1 63 ? -6.281 16.641 -13.008 1 98.38 63 ALA B C 1
ATOM 2736 O O . ALA B 1 63 ? -7.277 16.156 -13.547 1 98.38 63 ALA B O 1
ATOM 2737 N N . THR B 1 64 ? -5.68 17.688 -13.453 1 98.19 64 THR B N 1
ATOM 2738 C CA . THR B 1 64 ? -6.121 18.359 -14.672 1 98.19 64 THR B CA 1
ATOM 2739 C C . THR B 1 64 ? -6.031 17.422 -15.867 1 98.19 64 THR B C 1
ATOM 2741 O O . THR B 1 64 ? -6.973 17.312 -16.656 1 98.19 64 THR B O 1
ATOM 2744 N N . ASN B 1 65 ? -4.93 16.734 -15.992 1 97.38 65 ASN B N 1
ATOM 2745 C CA . ASN B 1 65 ? -4.727 15.797 -17.094 1 97.38 65 ASN B CA 1
ATOM 2746 C C . ASN B 1 65 ? -5.695 14.617 -17.031 1 97.38 65 ASN B C 1
ATOM 2748 O O . ASN B 1 65 ? -6.176 14.141 -18.062 1 97.38 65 ASN B O 1
ATOM 2752 N N . LEU B 1 66 ? -5.941 14.148 -15.852 1 97.06 66 LEU B N 1
ATOM 2753 C CA . LEU B 1 66 ? -6.898 13.07 -15.656 1 97.06 66 LEU B CA 1
ATOM 2754 C C . LEU B 1 66 ? -8.289 13.477 -16.141 1 97.06 66 LEU B C 1
ATOM 2756 O O . LEU B 1 66 ? -8.961 12.719 -16.844 1 97.06 66 LEU B O 1
ATOM 2760 N N . ASN B 1 67 ? -8.672 14.625 -15.719 1 96.38 67 ASN B N 1
ATOM 2761 C CA . ASN B 1 67 ? -9.992 15.125 -16.109 1 96.38 67 ASN B CA 1
ATOM 2762 C C . ASN B 1 67 ? -10.094 15.32 -17.609 1 96.38 67 ASN B C 1
ATOM 2764 O O . ASN B 1 67 ? -11.156 15.094 -18.203 1 96.38 67 ASN B O 1
ATOM 2768 N N . LYS B 1 68 ? -9.047 15.758 -18.266 1 96.75 68 LYS B N 1
ATOM 2769 C CA . LYS B 1 68 ? -9.016 15.922 -19.719 1 96.75 68 LYS B CA 1
ATOM 2770 C C . LYS B 1 68 ? -9.102 14.57 -20.422 1 96.75 68 LYS B C 1
ATOM 2772 O O . LYS B 1 68 ? -9.758 14.445 -21.453 1 96.75 68 LYS B O 1
ATOM 2777 N N . THR B 1 69 ? -8.43 13.617 -19.859 1 95.56 69 THR B N 1
ATOM 2778 C CA . THR B 1 69 ? -8.359 12.297 -20.484 1 95.56 69 THR B CA 1
ATOM 2779 C C . THR B 1 69 ? -9.664 11.531 -20.266 1 95.56 69 THR B C 1
ATOM 2781 O O . THR B 1 69 ? -10.156 10.867 -21.188 1 95.56 69 THR B O 1
ATOM 2784 N N . GLU B 1 70 ? -10.18 11.578 -19.031 1 96.44 70 GLU B N 1
ATOM 2785 C CA . GLU B 1 70 ? -11.43 10.891 -18.688 1 96.44 70 GLU B CA 1
ATOM 2786 C C . GLU B 1 70 ? -12.18 11.625 -17.594 1 96.44 70 GLU B C 1
ATOM 2788 O O . GLU B 1 70 ? -11.969 11.367 -16.406 1 96.44 70 GLU B O 1
ATOM 2793 N N . SER B 1 71 ? -13.156 12.367 -17.906 1 94 71 SER B N 1
ATOM 2794 C CA . SER B 1 71 ? -13.836 13.281 -17 1 94 71 SER B CA 1
ATOM 2795 C C . SER B 1 71 ? -14.719 12.523 -16.016 1 94 71 SER B C 1
ATOM 2797 O O . SER B 1 71 ? -15.047 13.031 -14.938 1 94 71 SER B O 1
ATOM 2799 N N . LEU B 1 72 ? -15.062 11.328 -16.359 1 95.75 72 LEU B N 1
ATOM 2800 C CA . LEU B 1 72 ? -15.977 10.562 -15.516 1 95.75 72 LEU B CA 1
ATOM 2801 C C . LEU B 1 72 ? -15.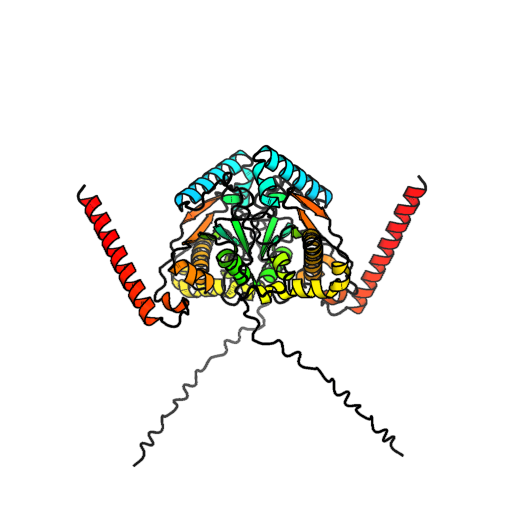258 10.047 -14.273 1 95.75 72 LEU B C 1
ATOM 2803 O O . LEU B 1 72 ? -15.898 9.664 -13.289 1 95.75 72 LEU B O 1
ATOM 2807 N N . VAL B 1 73 ? -13.93 9.984 -14.297 1 96.75 73 VAL B N 1
ATOM 2808 C CA . VAL B 1 73 ? -13.172 9.359 -13.219 1 96.75 73 VAL B CA 1
ATOM 2809 C C . VAL B 1 73 ? -13.398 10.125 -11.914 1 96.75 73 VAL B C 1
ATOM 2811 O O . VAL B 1 73 ? -13.844 9.555 -10.914 1 96.75 73 VAL B O 1
ATOM 2814 N N . LEU B 1 74 ? -13.141 11.398 -11.914 1 96 74 LEU B N 1
ATOM 2815 C CA . LEU B 1 74 ? -13.25 12.18 -10.688 1 96 74 LEU B CA 1
ATOM 2816 C C . LEU B 1 74 ? -14.711 12.367 -10.281 1 96 74 LEU B C 1
ATOM 2818 O O . LEU B 1 74 ? -15.031 12.375 -9.094 1 96 74 LEU B O 1
ATOM 2822 N N . GLU B 1 75 ? -15.586 12.461 -11.281 1 94.38 75 GLU B N 1
ATOM 2823 C CA . GLU B 1 75 ? -17.016 12.555 -11.008 1 94.38 75 GLU B CA 1
ATOM 2824 C C . GLU B 1 75 ? -17.516 11.328 -10.25 1 94.38 75 GLU B C 1
ATOM 2826 O O . GLU B 1 75 ? -18.25 11.453 -9.273 1 94.38 75 GLU B O 1
ATOM 2831 N N . THR B 1 76 ? -17.125 10.234 -10.695 1 95.69 76 THR B N 1
ATOM 2832 C CA . THR B 1 76 ? -17.516 8.977 -10.07 1 95.69 76 THR B CA 1
ATOM 2833 C C . THR B 1 76 ? -16.812 8.789 -8.727 1 95.69 76 THR B C 1
ATOM 2835 O O . THR B 1 76 ? -17.406 8.312 -7.766 1 95.69 76 THR B O 1
ATOM 2838 N N . SER B 1 77 ? -15.547 9.219 -8.625 1 96.25 77 SER B N 1
ATOM 2839 C CA . SER B 1 77 ? -14.727 9.047 -7.426 1 96.25 77 SER B CA 1
ATOM 2840 C C . SER B 1 77 ? -15.328 9.797 -6.238 1 96.25 77 SER B C 1
ATOM 2842 O O . SER B 1 77 ? -15.195 9.359 -5.094 1 96.25 77 SER B O 1
ATOM 2844 N N . GLY B 1 78 ? -15.938 10.891 -6.48 1 94.75 78 GLY B N 1
ATOM 2845 C CA . GLY B 1 78 ? -16.547 11.656 -5.41 1 94.75 78 GLY B CA 1
ATOM 2846 C C . GLY B 1 78 ? -17.75 10.969 -4.797 1 94.75 78 GLY B C 1
ATOM 2847 O O . GLY B 1 78 ? -18.156 11.297 -3.68 1 94.75 78 GLY B O 1
ATOM 2848 N N . LYS B 1 79 ? -18.297 9.938 -5.453 1 94.62 79 LYS B N 1
ATOM 2849 C CA . LYS B 1 79 ? -19.531 9.297 -5.027 1 94.62 79 LYS B CA 1
ATOM 2850 C C . LYS B 1 79 ? -19.25 7.977 -4.316 1 94.62 79 LYS B C 1
ATOM 2852 O O . LYS B 1 79 ? -20.125 7.441 -3.623 1 94.62 79 LYS B O 1
ATOM 2857 N N . GLY B 1 80 ? -18.125 7.441 -4.543 1 95.56 80 GLY B N 1
ATOM 2858 C CA . GLY B 1 80 ? -17.766 6.172 -3.928 1 95.56 80 GLY B CA 1
ATOM 2859 C C . GLY B 1 80 ? -16.766 5.371 -4.75 1 95.56 80 GLY B C 1
ATOM 2860 O O . GLY B 1 80 ? -16.094 5.918 -5.621 1 95.56 80 GLY B O 1
ATOM 2861 N N . GLN B 1 81 ? -16.609 4.098 -4.344 1 96.75 81 GLN B N 1
ATOM 2862 C CA . GLN B 1 81 ? -15.703 3.213 -5.074 1 96.75 81 GLN B CA 1
ATOM 2863 C C . GLN B 1 81 ? -16.312 1.826 -5.246 1 96.75 81 GLN B C 1
ATOM 2865 O O . GLN B 1 81 ? -17.094 1.375 -4.402 1 96.75 81 GLN B O 1
ATOM 2870 N N . LYS B 1 82 ? -15.93 1.194 -6.363 1 96.94 82 LYS B N 1
ATOM 2871 C CA . LYS B 1 82 ? -16.312 -0.185 -6.652 1 96.94 82 LYS B CA 1
ATOM 2872 C C . LYS B 1 82 ? -15.211 -0.909 -7.43 1 96.94 82 LYS B C 1
ATOM 2874 O O . LYS B 1 82 ? -15.445 -1.377 -8.547 1 96.94 82 LYS B O 1
ATOM 2879 N N . PRO B 1 83 ? -14.023 -1.013 -6.836 1 98.25 83 PRO B N 1
ATOM 2880 C CA . PRO B 1 83 ? -12.945 -1.716 -7.539 1 98.25 83 PRO B CA 1
ATOM 2881 C C . PRO B 1 83 ? -13.289 -3.176 -7.832 1 98.25 83 PRO B C 1
ATOM 2883 O O . PRO B 1 83 ? -13.969 -3.826 -7.031 1 98.25 83 PRO B O 1
ATOM 2886 N N . HIS B 1 84 ? -12.781 -3.641 -8.938 1 97.94 84 HIS B N 1
ATOM 2887 C CA . HIS B 1 84 ? -13.055 -5.02 -9.328 1 97.94 84 HIS B CA 1
ATOM 2888 C C . HIS B 1 84 ? -11.969 -5.965 -8.828 1 97.94 84 HIS B C 1
ATOM 2890 O O . HIS B 1 84 ? -12.148 -7.184 -8.844 1 97.94 84 HIS B O 1
ATOM 2896 N N . THR B 1 85 ? -10.82 -5.422 -8.367 1 98.69 85 THR B N 1
ATOM 2897 C CA . THR B 1 85 ? -9.664 -6.254 -8.047 1 98.69 85 THR B CA 1
ATOM 2898 C C . THR B 1 85 ? -8.922 -5.711 -6.832 1 98.69 85 THR B C 1
ATOM 2900 O O . THR B 1 85 ? -8.773 -4.496 -6.68 1 98.69 85 THR B O 1
ATOM 2903 N N . LEU B 1 86 ? -8.508 -6.543 -5.906 1 98.88 86 LEU B N 1
ATOM 2904 C CA . LEU B 1 86 ? -7.488 -6.238 -4.906 1 98.88 86 LEU B CA 1
ATOM 2905 C C . LEU B 1 86 ? -6.109 -6.688 -5.375 1 98.88 86 LEU B C 1
ATOM 2907 O O . LEU B 1 86 ? -5.922 -7.855 -5.73 1 98.88 86 LEU B O 1
ATOM 2911 N N . VAL B 1 87 ? -5.18 -5.754 -5.406 1 98.94 87 VAL B N 1
ATOM 2912 C CA . VAL B 1 87 ? -3.795 -6.094 -5.715 1 98.94 87 VAL B CA 1
ATOM 2913 C C . VAL B 1 87 ? -2.93 -5.93 -4.469 1 98.94 87 VAL B C 1
ATOM 2915 O O . VAL B 1 87 ? -3.021 -4.918 -3.77 1 98.94 87 VAL B O 1
ATOM 2918 N N . ILE B 1 88 ? -2.17 -6.941 -4.156 1 98.88 88 ILE B N 1
ATOM 2919 C CA . ILE B 1 88 ? -1.195 -6.934 -3.07 1 98.88 88 ILE B CA 1
ATOM 2920 C C . ILE B 1 88 ? 0.219 -6.977 -3.645 1 98.88 88 ILE B C 1
ATOM 2922 O O . ILE B 1 88 ? 0.583 -7.922 -4.348 1 98.88 88 ILE B O 1
ATOM 2926 N N . THR B 1 89 ? 0.978 -5.949 -3.42 1 98.56 89 THR B N 1
ATOM 2927 C CA . THR B 1 89 ? 2.338 -5.902 -3.943 1 98.56 89 THR B CA 1
ATOM 2928 C C . THR B 1 89 ? 3.287 -5.27 -2.928 1 98.56 89 THR B C 1
ATOM 2930 O O . THR B 1 89 ? 2.871 -4.91 -1.823 1 98.56 89 THR B O 1
ATOM 2933 N N . CYS B 1 90 ? 4.547 -5.281 -3.248 1 98.81 90 CYS B N 1
ATOM 2934 C CA . CYS B 1 90 ? 5.562 -4.711 -2.371 1 98.81 90 CYS B CA 1
ATOM 2935 C C . CYS B 1 90 ? 5.465 -3.191 -2.34 1 98.81 90 CYS B C 1
ATOM 2937 O O . CYS B 1 90 ? 5.074 -2.568 -3.328 1 98.81 90 CYS B O 1
ATOM 2939 N N . SER B 1 91 ? 5.855 -2.598 -1.256 1 98.81 91 SER B N 1
ATOM 2940 C CA . SER B 1 91 ? 5.945 -1.147 -1.118 1 98.81 91 SER B CA 1
ATOM 2941 C C . SER B 1 91 ? 6.934 -0.556 -2.121 1 98.81 91 SER B C 1
ATOM 2943 O O . SER B 1 91 ? 6.965 0.659 -2.324 1 98.81 91 SER B O 1
ATOM 2945 N N . ASP B 1 92 ? 7.688 -1.334 -2.838 1 98.75 92 ASP B N 1
ATOM 2946 C CA . ASP B 1 92 ? 8.727 -0.953 -3.791 1 98.75 92 ASP B CA 1
ATOM 2947 C C . ASP B 1 92 ? 8.234 0.148 -4.727 1 98.75 92 ASP B C 1
ATOM 2949 O O . ASP B 1 92 ? 7.094 0.108 -5.195 1 98.75 92 ASP B O 1
ATOM 2953 N N . SER B 1 93 ? 9.07 1.114 -4.949 1 98.62 93 SER B N 1
ATOM 2954 C CA . SER B 1 93 ? 8.695 2.289 -5.727 1 98.62 93 SER B CA 1
ATOM 2955 C C . SER B 1 93 ? 8.508 1.939 -7.199 1 98.62 93 SER B C 1
ATOM 2957 O O . SER B 1 93 ? 7.938 2.723 -7.961 1 98.62 93 SER B O 1
ATOM 2959 N N . ARG B 1 94 ? 9.016 0.857 -7.664 1 98 94 ARG B N 1
ATOM 2960 C CA . ARG B 1 94 ? 9.055 0.505 -9.078 1 98 94 ARG B CA 1
ATOM 2961 C C . ARG B 1 94 ? 7.816 -0.291 -9.477 1 98 94 ARG B C 1
ATOM 2963 O O . ARG B 1 94 ? 7.523 -0.436 -10.664 1 98 94 ARG B O 1
ATOM 2970 N N . VAL B 1 95 ? 7.027 -0.794 -8.461 1 96.94 95 VAL B N 1
ATOM 2971 C CA . VAL B 1 95 ? 5.902 -1.664 -8.781 1 96.94 95 VAL B CA 1
ATOM 2972 C C . VAL B 1 95 ? 4.645 -1.166 -8.07 1 96.94 95 VAL B C 1
ATOM 2974 O O . VAL B 1 95 ? 4.68 -0.848 -6.883 1 96.94 95 VAL B O 1
ATOM 2977 N N . SER B 1 96 ? 3.516 -1.026 -8.797 1 96.56 96 SER B N 1
ATOM 2978 C CA . SER B 1 96 ? 2.193 -0.686 -8.281 1 96.56 96 SER B CA 1
ATOM 2979 C C . SER B 1 96 ? 1.094 -1.131 -9.242 1 96.56 96 SER B C 1
ATOM 2981 O O . SER B 1 96 ? 1.378 -1.61 -10.344 1 96.56 96 SER B O 1
ATOM 2983 N N . SER B 1 97 ? -0.091 -0.981 -8.844 1 95.62 97 SER B N 1
ATOM 2984 C CA . SER B 1 97 ? -1.232 -1.321 -9.688 1 95.62 97 SER B CA 1
ATOM 2985 C C . SER B 1 97 ? -1.271 -0.453 -10.938 1 95.62 97 SER B C 1
ATOM 2987 O O . SER B 1 97 ? -1.949 -0.79 -11.914 1 95.62 97 SER B O 1
ATOM 2989 N N . ALA B 1 98 ? -0.54 0.672 -10.93 1 95.44 98 ALA B N 1
ATOM 2990 C CA . ALA B 1 98 ? -0.452 1.519 -12.117 1 95.44 98 ALA B CA 1
ATOM 2991 C C . ALA B 1 98 ? 0.094 0.737 -13.305 1 95.44 98 ALA B C 1
ATOM 2993 O O . ALA B 1 98 ? -0.147 1.104 -14.461 1 95.44 98 ALA B O 1
ATOM 2994 N N . ALA B 1 99 ? 0.744 -0.342 -13.055 1 97.94 99 ALA B N 1
ATOM 2995 C CA . ALA B 1 99 ? 1.376 -1.142 -14.102 1 97.94 99 ALA B CA 1
ATOM 2996 C C . ALA B 1 99 ? 0.33 -1.863 -14.945 1 97.94 99 ALA B C 1
ATOM 2998 O O . ALA B 1 99 ? 0.647 -2.408 -16 1 97.94 99 ALA B O 1
ATOM 2999 N N . PHE B 1 100 ? -0.9 -1.808 -14.477 1 98 100 PHE B N 1
ATOM 3000 C CA . PHE B 1 100 ? -1.99 -2.348 -15.281 1 98 100 PHE B CA 1
ATOM 3001 C C . PHE B 1 100 ? -2.619 -1.259 -16.141 1 98 100 PHE B C 1
ATOM 3003 O O . PHE B 1 100 ? -3.545 -1.525 -16.906 1 98 100 PHE B O 1
ATOM 3010 N N . GLY B 1 101 ? -2.207 0.007 -15.984 1 96.19 101 GLY B N 1
ATOM 3011 C CA . GLY B 1 101 ? -2.715 1.108 -16.797 1 96.19 101 GLY B CA 1
ATOM 3012 C C . GLY B 1 101 ? -4.152 1.472 -16.469 1 96.19 101 GLY B C 1
ATOM 3013 O O . GLY B 1 101 ? -4.91 1.874 -17.344 1 96.19 101 GLY B O 1
ATOM 3014 N N . VAL B 1 102 ? -4.52 1.313 -15.242 1 97 102 VAL B N 1
ATOM 3015 C CA . VAL B 1 102 ? -5.918 1.482 -14.859 1 97 102 VAL B CA 1
ATOM 3016 C C . VAL B 1 102 ? -6.152 2.908 -14.367 1 97 102 VAL B C 1
ATOM 3018 O O . VAL B 1 102 ? -5.199 3.619 -14.031 1 97 102 VAL B O 1
ATOM 3021 N N . TYR B 1 103 ? -7.414 3.34 -14.367 1 97 103 TYR B N 1
ATOM 3022 C CA . TYR B 1 103 ? -7.816 4.598 -13.75 1 97 103 TYR B CA 1
ATOM 3023 C C . TYR B 1 103 ? -8.008 4.434 -12.242 1 97 103 TYR B C 1
ATOM 3025 O O . TYR B 1 103 ? -8.266 3.33 -11.766 1 97 103 TYR B O 1
ATOM 3033 N N . PRO B 1 104 ? -7.84 5.586 -11.484 1 97.25 104 PRO B N 1
ATOM 3034 C CA . PRO B 1 104 ? -8.281 5.535 -10.086 1 97.25 104 PRO B CA 1
ATOM 3035 C C . PRO B 1 104 ? -9.703 5 -9.938 1 97.25 104 PRO B C 1
ATOM 3037 O O . PRO B 1 104 ? -10.586 5.352 -10.727 1 97.25 104 PRO B O 1
ATOM 3040 N N . GLY B 1 105 ? -9.883 4.062 -9.031 1 97.5 105 GLY B N 1
ATOM 3041 C CA . GLY B 1 105 ? -11.195 3.488 -8.797 1 97.5 105 GLY B CA 1
ATOM 3042 C C . GLY B 1 105 ? -11.281 2.021 -9.172 1 97.5 105 GLY B C 1
ATOM 3043 O O . GLY B 1 105 ? -12.18 1.312 -8.719 1 97.5 105 GLY B O 1
ATOM 3044 N N . GLU B 1 106 ? -10.328 1.487 -9.945 1 98 106 GLU B N 1
ATOM 3045 C CA . GLU B 1 106 ? -10.453 0.146 -10.508 1 98 106 GLU B CA 1
ATOM 3046 C C . GLU B 1 106 ? -9.844 -0.9 -9.586 1 98 106 GLU B C 1
ATOM 3048 O O . GLU B 1 106 ? -10.289 -2.049 -9.555 1 98 106 GLU B O 1
ATOM 3053 N N . ILE B 1 107 ? -8.75 -0.492 -8.93 1 98.56 107 ILE B N 1
ATOM 3054 C CA . ILE B 1 107 ? -8 -1.479 -8.164 1 98.56 107 ILE B CA 1
ATOM 3055 C C . ILE B 1 107 ? -7.816 -0.986 -6.727 1 98.56 107 ILE B C 1
ATOM 3057 O O . ILE B 1 107 ? -7.352 0.135 -6.504 1 98.56 107 ILE B O 1
ATOM 3061 N N . PHE B 1 108 ? -8.336 -1.77 -5.762 1 98.81 108 PHE B N 1
ATOM 3062 C CA . PHE B 1 108 ? -7.969 -1.658 -4.355 1 98.81 108 PHE B CA 1
ATOM 3063 C C . PHE B 1 108 ? -6.59 -2.25 -4.105 1 98.81 108 PHE B C 1
ATOM 3065 O O . PHE B 1 108 ? -6.254 -3.307 -4.645 1 98.81 108 PHE B O 1
ATOM 3072 N N . GLU B 1 109 ? -5.66 -1.561 -3.295 1 98.88 109 GLU B N 1
ATOM 3073 C CA . GLU B 1 109 ? -4.27 -1.998 -3.281 1 98.88 109 GLU B CA 1
ATOM 3074 C C . GLU B 1 109 ? -3.713 -2.027 -1.861 1 98.88 109 GLU B C 1
ATOM 3076 O O . GLU B 1 109 ? -3.975 -1.12 -1.068 1 98.88 109 GLU B O 1
ATOM 3081 N N . HIS B 1 110 ? -3.035 -3.066 -1.504 1 98.88 110 HIS B N 1
ATOM 3082 C CA . HIS B 1 110 ? -2.234 -3.18 -0.291 1 98.88 110 HIS B CA 1
ATOM 3083 C C . HIS B 1 110 ? -0.749 -3.283 -0.619 1 98.88 110 HIS B C 1
ATOM 3085 O O . HIS B 1 110 ? -0.357 -4.051 -1.502 1 98.88 110 HIS B O 1
ATOM 3091 N N . LYS B 1 111 ? 0.075 -2.467 0.038 1 98.88 111 LYS B N 1
ATOM 3092 C CA . LYS B 1 111 ? 1.513 -2.463 -0.215 1 98.88 111 LYS B CA 1
ATOM 3093 C C . LYS B 1 111 ? 2.301 -2.568 1.087 1 98.88 111 LYS B C 1
ATOM 3095 O O . LYS B 1 111 ? 2.121 -1.753 1.995 1 98.88 111 LYS B O 1
ATOM 3100 N N . ASP B 1 112 ? 3.137 -3.559 1.146 1 98.75 112 ASP B N 1
ATOM 3101 C CA . ASP B 1 112 ? 4.051 -3.758 2.268 1 98.75 112 ASP B CA 1
ATOM 3102 C C . ASP B 1 112 ? 5.41 -4.258 1.785 1 98.75 112 ASP B C 1
ATOM 3104 O O . ASP B 1 112 ? 5.715 -4.191 0.592 1 98.75 112 ASP B O 1
ATOM 3108 N N . ILE B 1 113 ? 6.301 -4.625 2.756 1 98.81 113 ILE B N 1
ATOM 3109 C CA . ILE B 1 113 ? 7.621 -5.102 2.363 1 98.81 113 ILE B CA 1
ATOM 3110 C C . ILE B 1 113 ? 7.512 -6.523 1.817 1 98.81 113 ILE B C 1
ATOM 3112 O O . ILE B 1 113 ? 7.105 -7.441 2.535 1 98.81 113 ILE B O 1
ATOM 3116 N N . ALA B 1 114 ? 7.754 -6.73 0.489 1 98.81 114 ALA B N 1
ATOM 3117 C CA . ALA B 1 114 ? 7.934 -8.023 -0.169 1 98.81 114 ALA B CA 1
ATOM 3118 C C . ALA B 1 114 ? 6.605 -8.75 -0.315 1 98.81 114 ALA B C 1
ATOM 3120 O O . ALA B 1 114 ? 6.574 -9.977 -0.454 1 98.81 114 ALA B O 1
ATOM 3121 N N . ASN B 1 115 ? 5.508 -7.984 -0.158 1 98.75 115 ASN B N 1
ATOM 3122 C CA . ASN B 1 115 ? 4.184 -8.562 -0.352 1 98.75 115 ASN B CA 1
ATOM 3123 C C . ASN B 1 115 ? 3.975 -9.797 0.522 1 98.75 115 ASN B C 1
ATOM 3125 O O . ASN B 1 115 ? 3.441 -10.805 0.061 1 98.75 115 ASN B O 1
ATOM 3129 N N . VAL B 1 116 ? 4.383 -9.719 1.73 1 98.75 116 VAL B N 1
ATOM 3130 C CA . VAL B 1 116 ? 4.234 -10.82 2.672 1 98.75 116 VAL B CA 1
ATOM 3131 C C . VAL B 1 116 ? 2.846 -10.781 3.303 1 98.75 116 VAL B C 1
ATOM 3133 O O . VAL B 1 116 ? 2.402 -9.734 3.777 1 98.75 116 VAL B O 1
ATOM 3136 N N . ILE B 1 117 ? 2.166 -11.914 3.287 1 98.62 117 ILE B N 1
ATOM 3137 C CA . ILE B 1 117 ? 0.888 -12.062 3.977 1 98.62 117 ILE B CA 1
ATOM 3138 C C . ILE B 1 117 ? 0.997 -13.148 5.039 1 98.62 117 ILE B C 1
ATOM 3140 O O . ILE B 1 117 ? 1.369 -14.289 4.738 1 98.62 117 ILE B O 1
ATOM 3144 N N . VAL B 1 118 ? 0.729 -12.758 6.254 1 96.62 118 VAL B N 1
ATOM 3145 C CA . VAL B 1 118 ? 0.665 -13.703 7.367 1 96.62 118 VAL B CA 1
ATOM 3146 C C . VAL B 1 118 ? -0.686 -13.578 8.07 1 96.62 118 VAL B C 1
ATOM 3148 O O . VAL B 1 118 ? -1.224 -12.477 8.211 1 96.62 118 VAL B O 1
ATOM 3151 N N . PRO B 1 119 ? -1.243 -14.688 8.516 1 94.69 119 PRO B N 1
ATOM 3152 C CA . PRO B 1 119 ? -2.609 -14.688 9.039 1 94.69 119 PRO B CA 1
ATOM 3153 C C . PRO B 1 119 ? -2.764 -13.82 10.289 1 94.69 119 PRO B C 1
ATOM 3155 O O . PRO B 1 119 ? -3.869 -13.359 10.594 1 94.69 119 PRO B O 1
ATOM 3158 N N . THR B 1 120 ? -1.73 -13.531 11.016 1 94.5 120 THR B N 1
ATOM 3159 C CA . THR B 1 120 ? -1.848 -12.82 12.289 1 94.5 120 THR B CA 1
ATOM 3160 C C . THR B 1 120 ? -1.556 -11.336 12.109 1 94.5 120 THR B C 1
ATOM 3162 O O . THR B 1 120 ? -1.557 -10.57 13.078 1 94.5 120 THR B O 1
ATOM 3165 N N . ASP B 1 121 ? -1.229 -10.914 10.906 1 97.44 121 ASP B N 1
ATOM 3166 C CA . ASP B 1 121 ? -1.045 -9.5 10.617 1 97.44 121 ASP B CA 1
ATOM 3167 C C . ASP B 1 121 ? -2.389 -8.789 10.461 1 97.44 121 ASP B C 1
ATOM 3169 O O . ASP B 1 121 ? -2.992 -8.828 9.383 1 97.44 121 ASP B O 1
ATOM 3173 N N . ILE B 1 122 ? -2.828 -8.039 11.398 1 97.38 122 ILE B N 1
ATOM 3174 C CA . ILE B 1 122 ? -4.137 -7.395 11.414 1 97.38 122 ILE B CA 1
ATOM 3175 C C . ILE B 1 122 ? -4.211 -6.348 10.305 1 97.38 122 ILE B C 1
ATOM 3177 O O . ILE B 1 122 ? -5.266 -6.145 9.703 1 97.38 122 ILE B O 1
ATOM 3181 N N . ASN B 1 123 ? -3.105 -5.742 9.953 1 98.56 123 ASN B N 1
ATOM 3182 C CA . ASN B 1 123 ? -3.033 -4.734 8.906 1 98.56 123 ASN B CA 1
ATOM 3183 C C . ASN B 1 123 ? -3.498 -5.285 7.562 1 98.56 123 ASN B C 1
ATOM 3185 O O . ASN B 1 123 ? -4.547 -4.891 7.051 1 98.56 123 ASN B O 1
ATOM 3189 N N . SER B 1 124 ? -2.855 -6.309 7.047 1 98.69 124 SER B N 1
ATOM 3190 C CA . SER B 1 124 ? -3.23 -6.898 5.766 1 98.69 124 SER B CA 1
ATOM 3191 C C . SER B 1 124 ? -4.59 -7.586 5.852 1 98.69 124 SER B C 1
ATOM 3193 O O . SER B 1 124 ? -5.352 -7.59 4.879 1 98.69 124 SER B O 1
ATOM 3195 N N . GLN B 1 125 ? -4.945 -8.148 7.031 1 98.25 125 GLN B N 1
ATOM 3196 C CA . GLN B 1 125 ? -6.234 -8.812 7.188 1 98.25 125 GLN B CA 1
ATOM 3197 C C . GLN B 1 125 ? -7.387 -7.816 7.062 1 98.25 125 GLN B C 1
ATOM 3199 O O . GLN B 1 125 ? -8.43 -8.141 6.496 1 98.25 125 GLN B O 1
ATOM 3204 N N . ALA B 1 126 ? -7.188 -6.672 7.645 1 98.56 126 ALA B N 1
ATOM 3205 C CA . ALA B 1 126 ? -8.211 -5.637 7.535 1 98.56 126 ALA B CA 1
ATOM 3206 C C . ALA B 1 126 ? -8.445 -5.246 6.082 1 98.56 126 ALA B C 1
ATOM 3208 O O . ALA B 1 126 ? -9.594 -5.074 5.656 1 98.56 126 ALA B O 1
ATOM 3209 N N . VAL B 1 127 ? -7.379 -5.125 5.332 1 98.81 127 VAL B N 1
ATOM 3210 C CA . VAL B 1 127 ? -7.465 -4.77 3.92 1 98.81 127 VAL B CA 1
ATOM 3211 C C . VAL B 1 127 ? -8.219 -5.855 3.158 1 98.81 127 VAL B C 1
ATOM 3213 O O . VAL B 1 127 ? -9.148 -5.559 2.402 1 98.81 127 VAL B O 1
ATOM 3216 N N . ILE B 1 128 ? -7.852 -7.074 3.395 1 98.81 128 ILE B N 1
ATOM 3217 C CA . ILE B 1 128 ? -8.422 -8.203 2.662 1 98.81 128 ILE B CA 1
ATOM 3218 C C . ILE B 1 128 ? -9.891 -8.375 3.035 1 98.81 128 ILE B C 1
ATOM 3220 O O . ILE B 1 128 ? -10.742 -8.578 2.164 1 98.81 128 ILE B O 1
ATOM 3224 N N . GLN B 1 129 ? -10.234 -8.242 4.285 1 98.31 129 GLN B N 1
ATOM 3225 C CA . GLN B 1 129 ? -11.625 -8.344 4.723 1 98.31 129 GLN B CA 1
ATOM 3226 C C . GLN B 1 129 ? -12.484 -7.281 4.043 1 98.31 129 GLN B C 1
ATOM 3228 O O . GLN B 1 129 ? -13.547 -7.594 3.504 1 98.31 129 GLN B O 1
ATOM 3233 N N . TYR B 1 130 ? -12.008 -6.07 4.105 1 98.62 130 TYR B N 1
ATOM 3234 C CA . TYR B 1 130 ? -12.781 -4.988 3.514 1 98.62 130 TYR B CA 1
ATOM 3235 C C . TYR B 1 130 ? -12.984 -5.211 2.02 1 98.62 130 TYR B C 1
ATOM 3237 O O . TYR B 1 130 ? -14.078 -5.016 1.496 1 98.62 130 TYR B O 1
ATOM 3245 N N . ALA B 1 131 ? -11.922 -5.586 1.344 1 98.69 131 ALA B N 1
ATOM 3246 C CA . ALA B 1 131 ? -11.969 -5.809 -0.099 1 98.69 131 ALA B CA 1
ATOM 3247 C C . ALA B 1 131 ? -12.992 -6.883 -0.455 1 98.69 131 ALA B C 1
ATOM 3249 O O . ALA B 1 131 ? -13.781 -6.719 -1.39 1 98.69 131 ALA B O 1
ATOM 3250 N N . VAL B 1 132 ? -13.016 -7.949 0.3 1 98.44 132 VAL B N 1
ATOM 3251 C CA . VAL B 1 132 ? -13.82 -9.117 -0.051 1 98.44 132 VAL B CA 1
ATOM 3252 C C . VAL B 1 132 ? -15.25 -8.93 0.446 1 98.44 132 VAL B C 1
ATOM 3254 O O . VAL B 1 132 ? -16.203 -9.125 -0.307 1 98.44 132 VAL B O 1
ATOM 3257 N N . GLU B 1 133 ? -15.445 -8.438 1.639 1 97 133 GLU B N 1
ATOM 3258 C CA . GLU B 1 133 ? -16.766 -8.438 2.26 1 97 133 GLU B CA 1
ATOM 3259 C C . GLU B 1 133 ? -17.5 -7.133 1.982 1 97 133 GLU B C 1
ATOM 3261 O O . GLU B 1 133 ? -18.734 -7.117 1.896 1 97 133 GLU B O 1
ATOM 3266 N N . ASN B 1 134 ? -16.781 -6.059 1.843 1 95.88 134 ASN B N 1
ATOM 3267 C CA . ASN B 1 134 ? -17.438 -4.766 1.698 1 95.88 134 ASN B CA 1
ATOM 3268 C C . ASN B 1 134 ? -17.422 -4.289 0.249 1 95.88 134 ASN B C 1
ATOM 3270 O O . ASN B 1 134 ? -18.453 -3.838 -0.271 1 95.88 134 ASN B O 1
ATOM 3274 N N . LEU B 1 135 ? -16.281 -4.43 -0.401 1 97.12 135 LEU B N 1
ATOM 3275 C CA . LEU B 1 135 ? -16.172 -3.941 -1.771 1 97.12 135 LEU B CA 1
ATOM 3276 C C . LEU B 1 135 ? -16.562 -5.027 -2.77 1 97.12 135 LEU B C 1
ATOM 3278 O O . LEU B 1 135 ? -16.828 -4.734 -3.936 1 97.12 135 LEU B O 1
ATOM 3282 N N . LYS B 1 136 ? -16.516 -6.316 -2.342 1 97.38 136 LYS B N 1
ATOM 3283 C CA . LYS B 1 136 ? -16.906 -7.465 -3.152 1 97.38 136 LYS B CA 1
ATOM 3284 C C . LYS B 1 136 ? -16.078 -7.551 -4.426 1 97.38 136 LYS B C 1
ATOM 3286 O O . LYS B 1 136 ? -16.609 -7.719 -5.52 1 97.38 136 LYS B O 1
ATOM 3291 N N . VAL B 1 137 ? -14.781 -7.395 -4.281 1 98.38 137 VAL B N 1
ATOM 3292 C CA . VAL B 1 137 ? -13.883 -7.547 -5.422 1 98.38 137 VAL B CA 1
ATOM 3293 C C . VAL B 1 137 ? -14.047 -8.945 -6.02 1 98.38 137 VAL B C 1
ATOM 3295 O O . VAL B 1 137 ? -14.453 -9.883 -5.328 1 98.38 137 VAL B O 1
ATOM 3298 N N . LYS B 1 138 ? -13.594 -9.047 -7.25 1 98.19 138 LYS B N 1
ATOM 3299 C CA . LYS B 1 138 ? -13.781 -10.305 -7.965 1 98.19 138 LYS B CA 1
ATOM 3300 C C . LYS B 1 138 ? -12.461 -11.055 -8.094 1 98.19 138 LYS B C 1
ATOM 3302 O O . LYS B 1 138 ? -12.445 -12.266 -8.352 1 98.19 138 LYS B O 1
ATOM 3307 N N . LYS B 1 139 ? -11.375 -10.297 -7.91 1 98.5 139 LYS B N 1
ATOM 3308 C CA . LYS B 1 139 ? -10.047 -10.875 -8.023 1 98.5 139 LYS B CA 1
ATOM 3309 C C . LYS B 1 139 ? -9.117 -10.344 -6.926 1 98.5 139 LYS B C 1
ATOM 3311 O O . LYS B 1 139 ? -9.227 -9.188 -6.527 1 98.5 139 LYS B O 1
ATOM 3316 N N . ILE B 1 140 ? -8.312 -11.242 -6.48 1 98.81 140 ILE B N 1
ATOM 3317 C CA . ILE B 1 140 ? -7.148 -10.852 -5.695 1 98.81 140 ILE B CA 1
ATOM 3318 C C . ILE B 1 140 ? -5.875 -11.281 -6.414 1 98.81 140 ILE B C 1
ATOM 3320 O O . ILE B 1 140 ? -5.727 -12.453 -6.777 1 98.81 140 ILE B O 1
ATOM 3324 N N . ILE B 1 141 ? -5.02 -10.344 -6.652 1 98.94 141 ILE B N 1
ATOM 3325 C CA . ILE B 1 141 ? -3.762 -10.641 -7.324 1 98.94 141 ILE B CA 1
ATOM 3326 C C . ILE B 1 141 ? -2.592 -10.289 -6.41 1 98.94 141 ILE B C 1
ATOM 3328 O O . ILE B 1 141 ? -2.441 -9.141 -5.996 1 98.94 141 ILE B O 1
ATOM 3332 N N . VAL B 1 142 ? -1.768 -11.25 -6.074 1 98.94 142 VAL B N 1
ATOM 3333 C CA . VAL B 1 142 ? -0.509 -11 -5.379 1 98.94 142 VAL B CA 1
ATOM 3334 C C . VAL B 1 142 ? 0.623 -10.852 -6.395 1 98.94 142 VAL B C 1
ATOM 3336 O O . VAL B 1 142 ? 0.846 -11.742 -7.219 1 98.94 142 VAL B O 1
ATOM 3339 N N . VAL B 1 143 ? 1.34 -9.758 -6.316 1 98.94 143 VAL B N 1
ATOM 3340 C CA . VAL B 1 143 ? 2.375 -9.477 -7.309 1 98.94 143 VAL B CA 1
ATOM 3341 C C . VAL B 1 143 ? 3.732 -9.359 -6.617 1 98.94 143 VAL B C 1
ATOM 3343 O O . VAL B 1 143 ? 3.979 -8.406 -5.875 1 98.94 143 VAL B O 1
ATOM 3346 N N . GLY B 1 144 ? 4.617 -10.383 -6.836 1 98.88 144 GLY B N 1
ATOM 3347 C CA . GLY B 1 144 ? 6.023 -10.219 -6.504 1 98.88 144 GLY B CA 1
ATOM 3348 C C . GLY B 1 144 ? 6.797 -9.445 -7.555 1 98.88 144 GLY B C 1
ATOM 3349 O O . GLY B 1 144 ? 6.238 -9.055 -8.586 1 98.88 144 GLY B O 1
ATOM 3350 N N . HIS B 1 145 ? 8.055 -9.211 -7.309 1 98.88 145 HIS B N 1
ATOM 3351 C CA . HIS B 1 145 ? 8.812 -8.5 -8.328 1 98.88 145 HIS B CA 1
ATOM 3352 C C . HIS B 1 145 ? 10.297 -8.852 -8.25 1 98.88 145 HIS B C 1
ATOM 3354 O O . HIS B 1 145 ? 10.789 -9.242 -7.195 1 98.88 145 HIS B O 1
ATOM 3360 N N . THR B 1 146 ? 10.961 -8.727 -9.336 1 98.44 146 THR B N 1
ATOM 3361 C CA . THR B 1 146 ? 12.406 -8.922 -9.375 1 98.44 146 THR B CA 1
ATOM 3362 C C . THR B 1 146 ? 13.117 -7.762 -8.688 1 98.44 146 THR B C 1
ATOM 3364 O O . THR B 1 146 ? 12.602 -6.648 -8.633 1 98.44 146 THR B O 1
ATOM 3367 N N . GLY B 1 147 ? 14.297 -8.055 -8.141 1 96.88 147 GLY B N 1
ATOM 3368 C CA . GLY B 1 147 ? 15.078 -7.02 -7.48 1 96.88 147 GLY B CA 1
ATOM 3369 C C . GLY B 1 147 ? 14.445 -6.523 -6.195 1 96.88 147 GLY B C 1
ATOM 3370 O O . GLY B 1 147 ? 14.641 -5.367 -5.809 1 96.88 147 GLY B O 1
ATOM 3371 N N . CYS B 1 148 ? 13.695 -7.332 -5.57 1 98.12 148 CYS B N 1
ATOM 3372 C CA . CYS B 1 148 ? 13.039 -6.953 -4.324 1 98.12 148 CYS B CA 1
ATOM 3373 C C . CYS B 1 148 ? 14.039 -6.887 -3.178 1 98.12 148 CYS B C 1
ATOM 3375 O O . CYS B 1 148 ? 14.664 -7.895 -2.83 1 98.12 148 CYS B O 1
ATOM 3377 N N . GLY B 1 149 ? 14.156 -5.746 -2.531 1 96.75 149 GLY B N 1
ATOM 3378 C CA . GLY B 1 149 ? 15.078 -5.586 -1.418 1 96.75 149 GLY B CA 1
ATOM 3379 C C . GLY B 1 149 ? 14.781 -6.523 -0.261 1 96.75 149 GLY B C 1
ATOM 3380 O O . GLY B 1 149 ? 15.703 -7.039 0.376 1 96.75 149 GLY B O 1
ATOM 3381 N N . GLY B 1 150 ? 13.5 -6.723 0.073 1 97.62 150 GLY B N 1
ATOM 3382 C CA . GLY B 1 150 ? 13.125 -7.648 1.13 1 97.62 150 GLY B CA 1
ATOM 3383 C C 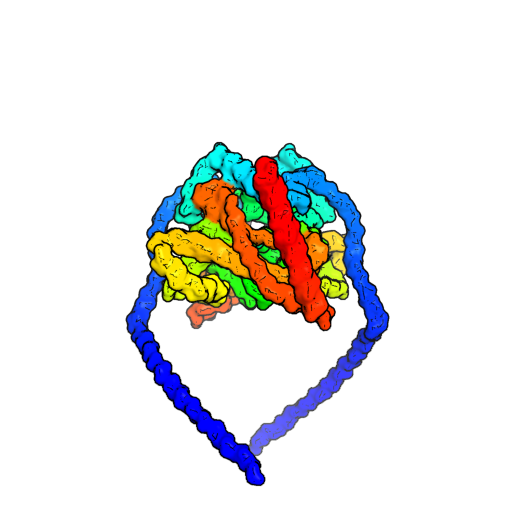. GLY B 1 150 ? 13.562 -9.078 0.855 1 97.62 150 GLY B C 1
ATOM 3384 O O . GLY B 1 150 ? 14.086 -9.75 1.742 1 97.62 150 GLY B O 1
ATOM 3385 N N . VAL B 1 151 ? 13.367 -9.539 -0.354 1 97.81 151 VAL B N 1
ATOM 3386 C CA . VAL B 1 151 ? 13.766 -10.883 -0.751 1 97.81 151 VAL B CA 1
ATOM 3387 C C . VAL B 1 151 ? 15.289 -11 -0.716 1 97.81 151 VAL B C 1
ATOM 3389 O O . VAL B 1 151 ? 15.828 -11.992 -0.226 1 97.81 151 VAL B O 1
ATOM 3392 N N . ASN B 1 152 ? 15.961 -9.953 -1.268 1 95.69 152 ASN B N 1
ATOM 3393 C CA . ASN B 1 152 ? 17.422 -9.945 -1.222 1 95.69 152 ASN B CA 1
ATOM 3394 C C . ASN B 1 152 ? 17.938 -10.039 0.212 1 95.69 152 ASN B C 1
ATOM 3396 O O . ASN B 1 152 ? 18.875 -10.789 0.491 1 95.69 152 ASN B O 1
ATOM 3400 N N . ALA B 1 153 ? 17.297 -9.305 1.066 1 95.56 153 ALA B N 1
ATOM 3401 C CA . ALA B 1 153 ? 17.688 -9.352 2.473 1 95.56 153 ALA B CA 1
ATOM 3402 C C . ALA B 1 153 ? 17.484 -10.75 3.047 1 95.56 153 ALA B C 1
ATOM 3404 O O . ALA B 1 153 ? 18.312 -11.234 3.836 1 95.56 153 ALA B O 1
ATOM 3405 N N . ALA B 1 154 ? 16.438 -11.383 2.668 1 95.38 154 ALA B N 1
ATOM 3406 C CA . ALA B 1 154 ? 16.125 -12.719 3.162 1 95.38 154 ALA B CA 1
ATOM 3407 C C . ALA B 1 154 ? 17.125 -13.742 2.639 1 95.38 154 ALA B C 1
ATOM 3409 O O . ALA B 1 154 ? 17.25 -14.836 3.203 1 95.38 154 ALA B O 1
ATOM 3410 N N . MET B 1 155 ? 17.781 -13.445 1.559 1 92.38 155 MET B N 1
ATOM 3411 C CA . MET B 1 155 ? 18.766 -14.344 0.969 1 92.38 155 MET B CA 1
ATOM 3412 C C . MET B 1 155 ? 20.125 -14.211 1.667 1 92.38 155 MET B C 1
ATOM 3414 O O . MET B 1 155 ? 20.984 -15.078 1.543 1 92.38 155 MET B O 1
ATOM 3418 N N . GLU B 1 156 ? 20.219 -13.141 2.369 1 89.88 156 GLU B N 1
ATOM 3419 C CA . GLU B 1 156 ? 21.5 -12.883 3.043 1 89.88 156 GLU B CA 1
ATOM 3420 C C . GLU B 1 156 ? 21.516 -13.492 4.441 1 89.88 156 GLU B C 1
ATOM 3422 O O . GLU B 1 156 ? 20.469 -13.859 4.98 1 89.88 156 GLU B O 1
ATOM 3427 N N . SER B 1 157 ? 22.703 -13.625 5 1 87.06 157 SER B N 1
ATOM 3428 C CA . SER B 1 157 ? 22.875 -14.195 6.328 1 87.06 157 SER B CA 1
ATOM 3429 C C . SER B 1 157 ? 23.203 -13.125 7.359 1 87.06 157 SER B C 1
ATOM 3431 O O . SER B 1 157 ? 23.484 -13.43 8.516 1 87.06 157 SER B O 1
ATOM 3433 N N . THR B 1 158 ? 23.141 -11.93 6.961 1 88.25 158 THR B N 1
ATOM 3434 C CA . THR B 1 158 ? 23.406 -10.812 7.863 1 88.25 158 THR B CA 1
ATOM 3435 C C . THR B 1 158 ? 22.094 -10.148 8.289 1 88.25 158 THR B C 1
ATOM 3437 O O . THR B 1 158 ? 21.219 -9.891 7.457 1 88.25 158 THR B O 1
ATOM 3440 N N . PRO B 1 159 ? 22.016 -9.93 9.555 1 89.62 159 PRO B N 1
ATOM 3441 C CA . PRO B 1 159 ? 20.797 -9.258 10 1 89.62 159 PRO B CA 1
ATOM 3442 C C . PRO B 1 159 ? 20.656 -7.844 9.438 1 89.62 159 PRO B C 1
ATOM 3444 O O . PRO B 1 159 ? 21.656 -7.137 9.289 1 89.62 159 PRO B O 1
ATOM 3447 N N . VAL B 1 160 ? 19.484 -7.473 9.07 1 88.94 160 VAL B N 1
ATOM 3448 C CA . VAL B 1 160 ? 19.172 -6.098 8.688 1 88.94 160 VAL B CA 1
ATOM 3449 C C . VAL B 1 160 ? 18.953 -5.246 9.93 1 88.94 160 VAL B C 1
ATOM 3451 O O . VAL B 1 160 ? 19.281 -4.055 9.938 1 88.94 160 VAL B O 1
ATOM 3454 N N . GLY B 1 161 ? 18.5 -5.918 11 1 90.25 161 GLY B N 1
ATOM 3455 C CA . GLY B 1 161 ? 18.219 -5.227 12.242 1 90.25 161 GLY B CA 1
ATOM 3456 C C . GLY B 1 161 ? 16.781 -4.742 12.344 1 90.25 161 GLY B C 1
ATOM 3457 O O . GLY B 1 161 ? 16.062 -4.695 11.344 1 90.25 161 GLY B O 1
ATOM 3458 N N . GLY B 1 162 ? 16.328 -4.512 13.586 1 91.81 162 GLY B N 1
ATOM 3459 C CA . GLY B 1 162 ? 15.008 -3.945 13.828 1 91.81 162 GLY B CA 1
ATOM 3460 C C . GLY B 1 162 ? 13.875 -4.902 13.508 1 91.81 162 GLY B C 1
ATOM 3461 O O . GLY B 1 162 ? 14.039 -6.121 13.602 1 91.81 162 GLY B O 1
ATOM 3462 N N . VAL B 1 163 ? 12.727 -4.359 13.125 1 95.06 163 VAL B N 1
ATOM 3463 C CA . VAL B 1 163 ? 11.523 -5.16 12.945 1 95.06 163 VAL B CA 1
ATOM 3464 C C . VAL B 1 163 ? 11.57 -5.867 11.594 1 95.06 163 VAL B C 1
ATOM 3466 O O . VAL B 1 163 ? 10.852 -6.844 11.367 1 95.06 163 VAL B O 1
ATOM 3469 N N . LEU B 1 164 ? 12.445 -5.477 10.703 1 95.62 164 LEU B N 1
ATOM 3470 C CA . LEU B 1 164 ? 12.531 -6.047 9.367 1 95.62 164 LEU B CA 1
ATOM 3471 C C . LEU B 1 164 ? 12.922 -7.52 9.43 1 95.62 164 LEU B C 1
ATOM 3473 O O . LEU B 1 164 ? 12.438 -8.328 8.633 1 95.62 164 LEU B O 1
ATOM 3477 N N . ASP B 1 165 ? 13.812 -7.824 10.328 1 94.62 165 ASP B N 1
ATOM 3478 C CA . ASP B 1 165 ? 14.234 -9.219 10.438 1 94.62 165 ASP B CA 1
ATOM 3479 C C . ASP B 1 165 ? 13.078 -10.117 10.867 1 94.62 165 ASP B C 1
ATOM 3481 O O . ASP B 1 165 ? 12.984 -11.266 10.43 1 94.62 165 ASP B O 1
ATOM 3485 N N . LEU B 1 166 ? 12.234 -9.594 11.742 1 94.81 166 LEU B N 1
ATOM 3486 C CA . LEU B 1 166 ? 11.047 -10.344 12.148 1 94.81 166 LEU B CA 1
ATOM 3487 C C . LEU B 1 166 ? 10.047 -10.445 11 1 94.81 166 LEU B C 1
ATOM 3489 O O . LEU B 1 166 ? 9.477 -11.508 10.766 1 94.81 166 LEU B O 1
ATOM 3493 N N . TRP B 1 167 ? 9.836 -9.352 10.305 1 97.75 167 TRP B N 1
ATOM 3494 C CA . TRP B 1 167 ? 8.859 -9.273 9.219 1 97.75 167 TRP B CA 1
ATOM 3495 C C . TRP B 1 167 ? 9.211 -10.25 8.102 1 97.75 167 TRP B C 1
ATOM 3497 O O . TRP B 1 167 ? 8.32 -10.859 7.504 1 97.75 167 TRP B O 1
ATOM 3507 N N . LEU B 1 168 ? 10.5 -10.438 7.832 1 97.62 168 LEU B N 1
ATOM 3508 C CA . LEU B 1 168 ? 10.953 -11.188 6.664 1 97.62 168 LEU B CA 1
ATOM 3509 C C . LEU B 1 168 ? 11.148 -12.656 7.012 1 97.62 168 LEU B C 1
ATOM 3511 O O . LEU B 1 168 ? 11.547 -13.453 6.156 1 97.62 168 LEU B O 1
ATOM 3515 N N . ASN B 1 169 ? 10.812 -13.07 8.219 1 96.5 169 ASN B N 1
ATOM 3516 C CA . ASN B 1 169 ? 11 -14.453 8.656 1 96.5 169 ASN B CA 1
ATOM 3517 C C . ASN B 1 169 ? 10.25 -15.43 7.762 1 96.5 169 ASN B C 1
ATOM 3519 O O . ASN B 1 169 ? 10.766 -16.5 7.43 1 96.5 169 ASN B O 1
ATOM 3523 N N . PRO B 1 170 ? 9.016 -15.141 7.355 1 97.44 170 PRO B N 1
ATOM 3524 C CA . PRO B 1 170 ? 8.32 -16.078 6.461 1 97.44 170 PRO B CA 1
ATOM 3525 C C . PRO B 1 170 ? 9.07 -16.297 5.148 1 97.44 170 PRO B C 1
ATOM 3527 O O . PRO B 1 170 ? 9.047 -17.391 4.598 1 97.44 170 PRO B O 1
ATOM 3530 N N . VAL B 1 171 ? 9.688 -15.266 4.602 1 97.94 171 VAL B N 1
ATOM 3531 C CA . VAL B 1 171 ? 10.445 -15.391 3.361 1 97.94 171 VAL B CA 1
ATOM 3532 C C . VAL B 1 171 ? 11.695 -16.234 3.598 1 97.94 171 VAL B C 1
ATOM 3534 O O . VAL B 1 171 ? 12.047 -17.078 2.771 1 97.94 171 VAL B O 1
ATOM 3537 N N . ARG B 1 172 ? 12.367 -16.031 4.703 1 96.38 172 ARG B N 1
ATOM 3538 C CA . ARG B 1 172 ? 13.523 -16.828 5.066 1 96.38 172 ARG B CA 1
ATOM 3539 C C . ARG B 1 172 ? 13.141 -18.297 5.25 1 96.38 172 ARG B C 1
ATOM 3541 O O . ARG B 1 172 ? 13.875 -19.203 4.84 1 96.38 172 ARG B O 1
ATOM 3548 N N . SER B 1 173 ? 12.008 -18.516 5.902 1 96.5 173 SER B N 1
ATOM 3549 C CA . SER B 1 173 ? 11.516 -19.875 6.094 1 96.5 173 SER B CA 1
ATOM 3550 C C . SER B 1 173 ? 11.266 -20.562 4.754 1 96.5 173 SER B C 1
ATOM 3552 O O . SER B 1 173 ? 11.508 -21.766 4.613 1 96.5 173 SER B O 1
ATOM 3554 N N . LEU B 1 174 ? 10.75 -19.812 3.842 1 96.12 174 LEU B N 1
ATOM 3555 C CA . LEU B 1 174 ? 10.523 -20.328 2.498 1 96.12 174 LEU B CA 1
ATOM 3556 C C . LEU B 1 174 ? 11.844 -20.734 1.845 1 96.12 174 LEU B C 1
ATOM 3558 O O . LEU B 1 174 ? 11.922 -21.781 1.195 1 96.12 174 LEU B O 1
ATOM 3562 N N . ARG B 1 175 ? 12.844 -19.906 1.983 1 94.5 175 ARG B N 1
ATOM 3563 C CA . ARG B 1 175 ? 14.18 -20.219 1.493 1 94.5 175 ARG B CA 1
ATOM 3564 C C . ARG B 1 175 ? 14.68 -21.531 2.076 1 94.5 175 ARG B C 1
ATOM 3566 O O . ARG B 1 175 ? 15.203 -22.391 1.35 1 94.5 175 ARG B O 1
ATOM 3573 N N . VAL B 1 176 ? 14.508 -21.719 3.367 1 93.69 176 VAL B N 1
ATOM 3574 C CA . VAL B 1 176 ? 14.953 -22.906 4.07 1 93.69 176 VAL B CA 1
ATOM 3575 C C . VAL B 1 176 ? 14.227 -24.141 3.525 1 93.69 176 VAL B C 1
ATOM 3577 O O . VAL B 1 176 ? 14.836 -25.172 3.283 1 93.69 176 VAL B O 1
ATOM 3580 N N . SER B 1 177 ? 12.945 -24.016 3.316 1 95.06 177 SER B N 1
ATOM 3581 C CA . SER B 1 177 ? 12.125 -25.125 2.848 1 95.06 177 SER B CA 1
ATOM 3582 C C . SER B 1 177 ? 12.523 -25.547 1.44 1 95.06 177 SER B C 1
ATOM 3584 O O . SER B 1 177 ? 12.266 -26.688 1.033 1 95.06 177 SER B O 1
ATOM 3586 N N . HIS B 1 178 ? 13.148 -24.641 0.655 1 94 178 HIS B N 1
ATOM 3587 C CA . HIS B 1 178 ? 13.562 -24.938 -0.71 1 94 178 HIS B CA 1
ATOM 3588 C C . HIS B 1 178 ? 15.086 -24.922 -0.84 1 94 178 HIS B C 1
ATOM 3590 O O . HIS B 1 178 ? 15.609 -24.656 -1.921 1 94 178 HIS B O 1
ATOM 3596 N N . PHE B 1 179 ? 15.781 -25.094 0.189 1 90.62 179 PHE B N 1
ATOM 3597 C CA . PHE B 1 179 ? 17.219 -24.891 0.313 1 90.62 179 PHE B CA 1
ATOM 3598 C C . PHE B 1 179 ? 17.969 -25.656 -0.771 1 90.62 179 PHE B C 1
ATOM 3600 O O . PHE B 1 179 ? 18.844 -25.094 -1.44 1 90.62 179 PHE B O 1
ATOM 3607 N N . ASP B 1 180 ? 17.656 -26.938 -1.015 1 91.56 180 ASP B N 1
ATOM 3608 C CA . ASP B 1 180 ? 18.359 -27.781 -1.969 1 91.56 180 ASP B CA 1
ATOM 3609 C C . ASP B 1 180 ? 18.141 -27.297 -3.4 1 91.56 180 ASP B C 1
ATOM 3611 O O . ASP B 1 180 ? 19.031 -27.406 -4.242 1 91.56 180 ASP B O 1
ATOM 3615 N N . ASP B 1 181 ? 16.906 -26.812 -3.633 1 90.94 181 ASP B N 1
ATOM 3616 C CA . ASP B 1 181 ? 16.609 -26.281 -4.957 1 90.94 181 ASP B CA 1
ATOM 3617 C C . ASP B 1 181 ? 17.438 -25.031 -5.25 1 90.94 181 ASP B C 1
ATOM 3619 O O . ASP B 1 181 ? 17.891 -24.844 -6.379 1 90.94 181 ASP B O 1
ATOM 3623 N N . PHE B 1 182 ? 17.625 -24.25 -4.258 1 90.06 182 PHE B N 1
ATOM 3624 C CA . PHE B 1 182 ? 18.344 -23 -4.434 1 90.06 182 PHE B CA 1
ATOM 3625 C C . PHE B 1 182 ? 19.828 -23.25 -4.648 1 90.06 182 PHE B C 1
ATOM 3627 O O . PHE B 1 182 ? 20.5 -22.484 -5.352 1 90.06 182 PHE B O 1
ATOM 3634 N N . LYS B 1 183 ? 20.359 -24.266 -4.168 1 88.06 183 LYS B N 1
ATOM 3635 C CA . LYS B 1 183 ? 21.766 -24.625 -4.328 1 88.06 183 LYS B CA 1
ATOM 3636 C C . LYS B 1 183 ? 22.094 -24.922 -5.785 1 88.06 183 LYS B C 1
ATOM 3638 O O . LYS B 1 183 ? 23.234 -24.734 -6.223 1 88.06 183 LYS B O 1
ATOM 3643 N N . LYS B 1 184 ? 21.109 -25.328 -6.469 1 92.31 184 LYS B N 1
ATOM 3644 C CA . LYS B 1 184 ? 21.297 -25.719 -7.867 1 92.31 184 LYS B CA 1
ATOM 3645 C C . LYS B 1 184 ? 21.359 -24.484 -8.773 1 92.31 184 LYS B C 1
ATOM 3647 O O . LYS B 1 184 ? 21.781 -24.594 -9.93 1 92.31 184 LYS B O 1
ATOM 3652 N N . ILE B 1 185 ? 20.875 -23.391 -8.234 1 92.88 185 ILE B N 1
ATOM 3653 C CA . ILE B 1 185 ? 20.859 -22.156 -9.008 1 92.88 185 ILE B CA 1
ATOM 3654 C C . ILE B 1 185 ? 22.141 -21.359 -8.75 1 92.88 185 ILE B C 1
ATOM 3656 O O . ILE B 1 185 ? 22.406 -20.938 -7.625 1 92.88 185 ILE B O 1
ATOM 3660 N N . LYS B 1 186 ? 22.938 -21.109 -9.75 1 90.38 186 LYS B N 1
ATOM 3661 C CA . LYS B 1 186 ? 24.266 -20.531 -9.586 1 90.38 186 LYS B CA 1
ATOM 3662 C C . LYS B 1 186 ? 24.188 -19 -9.445 1 90.38 186 LYS B C 1
ATOM 3664 O O . LYS B 1 186 ? 24.875 -18.422 -8.594 1 90.38 186 LYS B O 1
ATOM 3669 N N . SER B 1 187 ? 23.344 -18.391 -10.219 1 93.69 187 SER B N 1
ATOM 3670 C CA . SER B 1 187 ? 23.266 -16.922 -10.227 1 93.69 187 SER B CA 1
ATOM 3671 C C . SER B 1 187 ? 22.484 -16.406 -9.016 1 93.69 187 SER B C 1
ATOM 3673 O O . SER B 1 187 ? 21.375 -16.859 -8.75 1 93.69 187 SER B O 1
ATOM 3675 N N . LYS B 1 188 ? 23.141 -15.469 -8.312 1 91.06 188 LYS B N 1
ATOM 3676 C CA . LYS B 1 188 ? 22.484 -14.852 -7.164 1 91.06 188 LYS B CA 1
ATOM 3677 C C . LYS B 1 188 ? 21.172 -14.18 -7.578 1 91.06 188 LYS B C 1
ATOM 3679 O O . LYS B 1 188 ? 20.172 -14.281 -6.871 1 91.06 188 LYS B O 1
ATOM 3684 N N . ASP B 1 189 ? 21.188 -13.539 -8.672 1 92.69 189 ASP B N 1
ATOM 3685 C CA . ASP B 1 189 ? 20 -12.852 -9.18 1 92.69 189 ASP B CA 1
ATOM 3686 C C . ASP B 1 189 ? 18.891 -13.844 -9.516 1 92.69 189 ASP B C 1
ATOM 3688 O O . ASP B 1 189 ? 17.703 -13.578 -9.266 1 92.69 189 ASP B O 1
ATOM 3692 N N . ASP B 1 190 ? 19.281 -14.953 -10.062 1 95.81 190 ASP B N 1
ATOM 3693 C CA . ASP B 1 190 ? 18.297 -15.984 -10.398 1 95.81 190 ASP B CA 1
ATOM 3694 C C . ASP B 1 190 ? 17.703 -16.594 -9.141 1 95.81 190 ASP B C 1
ATOM 3696 O O . ASP B 1 190 ? 16.516 -16.953 -9.117 1 95.81 190 ASP B O 1
ATOM 3700 N N . ARG B 1 191 ? 18.531 -16.766 -8.141 1 95.81 191 ARG B N 1
ATOM 3701 C CA . ARG B 1 191 ? 18.031 -17.266 -6.867 1 95.81 191 ARG B CA 1
ATOM 3702 C C . ARG B 1 191 ? 17.016 -16.297 -6.262 1 95.81 191 ARG B C 1
ATOM 3704 O O . ARG B 1 191 ? 15.961 -16.703 -5.781 1 95.81 191 ARG B O 1
ATOM 3711 N N . ALA B 1 192 ? 17.359 -15.031 -6.309 1 96.44 192 ALA B N 1
ATOM 3712 C CA . ALA B 1 192 ? 16.469 -14.008 -5.77 1 96.44 192 ALA B CA 1
ATOM 3713 C C . ALA B 1 192 ? 15.156 -13.953 -6.551 1 96.44 192 ALA B C 1
ATOM 3715 O O . ALA B 1 192 ? 14.078 -13.805 -5.961 1 96.44 192 ALA B O 1
ATOM 3716 N N . ARG B 1 193 ? 15.273 -14.062 -7.848 1 97.31 193 ARG B N 1
ATOM 3717 C CA . ARG B 1 193 ? 14.078 -14.094 -8.688 1 97.31 193 ARG B CA 1
ATOM 3718 C C . ARG B 1 193 ? 13.18 -15.266 -8.312 1 97.31 193 ARG B C 1
ATOM 3720 O O . ARG B 1 193 ? 11.969 -15.102 -8.141 1 97.31 193 ARG B O 1
ATOM 3727 N N . HIS B 1 194 ? 13.766 -16.375 -8.211 1 97.62 194 HIS B N 1
ATOM 3728 C CA . HIS B 1 194 ? 13 -17.578 -7.883 1 97.62 194 HIS B CA 1
ATOM 3729 C C . HIS B 1 194 ? 12.352 -17.469 -6.508 1 97.62 194 HIS B C 1
ATOM 3731 O O . HIS B 1 194 ? 11.195 -17.875 -6.324 1 97.62 194 HIS B O 1
ATOM 3737 N N . LEU B 1 195 ? 13.078 -16.938 -5.547 1 98.19 195 LEU B N 1
ATOM 3738 C CA . LEU B 1 195 ? 12.5 -16.766 -4.219 1 98.19 195 LEU B CA 1
ATOM 3739 C C . LEU B 1 195 ? 11.359 -15.75 -4.258 1 98.19 195 LEU B C 1
ATOM 3741 O O . LEU B 1 195 ? 10.383 -15.891 -3.523 1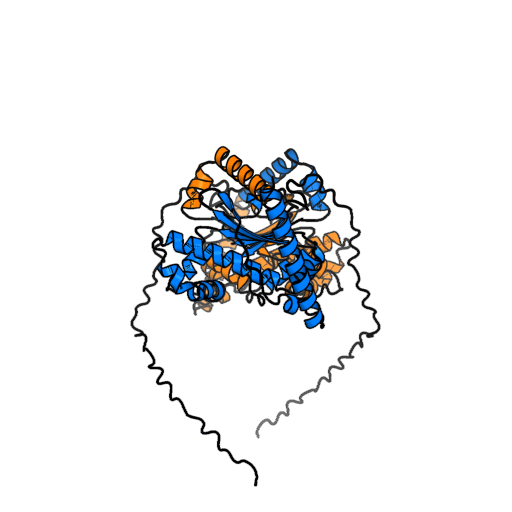 98.19 195 LEU B O 1
ATOM 3745 N N . SER B 1 196 ? 11.469 -14.711 -5.047 1 98.69 196 SER B N 1
ATOM 3746 C CA . SER B 1 196 ? 10.375 -13.766 -5.23 1 98.69 196 SER B CA 1
ATOM 3747 C C . SER B 1 196 ? 9.125 -14.461 -5.77 1 98.69 196 SER B C 1
ATOM 3749 O O . SER B 1 196 ? 8.008 -14.164 -5.344 1 98.69 196 SER B O 1
ATOM 3751 N N . GLU B 1 197 ? 9.312 -15.336 -6.715 1 98.62 197 GLU B N 1
ATOM 3752 C CA . GLU B 1 197 ? 8.211 -16.109 -7.262 1 98.62 197 GLU B CA 1
ATOM 3753 C C . GLU B 1 197 ? 7.547 -16.969 -6.184 1 98.62 197 GLU B C 1
ATOM 3755 O O . GLU B 1 197 ? 6.324 -16.938 -6.027 1 98.62 197 GLU B O 1
ATOM 3760 N N . LEU B 1 198 ? 8.375 -17.688 -5.492 1 98.25 198 LEU B N 1
ATOM 3761 C CA . LEU B 1 198 ? 7.863 -18.562 -4.441 1 98.25 198 LEU B CA 1
ATOM 3762 C C . LEU B 1 198 ? 7.133 -17.766 -3.371 1 98.25 198 LEU B C 1
ATOM 3764 O O . LEU B 1 198 ? 6.094 -18.188 -2.869 1 98.25 198 LEU B O 1
ATOM 3768 N N . ASN B 1 199 ? 7.703 -16.641 -3.041 1 98.75 199 ASN B N 1
ATOM 3769 C CA . ASN B 1 199 ? 7.117 -15.789 -2.016 1 98.75 199 ASN B CA 1
ATOM 3770 C C . ASN B 1 199 ? 5.742 -15.281 -2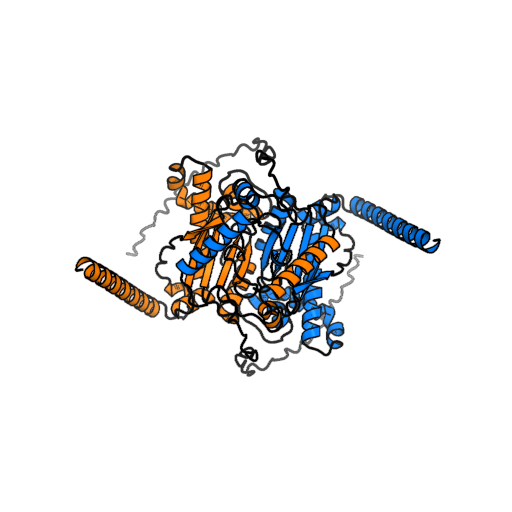.434 1 98.75 199 ASN B C 1
ATOM 3772 O O . ASN B 1 199 ? 4.812 -15.242 -1.621 1 98.75 199 ASN B O 1
ATOM 3776 N N . ALA B 1 200 ? 5.617 -14.812 -3.664 1 98.88 200 ALA B N 1
ATOM 3777 C CA . ALA B 1 200 ? 4.32 -14.375 -4.172 1 98.88 200 ALA B CA 1
ATOM 3778 C C . ALA B 1 200 ? 3.301 -15.508 -4.125 1 98.88 200 ALA B C 1
ATOM 3780 O O . ALA B 1 200 ? 2.154 -15.305 -3.715 1 98.88 200 ALA B O 1
ATOM 3781 N N . VAL B 1 201 ? 3.689 -16.656 -4.512 1 98.69 201 VAL B N 1
ATOM 3782 C CA . VAL B 1 201 ? 2.818 -17.828 -4.508 1 98.69 201 VAL B CA 1
ATOM 3783 C C . VAL B 1 201 ? 2.418 -18.172 -3.074 1 98.69 201 VAL B C 1
ATOM 3785 O O . VAL B 1 201 ? 1.247 -18.438 -2.799 1 98.69 201 VAL B O 1
ATOM 3788 N N . GLN B 1 202 ? 3.375 -18.172 -2.188 1 97.94 202 GLN B N 1
ATOM 3789 C CA . GLN B 1 202 ? 3.082 -18.469 -0.788 1 97.94 202 GLN B CA 1
ATOM 3790 C C . GLN B 1 202 ? 2.084 -17.469 -0.214 1 97.94 202 GLN B C 1
ATOM 3792 O O . GLN B 1 202 ? 1.149 -17.844 0.493 1 97.94 202 GLN B O 1
ATOM 3797 N N . SER B 1 203 ? 2.334 -16.203 -0.452 1 98.69 203 SER B N 1
ATOM 3798 C CA . SER B 1 203 ? 1.403 -15.18 0.017 1 98.69 203 SER B CA 1
ATOM 3799 C C . SER B 1 203 ? 0.002 -15.414 -0.536 1 98.69 203 SER B C 1
ATOM 3801 O O . SER B 1 203 ? -0.987 -15.273 0.187 1 98.69 203 SER B O 1
ATOM 3803 N N . ALA B 1 204 ? -0.102 -15.773 -1.801 1 98.62 204 ALA B N 1
ATOM 3804 C CA . ALA B 1 204 ? -1.396 -16.062 -2.412 1 98.62 204 ALA B CA 1
ATOM 3805 C C . ALA B 1 204 ? -2.055 -17.266 -1.741 1 98.62 204 ALA B C 1
ATOM 3807 O O . ALA B 1 204 ? -3.27 -17.281 -1.532 1 98.62 204 ALA B O 1
ATOM 3808 N N . GLN B 1 205 ? -1.288 -18.219 -1.45 1 97.62 205 GLN B N 1
ATOM 3809 C CA . GLN B 1 205 ? -1.818 -19.406 -0.775 1 97.62 205 GLN B CA 1
ATOM 3810 C C . GLN B 1 205 ? -2.371 -19.047 0.602 1 97.62 205 GLN B C 1
ATOM 3812 O O . GLN B 1 205 ? -3.436 -19.531 0.994 1 97.62 205 GLN B O 1
ATOM 3817 N N . VAL B 1 206 ? -1.644 -18.266 1.33 1 97.62 206 VAL B N 1
ATOM 3818 C CA . VAL B 1 206 ? -2.123 -17.828 2.637 1 97.62 206 VAL B CA 1
ATOM 3819 C C . VAL B 1 206 ? -3.422 -17.031 2.475 1 97.62 206 VAL B C 1
ATOM 3821 O O . VAL B 1 206 ? -4.379 -17.25 3.227 1 97.62 206 VAL B O 1
ATOM 3824 N N . VAL B 1 207 ? -3.457 -16.156 1.505 1 98.5 207 VAL B N 1
ATOM 3825 C CA . VAL B 1 207 ? -4.656 -15.367 1.234 1 98.5 207 VAL B CA 1
ATOM 3826 C C . VAL B 1 207 ? -5.855 -16.297 1.059 1 98.5 207 VAL B C 1
ATOM 3828 O O . VAL B 1 207 ? -6.934 -16.047 1.6 1 98.5 207 VAL B O 1
ATOM 3831 N N . LYS B 1 208 ? -5.715 -17.391 0.381 1 97.5 208 LYS B N 1
ATOM 3832 C CA . LYS B 1 208 ? -6.789 -18.328 0.071 1 97.5 208 LYS B CA 1
ATOM 3833 C C . LYS B 1 208 ? -7.324 -18.984 1.338 1 97.5 208 LYS B C 1
ATOM 3835 O O . LYS B 1 208 ? -8.461 -19.469 1.359 1 97.5 208 LYS B O 1
ATOM 3840 N N . THR B 1 209 ? -6.52 -19 2.369 1 95.75 209 THR B N 1
ATOM 3841 C CA . THR B 1 209 ? -6.914 -19.703 3.582 1 95.75 209 THR B CA 1
ATOM 3842 C C . THR B 1 209 ? -7.648 -18.781 4.539 1 95.75 209 THR B C 1
ATOM 3844 O O . THR B 1 209 ? -8.219 -19.219 5.535 1 95.75 209 THR B O 1
ATOM 3847 N N . LEU B 1 210 ? -7.551 -17.516 4.336 1 96.12 210 LEU B N 1
ATOM 3848 C CA . LEU B 1 210 ? -8.195 -16.562 5.227 1 96.12 210 LEU B CA 1
ATOM 3849 C C . LEU B 1 210 ? -9.719 -16.703 5.16 1 96.12 210 LEU B C 1
ATOM 3851 O O . LEU B 1 210 ? -10.281 -16.844 4.07 1 96.12 210 LEU B O 1
ATOM 3855 N N . PRO B 1 211 ? -10.422 -16.562 6.219 1 93.5 211 PRO B N 1
ATOM 3856 C CA . PRO B 1 211 ? -11.844 -16.906 6.273 1 93.5 211 PRO B CA 1
ATOM 3857 C C . PRO B 1 211 ? -12.68 -16.141 5.246 1 93.5 211 PRO B C 1
ATOM 3859 O O . PRO B 1 211 ? -13.461 -16.75 4.508 1 93.5 211 PRO B O 1
ATOM 3862 N N . PRO B 1 212 ? -12.516 -14.836 5.152 1 95.06 212 PRO B N 1
ATOM 3863 C CA . PRO B 1 212 ? -13.352 -14.156 4.152 1 95.06 212 PRO B CA 1
ATOM 3864 C C . PRO B 1 212 ? -13.062 -14.625 2.73 1 95.06 212 PRO B C 1
ATOM 3866 O O . PRO B 1 212 ? -13.977 -14.688 1.903 1 95.06 212 PRO B O 1
ATOM 3869 N N . VAL B 1 213 ? -11.852 -14.984 2.43 1 97.56 213 VAL B N 1
ATOM 3870 C CA . VAL B 1 213 ? -11.461 -15.383 1.081 1 97.56 213 VAL B CA 1
ATOM 3871 C C . VAL B 1 213 ? -11.883 -16.828 0.833 1 97.56 213 VAL B C 1
ATOM 3873 O O . VAL B 1 213 ? -12.406 -17.156 -0.234 1 97.56 213 VAL B O 1
ATOM 3876 N N . ALA B 1 214 ? -11.664 -17.672 1.797 1 95.25 214 ALA B N 1
ATOM 3877 C CA . ALA B 1 214 ? -12.062 -19.078 1.676 1 95.25 214 ALA B CA 1
ATOM 3878 C C . ALA B 1 214 ? -13.555 -19.203 1.376 1 95.25 214 ALA B C 1
ATOM 3880 O O . ALA B 1 214 ? -13.953 -19.984 0.507 1 95.25 214 ALA B O 1
ATOM 3881 N N . LYS B 1 215 ? -14.359 -18.438 2.059 1 94.12 215 LYS B N 1
ATOM 3882 C CA . LYS B 1 215 ? -15.805 -18.453 1.842 1 94.12 215 LYS B CA 1
ATOM 3883 C C . LYS B 1 215 ? -16.156 -17.969 0.434 1 94.12 215 LYS B C 1
ATOM 3885 O O . LYS B 1 215 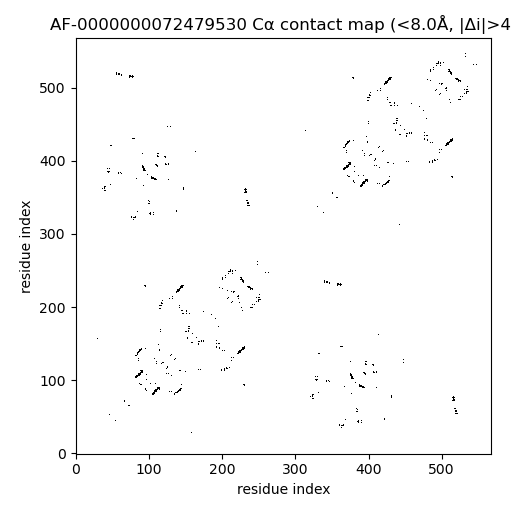? -16.984 -18.578 -0.248 1 94.12 215 LYS B O 1
ATOM 3890 N N . ALA B 1 216 ? -15.516 -16.891 0.073 1 96.44 216 ALA B N 1
ATOM 3891 C CA . ALA B 1 216 ? -15.781 -16.328 -1.245 1 96.44 216 ALA B CA 1
ATOM 3892 C C . ALA B 1 216 ? -15.312 -17.266 -2.354 1 96.44 216 ALA B C 1
ATOM 3894 O O . ALA B 1 216 ? -15.93 -17.344 -3.418 1 96.44 216 ALA B O 1
ATOM 3895 N N . LEU B 1 217 ? -14.203 -17.984 -2.16 1 95.25 217 LEU B N 1
ATOM 3896 C CA . LEU B 1 217 ? -13.719 -18.969 -3.115 1 95.25 217 LEU B CA 1
ATOM 3897 C C . LEU B 1 217 ? -14.711 -20.125 -3.262 1 95.25 217 LEU B C 1
ATOM 3899 O O . LEU B 1 217 ? -14.961 -20.594 -4.375 1 95.25 217 LEU B O 1
ATOM 3903 N N . ASN B 1 218 ? -15.25 -20.469 -2.199 1 91.62 218 ASN B N 1
ATOM 3904 C CA . ASN B 1 218 ? -16.203 -21.578 -2.195 1 91.62 218 ASN B CA 1
ATOM 3905 C C . ASN B 1 218 ? -17.469 -21.234 -2.975 1 91.62 218 ASN B C 1
ATOM 3907 O O . ASN B 1 218 ? -18.047 -22.109 -3.637 1 91.62 218 ASN B O 1
ATOM 3911 N N . SER B 1 219 ? -17.891 -20.062 -2.871 1 93.31 219 SER B N 1
ATOM 3912 C CA . SER B 1 219 ? -19.094 -19.625 -3.584 1 93.31 219 SER B CA 1
ATOM 3913 C C . SER B 1 219 ? -18.75 -19.156 -4.996 1 93.31 219 SER B C 1
ATOM 3915 O O . SER B 1 219 ? -19.625 -18.688 -5.723 1 93.31 219 SER B O 1
ATOM 3917 N N . LYS B 1 220 ? -17.469 -19.188 -5.359 1 93 220 LYS B N 1
ATOM 3918 C CA . LYS B 1 220 ? -16.969 -18.828 -6.684 1 93 220 LYS B CA 1
ATOM 3919 C C . LYS B 1 220 ? -17.203 -17.344 -6.973 1 93 220 LYS B C 1
ATOM 3921 O O . LYS B 1 220 ? -17.484 -16.969 -8.109 1 93 220 LYS B O 1
ATOM 3926 N N . ASP B 1 221 ? -17.109 -16.578 -5.922 1 94.69 221 ASP B N 1
ATOM 3927 C CA . ASP B 1 221 ? -17.297 -15.141 -6.039 1 94.69 221 ASP B CA 1
ATOM 3928 C C . ASP B 1 221 ? -15.992 -14.43 -6.352 1 94.69 221 ASP B C 1
ATOM 3930 O O . ASP B 1 221 ? -15.992 -13.273 -6.789 1 94.69 221 ASP B O 1
ATOM 3934 N N . ILE B 1 222 ? -14.883 -15.148 -6.109 1 97.5 222 ILE B N 1
ATOM 3935 C CA . ILE B 1 222 ? -13.586 -14.5 -6.289 1 97.5 222 ILE B CA 1
ATOM 3936 C C . ILE B 1 222 ? -12.594 -15.5 -6.883 1 97.5 222 ILE B C 1
ATOM 3938 O O . ILE B 1 222 ? -12.828 -16.719 -6.855 1 97.5 222 ILE B O 1
ATOM 3942 N N . GLU B 1 223 ? -11.562 -14.969 -7.523 1 98 223 GLU B N 1
ATOM 3943 C CA . GLU B 1 223 ? -10.367 -15.703 -7.93 1 98 223 GLU B CA 1
ATOM 3944 C C . GLU B 1 223 ? -9.109 -15.109 -7.293 1 98 223 GLU B C 1
ATOM 3946 O O . GLU B 1 223 ? -9.039 -13.906 -7.059 1 98 223 GLU B O 1
ATOM 3951 N N . VAL B 1 224 ? -8.164 -15.984 -7.004 1 98.44 224 VAL B N 1
ATOM 3952 C CA . VAL B 1 224 ? -6.891 -15.539 -6.453 1 98.44 224 VAL B CA 1
ATOM 3953 C C . VAL B 1 224 ? -5.758 -15.922 -7.406 1 98.44 224 VAL B C 1
ATOM 3955 O O . VAL B 1 224 ? -5.609 -17.094 -7.77 1 98.44 224 VAL B O 1
ATOM 3958 N N . TRP B 1 225 ? -5.035 -14.891 -7.824 1 98.81 225 TRP B N 1
ATOM 3959 C CA . TRP B 1 225 ? -3.941 -15.07 -8.773 1 98.81 225 TRP B CA 1
ATOM 3960 C C . TRP B 1 225 ? -2.621 -14.586 -8.18 1 98.81 225 TRP B C 1
ATOM 3962 O O . TRP B 1 225 ? -2.609 -13.852 -7.195 1 98.81 225 TRP B O 1
ATOM 3972 N N . ALA B 1 226 ? -1.491 -15.062 -8.75 1 98.88 226 ALA B N 1
ATOM 3973 C CA . ALA B 1 226 ? -0.143 -14.609 -8.422 1 98.88 226 ALA B CA 1
ATOM 3974 C C . ALA B 1 226 ? 0.642 -14.258 -9.68 1 98.88 226 ALA B C 1
ATOM 3976 O O . ALA B 1 226 ? 0.571 -14.977 -10.68 1 98.88 226 ALA B O 1
ATOM 3977 N N . PHE B 1 227 ? 1.262 -13.086 -9.664 1 98.94 227 PHE B N 1
ATOM 3978 C CA . PHE B 1 227 ? 2.078 -12.633 -10.781 1 98.94 227 PHE B CA 1
ATOM 3979 C C . PHE B 1 227 ? 3.479 -12.258 -10.312 1 98.94 227 PHE B C 1
ATOM 3981 O O . PHE B 1 227 ? 3.703 -12.039 -9.125 1 98.94 227 PHE B O 1
ATOM 3988 N N . LEU B 1 228 ? 4.441 -12.297 -11.242 1 98.88 228 LEU B N 1
ATOM 3989 C CA . LEU B 1 228 ? 5.758 -11.703 -11.039 1 98.88 228 LEU B CA 1
ATOM 3990 C C . LEU B 1 228 ? 5.949 -10.492 -11.953 1 98.88 228 LEU B C 1
ATOM 3992 O O . LEU B 1 228 ? 5.742 -10.586 -13.164 1 98.88 228 LEU B O 1
ATOM 3996 N N . TYR B 1 229 ? 6.266 -9.398 -11.422 1 98.88 229 TYR B N 1
ATOM 3997 C CA . TYR B 1 229 ? 6.613 -8.188 -12.156 1 98.88 229 TYR B CA 1
ATOM 3998 C C . TYR B 1 229 ? 8.125 -8.086 -12.359 1 98.88 229 TYR B C 1
ATOM 4000 O O . TYR B 1 229 ? 8.891 -8.156 -11.391 1 98.88 229 TYR B O 1
ATOM 4008 N N . ASP B 1 230 ? 8.523 -7.973 -13.57 1 98.69 230 ASP B N 1
ATOM 4009 C CA . ASP B 1 230 ? 9.93 -7.766 -13.898 1 98.69 230 ASP B CA 1
ATOM 4010 C C . ASP B 1 230 ? 10.273 -6.281 -13.945 1 98.69 230 ASP B C 1
ATOM 4012 O O . ASP B 1 230 ? 9.859 -5.574 -14.867 1 98.69 230 ASP B O 1
ATOM 4016 N N . THR B 1 231 ? 11.133 -5.828 -13.039 1 98 231 THR B N 1
ATOM 4017 C CA . THR B 1 231 ? 11.406 -4.402 -12.891 1 98 231 THR B CA 1
ATOM 4018 C C . THR B 1 231 ? 12.203 -3.877 -14.078 1 98 231 THR B C 1
ATOM 4020 O O . THR B 1 231 ? 12.141 -2.688 -14.398 1 98 231 THR B O 1
ATOM 4023 N N . ALA B 1 232 ? 12.914 -4.699 -14.789 1 97.06 232 ALA B N 1
ATOM 4024 C CA . ALA B 1 232 ? 13.75 -4.266 -15.906 1 97.06 232 ALA B CA 1
ATOM 4025 C C . ALA B 1 232 ? 12.906 -4.066 -17.172 1 97.06 232 ALA B C 1
ATOM 4027 O O . ALA B 1 232 ? 13.188 -3.182 -17.969 1 97.06 232 ALA B O 1
ATOM 4028 N N . THR B 1 233 ? 11.859 -4.863 -17.312 1 97.94 233 THR B N 1
ATOM 4029 C CA . THR B 1 233 ? 11.086 -4.824 -18.547 1 97.94 233 THR B CA 1
ATOM 4030 C C . THR B 1 233 ? 9.727 -4.172 -18.312 1 97.94 233 THR B C 1
ATOM 4032 O O . THR B 1 233 ? 9.07 -3.73 -19.266 1 97.94 233 THR B O 1
ATOM 4035 N N . GLY B 1 234 ? 9.227 -4.203 -17.094 1 98.25 234 GLY B N 1
ATOM 4036 C CA . GLY B 1 234 ? 7.906 -3.695 -16.781 1 98.25 234 GLY B CA 1
ATOM 4037 C C . GLY B 1 234 ? 6.797 -4.699 -17.047 1 98.25 234 GLY B C 1
ATOM 4038 O O . GLY B 1 234 ? 5.617 -4.375 -16.906 1 98.25 234 GLY B O 1
ATOM 4039 N N . LEU B 1 235 ? 7.172 -5.922 -17.359 1 98.69 235 LEU B N 1
ATOM 4040 C CA . LEU B 1 235 ? 6.18 -6.918 -17.75 1 98.69 235 LEU B CA 1
ATOM 4041 C C . LEU B 1 235 ? 5.867 -7.859 -16.594 1 98.69 235 LEU B C 1
ATOM 4043 O O . LEU B 1 235 ? 6.723 -8.109 -15.734 1 98.69 235 LEU B O 1
ATOM 4047 N N . MET B 1 236 ? 4.605 -8.359 -16.609 1 98.69 236 MET B N 1
ATOM 4048 C CA . MET B 1 236 ? 4.164 -9.336 -15.609 1 98.69 236 MET B CA 1
ATOM 4049 C C . MET B 1 236 ? 4.016 -10.719 -16.234 1 98.69 236 MET B C 1
ATOM 4051 O O . MET B 1 236 ? 3.734 -10.844 -17.422 1 98.69 236 MET B O 1
ATOM 4055 N N . SER B 1 237 ? 4.234 -11.688 -15.469 1 98.56 237 SER B N 1
ATOM 4056 C CA . SER B 1 237 ? 4.031 -13.078 -15.875 1 98.56 237 SER B CA 1
ATOM 4057 C C . SER B 1 237 ? 3.24 -13.852 -14.828 1 98.56 237 SER B C 1
ATOM 4059 O O . SER B 1 237 ? 3.26 -13.5 -13.641 1 98.56 237 SER B O 1
ATOM 4061 N N . ASP B 1 238 ? 2.604 -14.859 -15.273 1 98.69 238 ASP B N 1
ATOM 4062 C CA . ASP B 1 238 ? 1.746 -15.68 -14.422 1 98.69 238 ASP B CA 1
ATOM 4063 C C . ASP B 1 238 ? 2.574 -16.625 -13.555 1 98.69 238 ASP B C 1
ATOM 4065 O O . ASP B 1 238 ? 3.613 -17.125 -13.992 1 98.69 238 ASP B O 1
ATOM 4069 N N . LEU B 1 239 ? 2.188 -16.766 -12.312 1 98.75 239 LEU B N 1
ATOM 4070 C CA . LEU B 1 239 ? 2.73 -17.781 -11.422 1 98.75 239 LEU B CA 1
ATOM 4071 C C . LEU B 1 239 ? 1.666 -18.812 -11.062 1 98.75 239 LEU B C 1
ATOM 4073 O O . LEU B 1 239 ? 0.574 -18.453 -10.617 1 98.75 239 LEU B O 1
ATOM 4077 N N . GLU B 1 240 ? 1.915 -20.047 -11.203 1 97.69 240 GLU B N 1
ATOM 4078 C CA . GLU B 1 240 ? 0.97 -21.109 -10.844 1 97.69 240 GLU B CA 1
ATOM 4079 C C . GLU B 1 240 ? 0.899 -21.281 -9.328 1 97.69 240 GLU B C 1
ATOM 4081 O O . GLU B 1 240 ? 1.928 -21.453 -8.672 1 97.69 240 GLU B O 1
ATOM 4086 N N . ILE B 1 241 ? -0.255 -21.234 -8.844 1 97.25 241 ILE B N 1
ATOM 4087 C CA . ILE B 1 241 ? -0.488 -21.516 -7.434 1 97.25 241 ILE B CA 1
ATOM 4088 C C . ILE B 1 241 ? -0.906 -22.969 -7.266 1 97.25 241 ILE B C 1
ATOM 4090 O O . ILE B 1 241 ? -1.966 -23.375 -7.746 1 97.25 241 ILE B O 1
ATOM 4094 N N . PRO B 1 242 ? -0.135 -23.719 -6.578 1 93.56 242 PRO B N 1
ATOM 4095 C CA . PRO B 1 242 ? -0.535 -25.109 -6.359 1 93.56 242 PRO B CA 1
ATOM 4096 C C . PRO B 1 242 ? -1.857 -25.234 -5.602 1 93.56 242 PRO B C 1
ATOM 4098 O O . PRO B 1 242 ? -2.176 -24.375 -4.766 1 93.56 242 PRO B O 1
ATOM 4101 N N . GLU B 1 243 ? -2.566 -26.234 -5.879 1 88.19 243 GLU B N 1
ATOM 4102 C CA . GLU B 1 243 ? -3.834 -26.469 -5.191 1 88.19 243 GLU B CA 1
ATOM 4103 C C . GLU B 1 243 ? -3.611 -26.797 -3.717 1 88.19 243 GLU B C 1
ATOM 4105 O O . GLU B 1 243 ? -2.674 -27.516 -3.369 1 88.19 243 GLU B O 1
ATOM 4110 N N . THR B 1 244 ? -4.367 -26.188 -2.955 1 82.62 244 THR B N 1
ATOM 4111 C CA . THR B 1 244 ? -4.316 -26.5 -1.53 1 82.62 244 THR B CA 1
ATOM 4112 C C . THR B 1 244 ? -5.168 -27.734 -1.212 1 82.62 244 THR B C 1
ATOM 4114 O O . THR B 1 244 ? -6.379 -27.719 -1.426 1 82.62 244 THR B O 1
ATOM 4117 N N . LYS B 1 245 ? -4.527 -28.703 -0.667 1 81.19 245 LYS B N 1
ATOM 4118 C CA . LYS B 1 245 ? -5.258 -29.891 -0.245 1 81.19 245 LYS B CA 1
ATOM 4119 C C . LYS B 1 245 ? -6.117 -29.594 0.981 1 81.19 245 LYS B C 1
ATOM 4121 O O . LYS B 1 245 ? -5.727 -28.828 1.854 1 81.19 245 LYS B O 1
ATOM 4126 N N . HIS B 1 246 ? -7.305 -30.141 1.072 1 83.88 246 HIS B N 1
ATOM 4127 C CA . HIS B 1 246 ? -8.219 -30.062 2.203 1 83.88 246 HIS B CA 1
ATOM 4128 C C . HIS B 1 246 ? -8.594 -28.609 2.498 1 83.88 246 HIS B C 1
ATOM 4130 O O . HIS B 1 246 ? -8.656 -28.203 3.662 1 83.88 246 HIS B O 1
ATOM 4136 N N . SER B 1 247 ? -8.734 -27.828 1.461 1 84.62 247 SER B N 1
ATOM 4137 C CA . SER B 1 247 ? -9.023 -26.406 1.597 1 84.62 247 SER B CA 1
ATOM 4138 C C . SER B 1 247 ? -10.352 -26.188 2.32 1 84.62 247 SER B C 1
ATOM 4140 O O . SER B 1 247 ? -10.602 -25.094 2.834 1 84.62 247 SER B O 1
ATOM 4142 N N . ALA B 1 248 ? -11.203 -27.172 2.432 1 82.38 248 ALA B N 1
ATOM 4143 C CA . ALA B 1 248 ? -12.5 -27.047 3.078 1 82.38 248 ALA B CA 1
ATOM 4144 C C . ALA B 1 248 ? -12.352 -26.75 4.566 1 82.38 248 ALA B C 1
ATOM 4146 O O . ALA B 1 248 ? -13.258 -26.172 5.184 1 82.38 248 ALA B O 1
ATOM 4147 N N . ILE B 1 249 ? -11.242 -27.094 5.102 1 83.88 249 ILE B N 1
ATOM 4148 C CA . ILE B 1 249 ? -11 -26.875 6.523 1 83.88 249 ILE B CA 1
ATOM 4149 C C . ILE B 1 249 ? -11.055 -25.375 6.824 1 83.88 249 ILE B C 1
ATOM 4151 O O . ILE B 1 249 ? -11.445 -24.969 7.922 1 83.88 249 ILE B O 1
ATOM 4155 N N . TYR B 1 250 ? -10.75 -24.594 5.836 1 85.75 250 TYR B N 1
ATOM 4156 C CA . TYR B 1 250 ? -10.648 -23.156 6.059 1 85.75 250 TYR B CA 1
ATOM 4157 C C . TYR B 1 250 ? -12.016 -22.5 5.961 1 85.75 250 TYR B C 1
ATOM 4159 O O . TYR B 1 250 ? -12.156 -21.312 6.254 1 85.75 250 TYR B O 1
ATOM 4167 N N . LEU B 1 251 ? -13.047 -23.219 5.625 1 82.75 251 LEU B N 1
ATOM 4168 C CA . LEU B 1 251 ? -14.383 -22.656 5.508 1 82.75 251 LEU B CA 1
ATOM 4169 C C . LEU B 1 251 ? -14.984 -22.375 6.887 1 82.75 251 LEU B C 1
ATOM 4171 O O . LEU B 1 251 ? -15.781 -21.453 7.047 1 82.75 251 LEU B O 1
ATOM 4175 N N . LEU B 1 252 ? -14.656 -23.125 7.844 1 80 252 LEU B N 1
ATOM 4176 C CA . LEU B 1 252 ? -15.078 -22.984 9.234 1 80 252 LEU B CA 1
ATOM 4177 C C . LEU B 1 252 ? -16.609 -22.984 9.336 1 80 252 LEU B C 1
ATOM 4179 O O . LEU B 1 252 ? -17.172 -22.188 10.07 1 80 252 LEU B O 1
ATOM 4183 N N . ASN B 1 253 ? -17.25 -23.797 8.555 1 78.44 253 ASN B N 1
ATOM 4184 C CA . ASN B 1 253 ? -18.719 -23.812 8.555 1 78.44 253 ASN B CA 1
ATOM 4185 C C . ASN B 1 253 ? -19.25 -24.984 9.367 1 78.44 253 ASN B C 1
ATOM 4187 O O . ASN B 1 253 ? -20.453 -25.266 9.336 1 78.44 253 ASN B O 1
ATOM 4191 N N . GLY B 1 254 ? -18.469 -25.625 10.164 1 72.25 254 GLY B N 1
ATOM 4192 C CA . GLY B 1 254 ? -18.922 -26.672 11.07 1 72.25 254 GLY B CA 1
ATOM 4193 C C . GLY B 1 254 ? -19.109 -28.016 10.391 1 72.25 254 GLY B C 1
ATOM 4194 O O . GLY B 1 254 ? -19.453 -29 11.039 1 72.25 254 GLY B O 1
ATOM 4195 N N . ASP B 1 255 ? -19.047 -28.062 9.055 1 70.69 255 ASP B N 1
ATOM 4196 C CA . ASP B 1 255 ? -19.312 -29.312 8.328 1 70.69 255 ASP B CA 1
ATOM 4197 C C . ASP B 1 255 ? -18.141 -29.656 7.402 1 70.69 255 ASP B C 1
ATOM 4199 O O . ASP B 1 255 ? -18.344 -29.844 6.199 1 70.69 255 ASP B O 1
ATOM 4203 N N . ASN B 1 256 ? -17.094 -29.797 7.859 1 67.81 256 ASN B N 1
ATOM 4204 C CA . ASN B 1 256 ? -15.891 -29.969 7.059 1 67.81 256 ASN B CA 1
ATOM 4205 C C . ASN B 1 256 ? -15.961 -31.25 6.23 1 67.81 256 ASN B C 1
ATOM 4207 O O . ASN B 1 256 ? -15.516 -31.281 5.082 1 67.81 256 ASN B O 1
ATOM 4211 N N . ASP B 1 257 ? -16.438 -32.312 6.773 1 70.12 257 ASP B N 1
ATOM 4212 C CA . ASP B 1 257 ? -16.469 -33.594 6.051 1 70.12 257 ASP B CA 1
ATOM 4213 C C . ASP B 1 257 ? -17.328 -33.469 4.789 1 70.12 257 ASP B C 1
ATOM 4215 O O . ASP B 1 257 ? -16.938 -33.969 3.727 1 70.12 257 ASP B O 1
ATOM 4219 N N . LYS B 1 258 ? -18.453 -32.844 4.871 1 67.31 258 LYS B N 1
ATOM 4220 C CA . LYS B 1 258 ? -19.328 -32.656 3.711 1 67.31 258 LYS B CA 1
ATOM 4221 C C . LYS B 1 258 ? -18.672 -31.75 2.672 1 67.31 258 LYS B C 1
ATOM 4223 O O . LYS B 1 258 ? -18.781 -31.984 1.47 1 67.31 258 LYS B O 1
ATOM 4228 N N . ASP B 1 259 ? -17.938 -30.844 3.209 1 70.69 259 ASP B N 1
ATOM 4229 C CA . ASP B 1 259 ? -17.297 -29.875 2.324 1 70.69 259 ASP B CA 1
ATOM 4230 C C . ASP B 1 259 ? -16.141 -30.484 1.561 1 70.69 259 ASP B C 1
ATOM 4232 O O . ASP B 1 259 ? -15.93 -30.188 0.383 1 70.69 259 ASP B O 1
ATOM 4236 N N . GLU B 1 260 ? -15.422 -31.344 2.135 1 71.31 260 GLU B N 1
ATOM 4237 C CA . GLU B 1 260 ? -14.297 -32.031 1.506 1 71.31 260 GLU B CA 1
ATOM 4238 C C . GLU B 1 260 ? -14.766 -32.969 0.406 1 71.31 260 GLU B C 1
ATOM 4240 O O . GLU B 1 260 ? -14.148 -33.062 -0.656 1 71.31 260 GLU B O 1
ATOM 4245 N N . GLU B 1 261 ? -15.805 -33.656 0.669 1 72.06 261 GLU B N 1
ATOM 4246 C CA . GLU B 1 261 ? -16.359 -34.562 -0.325 1 72.06 261 GLU B CA 1
ATOM 4247 C C . GLU B 1 261 ? -16.812 -33.812 -1.571 1 72.06 261 GLU B C 1
ATOM 4249 O O . GLU B 1 261 ? -16.578 -34.25 -2.695 1 72.06 261 GLU B O 1
ATOM 4254 N N . LYS B 1 262 ? -17.484 -32.75 -1.334 1 72.62 262 LYS B N 1
ATOM 4255 C CA . LYS B 1 262 ? -17.953 -31.938 -2.447 1 72.62 262 LYS B CA 1
ATOM 4256 C C . LYS B 1 262 ? -16.781 -31.438 -3.291 1 72.62 262 LYS B C 1
ATOM 4258 O O . LYS B 1 262 ? -16.844 -31.484 -4.523 1 72.62 262 LYS B O 1
ATOM 4263 N N . LYS B 1 263 ? -15.766 -31.047 -2.664 1 76.31 263 LYS B N 1
ATOM 4264 C CA . LYS B 1 263 ? -14.602 -30.516 -3.373 1 76.31 263 LYS B CA 1
ATOM 4265 C C . LYS B 1 263 ? -13.883 -31.625 -4.145 1 76.31 263 LYS B C 1
ATOM 4267 O O . LYS B 1 263 ? -13.367 -31.391 -5.242 1 76.31 263 LYS B O 1
ATOM 4272 N N . GLU B 1 264 ? -13.836 -32.719 -3.578 1 72.06 264 GLU B N 1
ATOM 4273 C CA . GLU B 1 264 ? -13.25 -33.875 -4.277 1 72.06 264 GLU B CA 1
ATOM 4274 C C . GLU B 1 264 ? -14.055 -34.25 -5.52 1 72.06 264 GLU B C 1
ATOM 4276 O O . GLU B 1 264 ? -13.492 -34.562 -6.566 1 72.06 264 GLU B O 1
ATOM 4281 N N . LYS B 1 265 ? -15.406 -34.125 -5.406 1 73.62 265 LYS B N 1
ATOM 4282 C CA . LYS B 1 265 ? -16.281 -34.406 -6.539 1 73.62 265 LYS B CA 1
ATOM 4283 C C . LYS B 1 265 ? -16.094 -33.375 -7.645 1 73.62 265 LYS B C 1
ATOM 4285 O O . LYS B 1 265 ? -16.062 -33.75 -8.828 1 73.62 265 LYS B O 1
ATOM 4290 N N . GLU B 1 266 ? -15.969 -32.094 -7.168 1 74.12 266 GLU B N 1
ATOM 4291 C CA . GLU B 1 266 ? -15.781 -31.016 -8.133 1 74.12 266 GLU B CA 1
ATOM 4292 C C . GLU B 1 266 ? -14.453 -31.156 -8.875 1 74.12 266 GLU B C 1
ATOM 4294 O O . GLU B 1 266 ? -14.367 -30.906 -10.078 1 74.12 266 GLU B O 1
ATOM 4299 N N . LYS B 1 267 ? -13.469 -31.5 -8.164 1 75.12 267 LYS B N 1
ATOM 4300 C CA . LYS B 1 267 ? -12.156 -31.734 -8.75 1 75.12 267 LYS B CA 1
ATOM 4301 C C . LYS B 1 267 ? -12.195 -32.906 -9.742 1 75.12 267 LYS B C 1
ATOM 4303 O O . LYS B 1 267 ? -11.609 -32.812 -10.828 1 75.12 267 LYS B O 1
ATOM 4308 N N . LYS B 1 268 ? -12.891 -33.969 -9.43 1 74.44 268 LYS B N 1
ATOM 4309 C CA . LYS B 1 268 ? -13.016 -35.125 -10.312 1 74.44 268 LYS B CA 1
ATOM 4310 C C . LYS B 1 268 ? -13.789 -34.75 -11.578 1 74.44 268 LYS B C 1
ATOM 4312 O O . LYS B 1 268 ? -13.445 -35.219 -12.672 1 74.44 268 LYS B O 1
ATOM 4317 N N . GLU B 1 269 ? -14.727 -33.875 -11.367 1 76 269 GLU B N 1
ATOM 4318 C CA . GLU B 1 269 ? -15.516 -33.438 -12.516 1 76 269 GLU B CA 1
ATOM 4319 C C . GLU B 1 269 ? -14.695 -32.562 -13.453 1 76 269 GLU B C 1
ATOM 4321 O O . GLU B 1 269 ? -14.828 -32.656 -14.672 1 76 269 GLU B O 1
ATOM 4326 N N . LYS B 1 270 ? -13.938 -31.672 -12.789 1 75.69 270 LYS B N 1
ATOM 4327 C CA . LYS B 1 270 ? -13.07 -30.797 -13.586 1 75.69 270 LYS B CA 1
ATOM 4328 C C . LYS B 1 270 ? -12.008 -31.609 -14.328 1 75.69 270 LYS B C 1
ATOM 4330 O O . LYS B 1 270 ? -11.719 -31.344 -15.492 1 75.69 270 LYS B O 1
ATOM 4335 N N . GLU B 1 271 ? -11.383 -32.5 -13.648 1 74.69 271 GLU B N 1
ATOM 4336 C CA . GLU B 1 271 ? -10.391 -33.375 -14.258 1 74.69 271 GLU B CA 1
ATOM 4337 C C . GLU B 1 271 ? -10.992 -34.188 -15.414 1 74.69 271 GLU B C 1
ATOM 4339 O O . GLU B 1 271 ? -10.352 -34.375 -16.453 1 74.69 271 GLU B O 1
ATOM 4344 N N . LYS B 1 272 ? -12.258 -34.688 -15.281 1 74.25 272 LYS B N 1
ATOM 4345 C CA . LYS B 1 272 ? -12.969 -35.406 -16.328 1 74.25 272 LYS B CA 1
ATOM 4346 C C . LYS B 1 272 ? -13.25 -34.531 -17.531 1 74.25 272 LYS B C 1
ATOM 4348 O O . LYS B 1 272 ? -13.086 -34.938 -18.688 1 74.25 272 LYS B O 1
ATOM 4353 N N . LYS B 1 273 ? -13.68 -33.281 -17.156 1 73.56 273 LYS B N 1
ATOM 4354 C CA . LYS B 1 273 ? -13.977 -32.312 -18.234 1 73.56 273 LYS B CA 1
ATOM 4355 C C . LYS B 1 273 ? -12.711 -31.969 -19.016 1 73.56 273 LYS B C 1
ATOM 4357 O O . LYS B 1 273 ? -12.734 -31.891 -20.25 1 73.56 273 LYS B O 1
ATOM 4362 N N . GLU B 1 274 ? -11.586 -31.688 -18.234 1 73.44 274 GLU B N 1
ATOM 4363 C CA . GLU B 1 274 ? -10.297 -31.391 -18.859 1 73.44 274 GLU B CA 1
ATOM 4364 C C . GLU B 1 274 ? -9.805 -32.562 -19.703 1 73.44 274 GLU B C 1
ATOM 4366 O O . GLU B 1 274 ? -9.258 -32.375 -20.781 1 73.44 274 GLU B O 1
ATOM 4371 N N . ARG B 1 275 ? -9.977 -33.719 -19.344 1 73.44 275 ARG B N 1
ATOM 4372 C CA . ARG B 1 275 ? -9.625 -34.938 -20.078 1 73.44 275 ARG B CA 1
ATOM 4373 C C . ARG B 1 275 ? -10.477 -35.062 -21.344 1 73.44 275 ARG B C 1
ATOM 4375 O O . ARG B 1 275 ? -9.977 -35.438 -22.406 1 73.44 275 ARG B O 1
ATOM 4382 N N . LYS B 1 276 ? -11.789 -34.719 -21.234 1 78.25 276 LYS B N 1
ATOM 4383 C CA . LYS B 1 276 ? -12.703 -34.781 -22.375 1 78.25 276 LYS B CA 1
ATOM 4384 C C . LYS B 1 276 ? -12.328 -33.75 -23.438 1 78.25 276 LYS B C 1
ATOM 4386 O O . LYS B 1 276 ? -12.352 -34.031 -24.625 1 78.25 276 LYS B O 1
ATOM 4391 N N . GLU B 1 277 ? -12.078 -32.438 -22.844 1 74 277 GLU B N 1
ATOM 4392 C CA . GLU B 1 277 ? -11.695 -31.375 -23.75 1 74 277 GLU B CA 1
ATOM 4393 C C . GLU B 1 277 ? -10.391 -31.703 -24.484 1 74 277 GLU B C 1
ATOM 4395 O O . GLU B 1 277 ? -10.25 -31.422 -25.672 1 74 277 GLU B O 1
ATOM 4400 N N . LYS B 1 278 ? -9.406 -32.375 -23.938 1 76.44 278 LYS B N 1
ATOM 4401 C CA . LYS B 1 278 ? -8.141 -32.812 -24.531 1 76.44 278 LYS B CA 1
ATOM 4402 C C . LYS B 1 278 ? -8.375 -33.906 -25.562 1 76.44 278 LYS B C 1
ATOM 4404 O O . LYS B 1 278 ? -7.77 -33.875 -26.625 1 76.44 278 LYS B O 1
ATOM 4409 N N . LYS B 1 279 ? -9.242 -34.781 -25.344 1 73.75 279 LYS B N 1
ATOM 4410 C CA . LYS B 1 279 ? -9.555 -35.875 -26.266 1 73.75 279 LYS B CA 1
ATOM 4411 C C . LYS B 1 279 ? -10.258 -35.344 -27.516 1 73.75 279 LYS B C 1
ATOM 4413 O O . LYS B 1 279 ? -10 -35.812 -28.625 1 73.75 279 LYS B O 1
ATOM 4418 N N . GLU B 1 280 ? -11.133 -34.375 -27.234 1 74.25 280 GLU B N 1
ATOM 4419 C CA . GLU B 1 280 ? -11.852 -33.781 -28.359 1 74.25 280 GLU B CA 1
ATOM 4420 C C . GLU B 1 280 ? -10.914 -33 -29.266 1 74.25 280 GLU B C 1
ATOM 4422 O O . GLU B 1 280 ? -11.086 -32.969 -30.484 1 74.25 280 GLU B O 1
ATOM 4427 N N . LYS B 1 281 ? -9.898 -32.375 -28.781 1 76.88 281 LYS B N 1
ATOM 4428 C CA . LYS B 1 281 ? -8.906 -31.641 -29.562 1 76.88 281 LYS B CA 1
ATOM 4429 C C . LYS B 1 281 ? -7.977 -32.594 -30.312 1 76.88 281 LYS B C 1
ATOM 4431 O O . LYS B 1 281 ? -7.52 -32.281 -31.422 1 76.88 281 LYS B O 1
ATOM 4436 N N . GLU B 1 282 ? -7.715 -33.688 -29.766 1 69.06 282 GLU B N 1
ATOM 4437 C CA . GLU B 1 282 ? -6.875 -34.688 -30.422 1 69.06 282 GLU B CA 1
ATOM 4438 C C . GLU B 1 282 ? -7.613 -35.375 -31.578 1 69.06 282 GLU B C 1
ATOM 4440 O O . GLU B 1 282 ? -6.984 -35.844 -32.5 1 69.06 282 GLU B O 1
ATOM 4445 N N . LYS B 1 283 ? -8.891 -35.406 -31.531 1 72.12 283 LYS B N 1
ATOM 4446 C CA . LYS B 1 283 ? -9.68 -36 -32.594 1 72.12 283 LYS B CA 1
ATOM 4447 C C . LYS B 1 283 ? -9.82 -35.031 -33.781 1 72.12 283 LYS B C 1
ATOM 4449 O O . LYS B 1 283 ? -10.195 -35.438 -34.875 1 72.12 283 LYS B O 1
ATOM 4454 N N . LYS B 1 284 ? -9.648 -33.812 -33.531 1 59.72 284 LYS B N 1
ATOM 4455 C CA . LYS B 1 284 ? -9.695 -32.906 -34.688 1 59.72 284 LYS B CA 1
ATOM 4456 C C . LYS B 1 284 ? -8.305 -32.75 -35.312 1 59.72 284 LYS B C 1
ATOM 4458 O O . LYS B 1 284 ? -7.309 -32.625 -34.594 1 59.72 284 LYS B O 1
#

Organism: Diutina rugosa (NCBI:txid5481)

pLDDT: mean 84.77, std 22.35, range [24.98, 98.94]

Nearest PDB structures (foldseek):
  4o1j-assembly1_A  TM=9.615E-01  e=1.440E-20  Sordaria macrospora
  5bq1-assembly1_A  TM=9.531E-01  e=2.564E-19  Pseudomonas aeruginosa
  5jj8-assembly1_A  TM=9.561E-01  e=2.630E-18  Pseudomonas aeruginosa
  3ucj-assembly1_A  TM=8.836E-01  e=1.821E-18  Coccomyxa sp. PA
  4o1k-assembly1_A  TM=9.096E-01  e=2.387E-17  Sordaria macrospora

InterPro domains:
  IPR001765 Carbonic anhydrase [PF00484] (85-235)
  IPR001765 Carbonic anhydrase [PTHR11002] (52-274)
  IPR001765 Carbonic anhydrase [SM00947] (78-240)
  IPR015892 Carbonic anhydrase, prokaryotic-like, conserved site [PS00705] (129-149)
  IPR036874 Carbonic anhydrase superfamily [G3DSA:3.40.1050.10] (45-243)
  IPR036874 Carbonic anhydrase superfamily [SSF53056] (49-243)